Protein AF-0000000079064994 (afdb_homodimer)

Foldseek 3Di:
DPQAFAEEEECLLFLLNLLLLQVLCVVPVSHEYEQEDQDQVSSVVSQVVSPRYHYDYFDLVDLCRPDDPPHDHQEYEYPFDSPVCSSVSNCQVVLHEYEYAQQFQVRCVVVQVVCVVRQQRYEYADQVAQLSCLVLLQLVVVCVQAPAWAAKEKEKEAEQVFQRPPRSVVSVVVQVVVHPWAWWAAQQDTDTDDDPRFWDWHAAQVGDTAIWGWHRGPSHVSNCVVRVHRTYTYIYGYHAHPQVVVVAAGKMKMKIWTWDAGPVRHTDIFIKIKIARNGSSSSSSLSSNQVVCQCSCVPHDHDGGHYHYSVRGGNSVVSVVVCVVNPIDIGGGPPPPDPVVVD/DPQAFAEEEECLLFLLNLLLLQVLCVVPVSHEYEQEDQDQVSSVVSQVVSPRYHYDYFDLVDLCRPDDPPHTHQEYEYPFDSPVCSSVSNCQVVLHEYEYAQQFQVRCVVVQVVCVVRQQRYEYADQVAQLSCLVLLQLVVVCVQAPAWAAKEKEKEAEQVFQRPPRSVVSVVVQVVVHPWAWWAAQQDTDTDDDPRQWDWHAAQVGDTAIWGWHRGPSHVSNCVVRVHRTYTYIYGYHAHPQVVVVAAGKMKMKIWTWDAGPVRDTDIFIKIKIARNGSSSSSSLSSNQVVCQCSCVPHDHDGGHYHYSVRGGNSVVSVVVCVVNPIDIGGGPPSPDPVVVD

Organism: Streptomyces microflavus (NCBI:txid1919)

InterPro domains:
  IPR036291 NAD(P)-binding domain superfamily [SSF51735] (7-80)

Structure (mmCIF, N/CA/C/O backbone):
data_AF-0000000079064994-model_v1
#
loop_
_entity.id
_entity.type
_entity.pdbx_description
1 polymer 'Saccharopine dehydrogenase'
#
loop_
_atom_site.group_PDB
_atom_site.id
_atom_site.type_symbol
_atom_site.label_atom_id
_atom_site.label_alt_id
_atom_site.label_comp_id
_atom_site.label_asym_id
_atom_site.label_entity_id
_atom_site.label_seq_id
_atom_site.pdbx_PDB_ins_code
_atom_site.Cartn_x
_atom_site.Cartn_y
_atom_site.Cartn_z
_atom_site.occupancy
_atom_site.B_iso_or_equiv
_atom_site.auth_seq_id
_atom_site.auth_comp_id
_atom_site.auth_asym_id
_atom_site.auth_atom_id
_atom_site.pdbx_PDB_model_num
ATOM 1 N N . MET A 1 1 ? -28.266 27.484 -12.078 1 31.5 1 MET A N 1
ATOM 2 C CA . MET A 1 1 ? -26.891 27.484 -11.57 1 31.5 1 MET A CA 1
ATOM 3 C C . MET A 1 1 ? -26.453 26.062 -11.234 1 31.5 1 MET A C 1
ATOM 5 O O . MET A 1 1 ? -27.125 25.359 -10.469 1 31.5 1 MET A O 1
ATOM 9 N N . ASP A 1 2 ? -25.922 25.328 -12.07 1 43.44 2 ASP A N 1
ATOM 10 C CA . ASP A 1 2 ? -25.547 23.922 -12.023 1 43.44 2 ASP A CA 1
ATOM 11 C C . ASP A 1 2 ? -24.969 23.562 -10.656 1 43.44 2 ASP A C 1
ATOM 13 O O . ASP A 1 2 ? -23.922 24.062 -10.266 1 43.44 2 ASP A O 1
ATOM 17 N N . GLN A 1 3 ? -25.828 23.453 -9.672 1 51.59 3 GLN A N 1
ATOM 18 C CA . GLN A 1 3 ? -25.531 23.344 -8.25 1 51.59 3 GLN A CA 1
ATOM 19 C C . GLN A 1 3 ? -24.453 22.297 -7.98 1 51.59 3 GLN A C 1
ATOM 21 O O . GLN A 1 3 ? -24.562 21.156 -8.43 1 51.59 3 GLN A O 1
ATOM 26 N N . SER A 1 4 ? -23.188 22.734 -7.582 1 79.12 4 SER A N 1
ATOM 27 C CA . SER A 1 4 ? -22.031 21.906 -7.23 1 79.12 4 SER A CA 1
ATOM 28 C C . SER A 1 4 ? -22.391 20.922 -6.121 1 79.12 4 SER A C 1
ATOM 30 O O . SER A 1 4 ? -23.203 21.203 -5.254 1 79.12 4 SER A O 1
ATOM 32 N N . GLU A 1 5 ? -22.344 19.656 -6.27 1 93.5 5 GLU A N 1
ATOM 33 C CA . GLU A 1 5 ? -22.578 18.594 -5.305 1 93.5 5 GLU A CA 1
ATOM 34 C C . GLU A 1 5 ? -21.641 18.719 -4.105 1 93.5 5 GLU A C 1
ATOM 36 O O . GLU A 1 5 ? -20.516 19.203 -4.234 1 93.5 5 GLU A O 1
ATOM 41 N N . PRO A 1 6 ? -22.188 18.438 -2.957 1 97.5 6 PRO A N 1
ATOM 42 C CA . PRO A 1 6 ? -21.422 18.656 -1.726 1 97.5 6 PRO A CA 1
ATOM 43 C C . PRO A 1 6 ? -20.281 17.656 -1.555 1 97.5 6 PRO A C 1
ATOM 45 O O . PRO A 1 6 ? -20.328 16.562 -2.105 1 97.5 6 PRO A O 1
ATOM 48 N N . VAL A 1 7 ? -19.297 18.094 -0.815 1 98.44 7 VAL A N 1
ATOM 49 C CA . VAL A 1 7 ? -18.281 17.188 -0.301 1 98.44 7 VAL A CA 1
ATOM 50 C C . VAL A 1 7 ? -18.828 16.422 0.901 1 98.44 7 VAL A C 1
ATOM 52 O O . VAL A 1 7 ? -19.25 17.031 1.891 1 98.44 7 VAL A O 1
ATOM 55 N N . LEU A 1 8 ? -18.891 15.109 0.809 1 98.75 8 LEU A N 1
ATOM 56 C CA . LEU A 1 8 ? -19.344 14.258 1.904 1 98.75 8 LEU A CA 1
ATOM 57 C C . LEU A 1 8 ? -18.203 13.93 2.846 1 98.75 8 LEU A C 1
ATOM 59 O O . LEU A 1 8 ? -17.234 13.273 2.441 1 98.75 8 LEU A O 1
ATOM 63 N N . ILE A 1 9 ? -18.25 14.352 4.09 1 98.81 9 ILE A N 1
ATOM 64 C CA . ILE A 1 9 ? -17.188 14.125 5.059 1 98.81 9 ILE A CA 1
ATOM 65 C C . ILE A 1 9 ? -17.641 13.094 6.09 1 98.81 9 ILE A C 1
ATOM 67 O O . ILE A 1 9 ? -18.375 13.43 7.031 1 98.81 9 ILE A O 1
ATOM 71 N N . LEU A 1 10 ? -17.188 11.852 5.887 1 98.38 10 LEU A N 1
ATOM 72 C CA . LEU A 1 10 ? -17.406 10.82 6.891 1 98.38 10 LEU A CA 1
ATOM 73 C C . LEU A 1 10 ? -16.609 11.109 8.156 1 98.38 10 LEU A C 1
ATOM 75 O O . LEU A 1 10 ? -15.398 11.328 8.102 1 98.38 10 LEU A O 1
ATOM 79 N N . GLY A 1 11 ? -17.234 11.125 9.273 1 96.31 11 GLY A N 1
ATOM 80 C CA . GLY A 1 11 ? -16.609 11.609 10.484 1 96.31 11 GLY A CA 1
ATOM 81 C C . GLY A 1 11 ? -16.531 13.125 10.547 1 96.31 11 GLY A C 1
ATOM 82 O O . GLY A 1 11 ? -15.578 13.68 11.117 1 96.31 11 GLY A O 1
ATOM 83 N N . GLY A 1 12 ? -17.453 13.758 9.984 1 97.12 12 GLY A N 1
ATOM 84 C CA . GLY A 1 12 ? -17.422 15.203 9.852 1 97.12 12 GLY A CA 1
ATOM 85 C C . GLY A 1 12 ? -17.609 15.93 11.172 1 97.12 12 GLY A C 1
ATOM 86 O O . GLY A 1 12 ? -17.266 17.109 11.305 1 97.12 12 GLY A O 1
ATOM 87 N N . SER A 1 13 ? -18.172 15.266 12.156 1 95.25 13 SER A N 1
ATOM 88 C CA . SER A 1 13 ? -18.406 15.898 13.453 1 95.25 13 SER A CA 1
ATOM 89 C C . SER A 1 13 ? -17.203 15.711 14.375 1 95.25 13 SER A C 1
ATOM 91 O O . SER A 1 13 ? -17.172 16.266 15.477 1 95.25 13 SER A O 1
ATOM 93 N N . GLY A 1 14 ? -16.266 14.859 13.914 1 93.44 14 GLY A N 1
ATOM 94 C CA . GLY A 1 14 ? -15.039 14.688 14.688 1 93.44 14 GLY A CA 1
ATOM 95 C C . GLY A 1 14 ? -14.062 15.836 14.523 1 93.44 14 GLY A C 1
ATOM 96 O O . GLY A 1 14 ? -14.32 16.766 13.766 1 93.44 14 GLY A O 1
ATOM 97 N N . GLN A 1 15 ? -12.961 15.719 15.227 1 92.12 15 GLN A N 1
ATOM 98 C CA . GLN A 1 15 ? -11.977 16.797 15.258 1 92.12 15 GLN A CA 1
ATOM 99 C C . GLN A 1 15 ? -11.414 17.062 13.859 1 92.12 15 GLN A C 1
ATOM 101 O O . GLN A 1 15 ? -11.5 18.172 13.352 1 92.12 15 GLN A O 1
ATOM 106 N N . ALA A 1 16 ? -10.922 16.031 13.188 1 94.5 16 ALA A N 1
ATOM 107 C CA . ALA A 1 16 ? -10.328 16.203 11.867 1 94.5 16 ALA A CA 1
ATOM 108 C C . ALA A 1 16 ? -11.383 16.625 10.844 1 94.5 16 ALA A C 1
ATOM 110 O O . ALA A 1 16 ? -11.141 17.5 10.023 1 94.5 16 ALA A O 1
ATOM 111 N N . GLY A 1 17 ? -12.523 16.016 10.922 1 96.94 17 GLY A N 1
ATOM 112 C CA . GLY A 1 17 ? -13.586 16.281 9.969 1 96.94 17 GLY A CA 1
ATOM 113 C C . GLY A 1 17 ? -14.133 17.688 10.07 1 96.94 17 GLY A C 1
ATOM 114 O O . GLY A 1 17 ? -14.258 18.391 9.055 1 96.94 17 GLY A O 1
ATOM 115 N N . SER A 1 18 ? -14.477 18.141 11.297 1 97.19 18 SER A N 1
ATOM 116 C CA . SER A 1 18 ? -15.047 19.469 11.477 1 97.19 18 SER A CA 1
ATOM 117 C C . SER A 1 18 ? -14.023 20.562 11.141 1 97.19 18 SER A C 1
ATOM 119 O O . SER A 1 18 ? -14.383 21.594 10.586 1 97.19 18 SER A O 1
ATOM 121 N N . GLY A 1 19 ? -12.742 20.281 11.523 1 97.44 19 GLY A N 1
ATOM 122 C CA . GLY A 1 19 ? -11.688 21.203 11.141 1 97.44 19 GLY A CA 1
ATOM 123 C C . GLY A 1 19 ? -11.531 21.328 9.633 1 97.44 19 GLY A C 1
ATOM 124 O O . GLY A 1 19 ? -11.336 22.438 9.117 1 97.44 19 GLY A O 1
ATOM 125 N N . THR A 1 20 ? -11.617 20.219 8.945 1 98.56 20 THR A N 1
ATOM 126 C CA . THR A 1 20 ? -11.539 20.203 7.488 1 98.56 20 THR A CA 1
ATOM 127 C C . THR A 1 20 ? -12.688 21 6.879 1 98.56 20 THR A C 1
ATOM 129 O O . THR A 1 20 ? -12.461 21.844 6 1 98.56 20 THR A O 1
ATOM 132 N N . ALA A 1 21 ? -13.859 20.781 7.375 1 98.62 21 ALA A N 1
ATOM 133 C CA . ALA A 1 21 ? -15.039 21.484 6.875 1 98.62 21 ALA A CA 1
ATOM 134 C C . ALA A 1 21 ? -14.906 22.984 7.074 1 98.62 21 ALA A C 1
ATOM 136 O O . ALA A 1 21 ? -15.234 23.781 6.18 1 98.62 21 ALA A O 1
ATOM 137 N N . ALA A 1 22 ? -14.422 23.359 8.211 1 98.38 22 ALA A N 1
ATOM 138 C CA . ALA A 1 22 ? -14.266 24.781 8.523 1 98.38 22 ALA A CA 1
ATOM 139 C C . ALA A 1 22 ? -13.273 25.438 7.566 1 98.38 22 ALA A C 1
ATOM 141 O O . ALA A 1 22 ? -13.516 26.547 7.078 1 98.38 22 ALA A O 1
ATOM 142 N N . LEU A 1 23 ? -12.172 24.766 7.293 1 98.56 23 LEU A N 1
ATOM 143 C CA . LEU A 1 23 ? -11.164 25.312 6.387 1 98.56 23 LEU A CA 1
ATOM 144 C C . LEU A 1 23 ? -11.719 25.422 4.969 1 98.56 23 LEU A C 1
ATOM 146 O O . LEU A 1 23 ? -11.539 26.438 4.301 1 98.56 23 LEU A O 1
ATOM 150 N N . LEU A 1 24 ? -12.383 24.359 4.5 1 98.06 24 LEU A N 1
ATOM 151 C CA . LEU A 1 24 ? -12.969 24.375 3.16 1 98.06 24 LEU A CA 1
ATOM 152 C C . LEU A 1 24 ? -13.992 25.5 3.029 1 98.06 24 LEU A C 1
ATOM 154 O O . LEU A 1 24 ? -14.047 26.172 1.999 1 98.06 24 LEU A O 1
ATOM 158 N N . ARG A 1 25 ? -14.758 25.703 4.094 1 98 25 ARG A N 1
ATOM 159 C CA . ARG A 1 25 ? -15.742 26.781 4.094 1 98 25 ARG A CA 1
ATOM 160 C C . ARG A 1 25 ? -15.062 28.141 3.998 1 98 25 ARG A C 1
ATOM 162 O O . ARG A 1 25 ? -15.508 29.016 3.248 1 98 25 ARG A O 1
ATOM 169 N N . GLN A 1 26 ? -14.031 28.297 4.746 1 97.25 26 GLN A N 1
ATOM 170 C CA . GLN A 1 26 ? -13.289 29.547 4.742 1 97.25 26 GLN A CA 1
ATOM 171 C C . GLN A 1 26 ? -12.688 29.828 3.365 1 97.25 26 GLN A C 1
ATOM 173 O O . GLN A 1 26 ? -12.758 30.953 2.865 1 97.25 26 GLN A O 1
ATOM 178 N N . TRP A 1 27 ? -12.102 28.797 2.721 1 96.69 27 TRP A N 1
ATOM 179 C CA . TRP A 1 27 ? -11.414 28.938 1.441 1 96.69 27 TRP A CA 1
ATOM 180 C C . TRP A 1 27 ? -12.414 29.078 0.297 1 96.69 27 TRP A C 1
ATOM 182 O O . TRP A 1 27 ? -12.156 29.797 -0.675 1 96.69 27 TRP A O 1
ATOM 192 N N . HIS A 1 28 ? -13.516 28.375 0.451 1 95.69 28 HIS A N 1
ATOM 193 C CA . HIS A 1 28 ? -14.523 28.266 -0.597 1 95.69 28 HIS A CA 1
ATOM 194 C C . HIS A 1 28 ? -15.93 28.406 -0.022 1 95.69 28 HIS A C 1
ATOM 196 O O . HIS A 1 28 ? -16.656 27.406 0.087 1 95.69 28 HIS A O 1
ATOM 202 N N . PRO A 1 29 ? -16.375 29.578 0.216 1 95.75 29 PRO A N 1
ATOM 203 C CA . PRO A 1 29 ? -17.625 29.828 0.941 1 95.75 29 PRO A CA 1
ATOM 204 C C . PRO A 1 29 ? -18.844 29.219 0.245 1 95.75 29 PRO A C 1
ATOM 206 O O . PRO A 1 29 ? -19.844 28.891 0.9 1 95.75 29 PRO A O 1
ATOM 209 N N . GLU A 1 30 ? -18.766 29 -1.035 1 94.69 30 GLU A N 1
ATOM 210 C CA . GLU A 1 30 ? -19.922 28.516 -1.779 1 94.69 30 GLU A CA 1
ATOM 211 C C . GLU A 1 30 ? -19.891 27 -1.939 1 94.69 30 GLU A C 1
ATOM 213 O O . GLU A 1 30 ? -20.828 26.391 -2.457 1 94.69 30 GLU A O 1
ATOM 218 N N . LEU A 1 31 ? -18.812 26.359 -1.499 1 95.94 31 LEU A N 1
ATOM 219 C CA . LEU A 1 31 ? -18.703 24.906 -1.622 1 95.94 31 LEU A CA 1
ATOM 220 C C . LEU A 1 31 ? -19.688 24.203 -0.692 1 95.94 31 LEU A C 1
ATOM 222 O O . LEU A 1 31 ? -19.609 24.359 0.529 1 95.94 31 LEU A O 1
ATOM 226 N N . PRO A 1 32 ? -20.641 23.484 -1.259 1 97.19 32 PRO A N 1
ATOM 227 C CA . PRO A 1 32 ? -21.531 22.75 -0.36 1 97.19 32 PRO A CA 1
ATOM 228 C C . PRO A 1 32 ? -20.812 21.625 0.388 1 97.19 32 PRO A C 1
ATOM 230 O O . PRO A 1 32 ? -19.953 20.953 -0.179 1 97.19 32 PRO A O 1
ATOM 233 N N . LEU A 1 33 ? -21.172 21.469 1.603 1 98.19 33 LEU A N 1
ATOM 234 C CA . LEU A 1 33 ? -20.594 20.453 2.471 1 98.19 33 LEU A CA 1
ATOM 235 C C . LEU A 1 33 ? -21.672 19.594 3.109 1 98.19 33 LEU A C 1
ATOM 237 O O . LEU A 1 33 ? -22.75 20.094 3.445 1 98.19 33 LEU A O 1
ATOM 241 N N . THR A 1 34 ? -21.469 18.344 3.211 1 98.5 34 THR A N 1
ATOM 242 C CA . THR A 1 34 ? -22.297 17.438 3.99 1 98.5 34 THR A CA 1
ATOM 243 C C . THR A 1 34 ? -21.5 16.812 5.133 1 98.5 34 THR A C 1
ATOM 245 O O . THR A 1 34 ? -20.531 16.109 4.898 1 98.5 34 THR A O 1
ATOM 248 N N . ILE A 1 35 ? -21.922 17.125 6.336 1 98.56 35 ILE A N 1
ATOM 249 C CA . ILE A 1 35 ? -21.297 16.609 7.547 1 98.56 35 ILE A CA 1
ATOM 250 C C . ILE A 1 35 ? -21.969 15.281 7.934 1 98.56 35 ILE A C 1
ATOM 252 O O . ILE A 1 35 ? -23.125 15.258 8.328 1 98.56 35 ILE A O 1
ATOM 256 N N . ALA A 1 36 ? -21.188 14.188 7.836 1 98.12 36 ALA A N 1
ATOM 257 C CA . ALA A 1 36 ? -21.75 12.867 8.125 1 98.12 36 ALA A CA 1
ATOM 258 C C . ALA A 1 36 ? -21.203 12.328 9.445 1 98.12 36 ALA A C 1
ATOM 260 O O . ALA A 1 36 ? -20.031 12.5 9.766 1 98.12 36 ALA A O 1
ATOM 261 N N . GLY A 1 37 ? -22.094 11.719 10.258 1 94.31 37 GLY A N 1
ATOM 262 C CA . GLY A 1 37 ? -21.719 11.102 11.516 1 94.31 37 GLY A CA 1
ATOM 263 C C . GLY A 1 37 ? -22.75 10.109 12.031 1 94.31 37 GLY A C 1
ATOM 264 O O . GLY A 1 37 ? -23.781 9.906 11.398 1 94.31 37 GLY A O 1
ATOM 265 N N . ARG A 1 38 ? -22.406 9.453 13.086 1 91.5 38 ARG A N 1
ATOM 266 C CA . ARG A 1 38 ? -23.312 8.492 13.711 1 91.5 38 ARG A CA 1
ATOM 267 C C . ARG A 1 38 ? -24.391 9.195 14.508 1 91.5 38 ARG A C 1
ATOM 269 O O . ARG A 1 38 ? -25.5 8.672 14.664 1 91.5 38 ARG A O 1
ATOM 276 N N . ASP A 1 39 ? -24.062 10.398 15.023 1 94.69 39 ASP A N 1
ATOM 277 C CA . ASP A 1 39 ? -24.969 11.219 15.82 1 94.69 39 ASP A CA 1
ATOM 278 C C . ASP A 1 39 ? -25.422 12.453 15.039 1 94.69 39 ASP A C 1
ATOM 280 O O . ASP A 1 39 ? -24.641 13.391 14.844 1 94.69 39 ASP A O 1
ATOM 284 N N . ILE A 1 40 ? -26.688 12.508 14.75 1 96.94 40 ILE A N 1
ATOM 285 C CA . ILE A 1 40 ? -27.203 13.547 13.867 1 96.94 40 ILE A CA 1
ATOM 286 C C . ILE A 1 40 ? -27.125 14.898 14.57 1 96.94 40 ILE A C 1
ATOM 288 O O . ILE A 1 40 ? -26.891 15.922 13.922 1 96.94 40 ILE A O 1
ATOM 292 N N . ASP A 1 41 ? -27.297 14.906 15.859 1 97.56 41 ASP A N 1
ATOM 293 C CA . ASP A 1 41 ? -27.266 16.172 16.594 1 97.56 41 ASP A CA 1
ATOM 294 C C . ASP A 1 41 ? -25.875 16.797 16.547 1 97.56 41 ASP A C 1
ATOM 296 O O . ASP A 1 41 ? -25.734 18 16.359 1 97.56 41 ASP A O 1
ATOM 300 N N . ARG A 1 42 ? -24.922 15.961 16.75 1 96.25 42 ARG A N 1
ATOM 301 C CA . ARG A 1 42 ? -23.547 16.453 16.688 1 96.25 42 ARG A CA 1
ATOM 302 C C . ARG A 1 42 ? -23.219 16.953 15.281 1 96.25 42 ARG A C 1
ATOM 304 O O . ARG A 1 42 ? -22.609 18.016 15.125 1 96.25 42 ARG A O 1
ATOM 311 N N . ALA A 1 43 ? -23.594 16.203 14.258 1 97.81 43 ALA A N 1
ATOM 312 C CA . ALA A 1 43 ? -23.375 16.578 12.867 1 97.81 43 ALA A CA 1
ATOM 313 C C . ALA A 1 43 ? -24.078 17.891 12.547 1 97.81 43 ALA A C 1
ATOM 315 O O . ALA A 1 43 ? -23.516 18.766 11.875 1 97.81 43 ALA A O 1
ATOM 316 N N . GLN A 1 44 ? -25.297 18.031 13.039 1 97.81 44 GLN A N 1
ATOM 317 C CA . GLN A 1 44 ? -26.094 19.234 12.773 1 97.81 44 GLN A CA 1
ATOM 318 C C . GLN A 1 44 ? -25.453 20.453 13.414 1 97.81 44 GLN A C 1
ATOM 320 O O . GLN A 1 44 ? -25.484 21.547 12.836 1 97.81 44 GLN A O 1
ATOM 325 N N . ARG A 1 45 ? -24.953 20.297 14.602 1 97.5 45 ARG A N 1
ATOM 326 C CA . ARG A 1 45 ? -24.281 21.422 15.258 1 97.5 45 ARG A CA 1
ATOM 327 C C . ARG A 1 45 ? -23.125 21.938 14.406 1 97.5 45 ARG A C 1
ATOM 329 O O . ARG A 1 45 ? -22.984 23.156 14.227 1 97.5 45 ARG A O 1
ATOM 336 N N . VAL A 1 46 ? -22.328 21 13.898 1 97.75 46 VAL A N 1
ATOM 337 C CA . VAL A 1 46 ? -21.219 21.375 13.039 1 97.75 46 VAL A CA 1
ATOM 338 C C . VAL A 1 46 ? -21.734 22.047 11.773 1 97.75 46 VAL A C 1
ATOM 340 O O . VAL A 1 46 ? -21.219 23.094 11.359 1 97.75 46 VAL A O 1
ATOM 343 N N . ALA A 1 47 ? -22.734 21.531 11.156 1 98.06 47 ALA A N 1
ATOM 344 C CA . ALA A 1 47 ? -23.297 22.078 9.922 1 98.06 47 ALA A CA 1
ATOM 345 C C . ALA A 1 47 ? -23.828 23.484 10.148 1 98.06 47 ALA A C 1
ATOM 347 O O . ALA A 1 47 ? -23.609 24.375 9.32 1 98.06 47 ALA A O 1
ATOM 348 N N . ASP A 1 48 ? -24.484 23.703 11.234 1 97.44 48 ASP A N 1
ATOM 349 C CA . ASP A 1 48 ? -25.062 25 11.562 1 97.44 48 ASP A CA 1
ATOM 350 C C . ASP A 1 48 ? -23.984 26.062 11.719 1 97.44 48 ASP A C 1
ATOM 352 O O . ASP A 1 48 ? -24.156 27.203 11.289 1 97.44 48 ASP A O 1
ATOM 356 N N . GLU A 1 49 ? -22.953 25.641 12.359 1 96.69 49 GLU A N 1
ATOM 357 C CA . GLU A 1 49 ? -21.844 26.562 12.586 1 96.69 49 GLU A CA 1
ATOM 358 C C . GLU A 1 49 ? -21.203 27 11.273 1 96.69 49 GLU A C 1
ATOM 360 O O . GLU A 1 49 ? -20.703 28.109 11.164 1 96.69 49 GLU A O 1
ATOM 365 N N . LEU A 1 50 ? -21.188 26.172 10.281 1 96.06 50 LEU A N 1
ATOM 366 C CA . LEU A 1 50 ? -20.516 26.406 9.008 1 96.06 50 LEU A CA 1
ATOM 367 C C . LEU A 1 50 ? -21.391 27.25 8.086 1 96.06 50 LEU A C 1
ATOM 369 O O . LEU A 1 50 ? -20.875 27.969 7.219 1 96.06 50 LEU A O 1
ATOM 373 N N . GLY A 1 51 ? -22.656 27.203 8.211 1 90.88 51 GLY A N 1
ATOM 374 C CA . GLY A 1 51 ? -23.547 27.812 7.242 1 90.88 51 GLY A CA 1
ATOM 375 C C . GLY A 1 51 ? -23.516 27.141 5.883 1 90.88 51 GLY A C 1
ATOM 376 O O . GLY A 1 51 ? -22.438 26.875 5.352 1 90.88 51 GLY A O 1
ATOM 377 N N . GLY A 1 52 ? -24.594 26.828 5.305 1 87.31 52 GLY A N 1
ATOM 378 C CA . GLY A 1 52 ? -24.672 26.234 3.975 1 87.31 52 GLY A CA 1
ATOM 379 C C . GLY A 1 52 ? -24.234 24.781 3.932 1 87.31 52 GLY A C 1
ATOM 380 O O . GLY A 1 52 ? -23.812 24.297 2.887 1 87.31 52 GLY A O 1
ATOM 381 N N . ALA A 1 53 ? -24.125 24.172 5.023 1 96.19 53 ALA A N 1
ATOM 382 C CA . ALA A 1 53 ? -23.781 22.75 5.094 1 96.19 53 ALA A CA 1
ATOM 383 C C . ALA A 1 53 ? -24.984 21.922 5.562 1 96.19 53 ALA A C 1
ATOM 385 O O . ALA A 1 53 ? -25.922 22.469 6.133 1 96.19 53 ALA A O 1
ATOM 386 N N . THR A 1 54 ? -25.016 20.719 5.215 1 97.31 54 THR A N 1
ATOM 387 C CA . THR A 1 54 ? -26.062 19.797 5.637 1 97.31 54 THR A CA 1
ATOM 388 C C . THR A 1 54 ? -25.469 18.688 6.508 1 97.31 54 THR A C 1
ATOM 390 O O . THR A 1 54 ? -24.266 18.453 6.492 1 97.31 54 THR A O 1
ATOM 393 N N . ALA A 1 55 ? -26.297 18.156 7.348 1 97.94 55 ALA A N 1
ATOM 394 C CA . ALA A 1 55 ? -25.922 17.031 8.211 1 97.94 55 ALA A CA 1
ATOM 395 C C . ALA A 1 55 ? -26.688 15.766 7.828 1 97.94 55 ALA A C 1
ATOM 397 O O . ALA A 1 55 ? -27.859 15.82 7.484 1 97.94 55 ALA A O 1
ATOM 398 N N . VAL A 1 56 ? -25.984 14.648 7.84 1 97.81 56 VAL A N 1
ATOM 399 C CA . VAL A 1 56 ? -26.625 13.367 7.586 1 97.81 56 VAL A CA 1
ATOM 400 C C . VAL A 1 56 ? -26.062 12.305 8.523 1 97.81 56 VAL A C 1
ATOM 402 O O . VAL A 1 56 ? -24.953 12.43 9.016 1 97.81 56 VAL A O 1
ATOM 405 N N . THR A 1 57 ? -26.859 11.328 8.805 1 97.25 57 THR A N 1
ATOM 406 C CA . THR A 1 57 ? -26.375 10.117 9.453 1 97.25 57 THR A CA 1
ATOM 407 C C . THR A 1 57 ? -25.953 9.086 8.414 1 97.25 57 THR A C 1
ATOM 409 O O . THR A 1 57 ? -26.609 8.922 7.387 1 97.25 57 THR A O 1
ATOM 412 N N . ILE A 1 58 ? -24.875 8.391 8.734 1 96.56 58 ILE A N 1
ATOM 413 C CA . ILE A 1 58 ? -24.406 7.348 7.824 1 96.56 58 ILE A CA 1
ATOM 414 C C . ILE A 1 58 ? -24.203 6.043 8.594 1 96.56 58 ILE A C 1
ATOM 416 O O . ILE A 1 58 ? -24.109 6.047 9.82 1 96.56 58 ILE A O 1
ATOM 420 N N . ASP A 1 59 ? -24.25 4.953 7.906 1 96.31 59 ASP A N 1
ATOM 421 C CA . ASP A 1 59 ? -23.922 3.609 8.383 1 96.31 59 ASP A CA 1
ATOM 422 C C . ASP A 1 59 ? -22.781 2.996 7.57 1 96.31 59 ASP A C 1
ATOM 424 O O . ASP A 1 59 ? -23 2.523 6.453 1 96.31 59 ASP A O 1
ATOM 428 N N . LEU A 1 60 ? -21.625 2.93 8.141 1 95.56 60 LEU A N 1
ATOM 429 C CA . LEU A 1 60 ? -20.438 2.469 7.441 1 95.56 60 LEU A CA 1
ATOM 430 C C . LEU A 1 60 ? -20.5 0.967 7.184 1 95.56 60 LEU A C 1
ATOM 432 O O . LEU A 1 60 ? -19.672 0.42 6.449 1 95.56 60 LEU A O 1
ATOM 436 N N . ARG A 1 61 ? -21.469 0.297 7.711 1 95.31 61 ARG A N 1
ATOM 437 C CA . ARG A 1 61 ? -21.625 -1.137 7.48 1 95.31 61 ARG A CA 1
ATOM 438 C C . ARG A 1 61 ? -22.328 -1.409 6.156 1 95.31 61 ARG A C 1
ATOM 440 O O . ARG A 1 61 ? -22.344 -2.547 5.684 1 95.31 61 ARG A O 1
ATOM 447 N N . ARG A 1 62 ? -22.844 -0.294 5.633 1 95.56 62 ARG A N 1
ATOM 448 C CA . ARG A 1 62 ? -23.594 -0.428 4.391 1 95.56 62 ARG A CA 1
ATOM 449 C C . ARG A 1 62 ? -22.828 0.147 3.211 1 95.56 62 ARG A C 1
ATOM 451 O O . ARG A 1 62 ? -22.203 1.204 3.328 1 95.56 62 ARG A O 1
ATOM 458 N N . SER A 1 63 ? -22.969 -0.527 2.062 1 93.38 63 SER A N 1
ATOM 459 C CA . SER A 1 63 ? -22.25 -0.101 0.866 1 93.38 63 SER A CA 1
ATOM 460 C C . SER A 1 63 ? -22.797 1.219 0.333 1 93.38 63 SER A C 1
ATOM 462 O O . SER A 1 63 ? -22.078 1.97 -0.333 1 93.38 63 SER A O 1
ATOM 464 N N . ASP A 1 64 ? -24.125 1.513 0.595 1 96.12 64 ASP A N 1
ATOM 465 C CA . ASP A 1 64 ? -24.719 2.775 0.166 1 96.12 64 ASP A CA 1
ATOM 466 C C . ASP A 1 64 ? -24.641 3.826 1.271 1 96.12 64 ASP A C 1
ATOM 468 O O . ASP A 1 64 ? -25.234 4.898 1.163 1 96.12 64 ASP A O 1
ATOM 472 N N . LEU A 1 65 ? -23.984 3.477 2.461 1 97.31 65 LEU A N 1
ATOM 473 C CA . LEU A 1 65 ? -23.734 4.332 3.615 1 97.31 65 LEU A CA 1
ATOM 474 C C . LEU A 1 65 ? -25.047 4.723 4.289 1 97.31 65 LEU A C 1
ATOM 476 O O . LEU A 1 65 ? -25.078 5.605 5.152 1 97.31 65 LEU A O 1
ATOM 480 N N . GLY A 1 66 ? -26.141 4.133 3.859 1 96.62 66 GLY A N 1
ATOM 481 C CA . GLY A 1 66 ? -27.453 4.48 4.402 1 96.62 66 GLY A CA 1
ATOM 482 C C . GLY A 1 66 ? -28 5.785 3.859 1 96.62 66 GLY A C 1
ATOM 483 O O . GLY A 1 66 ? -28.922 6.363 4.434 1 96.62 66 GLY A O 1
ATOM 484 N N . LEU A 1 67 ? -27.375 6.258 2.818 1 96.44 67 LEU A N 1
ATOM 485 C CA . LEU A 1 67 ? -27.812 7.504 2.201 1 96.44 67 LEU A CA 1
ATOM 486 C C . LEU A 1 67 ? -28.922 7.25 1.187 1 96.44 67 LEU A C 1
ATOM 488 O O . LEU A 1 67 ? -28.953 6.195 0.545 1 96.44 67 LEU A O 1
ATOM 492 N N . PRO A 1 68 ? -29.828 8.203 1.043 1 93.25 68 PRO A N 1
ATOM 493 C CA . PRO A 1 68 ? -30.859 8.039 0.017 1 93.25 68 PRO A CA 1
ATOM 494 C C . PRO A 1 68 ? -30.281 7.957 -1.394 1 93.25 68 PRO A C 1
ATOM 496 O O . PRO A 1 68 ? -29.219 8.539 -1.67 1 93.25 68 PRO A O 1
ATOM 499 N N . ALA A 1 69 ? -30.906 7.312 -2.287 1 90.31 69 ALA A N 1
ATOM 500 C CA . ALA A 1 69 ? -30.469 7.086 -3.66 1 90.31 69 ALA A CA 1
ATOM 501 C C . ALA A 1 69 ? -30.234 8.406 -4.387 1 90.31 69 ALA A C 1
ATOM 503 O O . ALA A 1 69 ? -29.375 8.5 -5.273 1 90.31 69 ALA A O 1
ATOM 504 N N . GLU A 1 70 ? -30.938 9.398 -3.936 1 90.88 70 GLU A N 1
ATOM 505 C CA . GLU A 1 70 ? -30.875 10.688 -4.629 1 90.88 70 GLU A CA 1
ATOM 506 C C . GLU A 1 70 ? -29.75 11.555 -4.082 1 90.88 70 GLU A C 1
ATOM 508 O O . GLU A 1 70 ? -29.453 12.625 -4.625 1 90.88 70 GLU A O 1
ATOM 513 N N . HIS A 1 71 ? -29.188 11.008 -3.059 1 91.94 71 HIS A N 1
ATOM 514 C CA . HIS A 1 71 ? -28.094 11.781 -2.494 1 91.94 71 HIS A CA 1
ATOM 515 C C . HIS A 1 71 ? -26.938 11.906 -3.486 1 91.94 71 HIS A C 1
ATOM 517 O O . HIS A 1 71 ? -26.578 10.938 -4.152 1 91.94 71 HIS A O 1
ATOM 523 N N . ARG A 1 72 ? -26.453 13.078 -3.639 1 93.38 72 ARG A N 1
ATOM 524 C CA . ARG A 1 72 ? -25.312 13.344 -4.516 1 93.38 72 ARG A CA 1
ATOM 525 C C . ARG A 1 72 ? -24.188 14.016 -3.754 1 93.38 72 ARG A C 1
ATOM 527 O O . ARG A 1 72 ? -24.422 14.727 -2.773 1 93.38 72 ARG A O 1
ATOM 534 N N . CYS A 1 73 ? -23.016 13.711 -4.152 1 96.56 73 CYS A N 1
ATOM 535 C CA . CYS A 1 73 ? -21.828 14.375 -3.602 1 96.56 73 CYS A CA 1
ATOM 536 C C . CYS A 1 73 ? -20.734 14.508 -4.656 1 96.56 73 CYS A C 1
ATOM 538 O O . CYS A 1 73 ? -20.859 13.969 -5.758 1 96.56 73 CYS A O 1
ATOM 540 N N . SER A 1 74 ? -19.766 15.336 -4.34 1 97.44 74 SER A N 1
ATOM 541 C CA . SER A 1 74 ? -18.703 15.609 -5.301 1 97.44 74 SER A CA 1
ATOM 542 C C . SER A 1 74 ? -17.391 14.93 -4.898 1 97.44 74 SER A C 1
ATOM 544 O O . SER A 1 74 ? -16.484 14.781 -5.715 1 97.44 74 SER A O 1
ATOM 546 N N . ALA A 1 75 ? -17.312 14.508 -3.656 1 98.5 75 ALA A N 1
ATOM 547 C CA . ALA A 1 75 ? -16.172 13.797 -3.09 1 98.5 75 ALA A CA 1
ATOM 548 C C . ALA A 1 75 ? -16.547 13.102 -1.783 1 98.5 75 ALA A C 1
ATOM 550 O O . ALA A 1 75 ? -17.531 13.484 -1.134 1 98.5 75 ALA A O 1
ATOM 551 N N . VAL A 1 76 ? -15.844 12.078 -1.473 1 98.81 76 VAL A N 1
ATOM 552 C CA . VAL A 1 76 ? -16 11.383 -0.199 1 98.81 76 VAL A CA 1
ATOM 553 C C . VAL A 1 76 ? -14.703 11.477 0.604 1 98.81 76 VAL A C 1
ATOM 555 O O . VAL A 1 76 ? -13.648 11.039 0.142 1 98.81 76 VAL A O 1
ATOM 558 N N . VAL A 1 77 ? -14.789 12.07 1.771 1 98.88 77 VAL A N 1
ATOM 559 C CA . VAL A 1 77 ? -13.656 12.211 2.674 1 98.88 77 VAL A CA 1
ATOM 560 C C . VAL A 1 77 ? -13.852 11.336 3.904 1 98.88 77 VAL A C 1
ATOM 562 O O . VAL A 1 77 ? -14.836 11.492 4.637 1 98.88 77 VAL A O 1
ATOM 565 N N . ALA A 1 78 ? -12.945 10.422 4.105 1 98.44 78 ALA A N 1
ATOM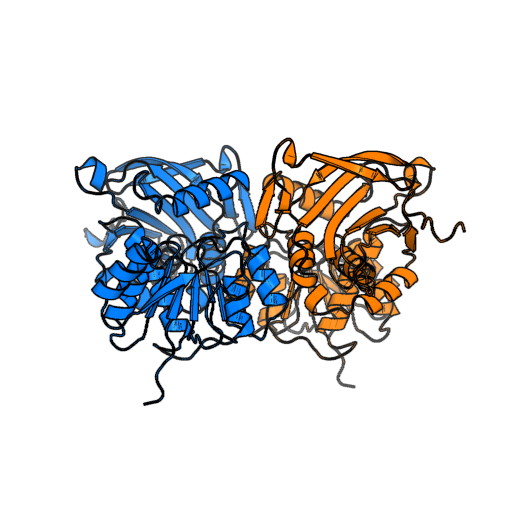 566 C CA . ALA A 1 78 ? -12.984 9.602 5.316 1 98.44 78 ALA A CA 1
ATOM 567 C C . ALA A 1 78 ? -12.086 10.188 6.402 1 98.44 78 ALA A C 1
ATOM 569 O O . ALA A 1 78 ? -10.906 9.844 6.488 1 98.44 78 ALA A O 1
ATOM 570 N N . ALA A 1 79 ? -12.625 11 7.25 1 96.94 79 ALA A N 1
ATOM 571 C CA . ALA A 1 79 ? -11.922 11.531 8.414 1 96.94 79 ALA A CA 1
ATOM 572 C C . ALA A 1 79 ? -12.062 10.602 9.609 1 96.94 79 ALA A C 1
ATOM 574 O O . ALA A 1 79 ? -12.18 11.062 10.75 1 96.94 79 ALA A O 1
ATOM 575 N N . LEU A 1 80 ? -12.289 9.367 9.391 1 94.12 80 LEU A N 1
ATOM 576 C CA . LEU A 1 80 ? -12.375 8.227 10.297 1 94.12 80 LEU A CA 1
ATOM 577 C C . LEU A 1 80 ? -11.867 6.957 9.617 1 94.12 80 LEU A C 1
ATOM 579 O O . LEU A 1 80 ? -11.547 6.969 8.422 1 94.12 80 LEU A O 1
ATOM 583 N N . TRP A 1 81 ? -11.789 5.988 10.391 1 94.62 81 TRP A N 1
ATOM 584 C CA . TRP A 1 81 ? -11.352 4.719 9.82 1 94.62 81 TRP A CA 1
ATOM 585 C C . TRP A 1 81 ? -12.492 4.051 9.055 1 94.62 81 TRP A C 1
ATOM 587 O O . TRP A 1 81 ? -13.469 3.6 9.656 1 94.62 81 TRP A O 1
ATOM 597 N N . ASP A 1 82 ? -12.383 3.996 7.746 1 95.88 82 ASP A N 1
ATOM 598 C CA . ASP A 1 82 ? -13.312 3.303 6.859 1 95.88 82 ASP A CA 1
ATOM 599 C C . ASP A 1 82 ? -13.047 1.799 6.855 1 95.88 82 ASP A C 1
ATOM 601 O O . ASP A 1 82 ? -12.57 1.249 5.859 1 95.88 82 ASP A O 1
ATOM 605 N N . ASP A 1 83 ? -13.438 1.104 7.875 1 93.19 83 ASP A N 1
ATOM 606 C CA . ASP A 1 83 ? -12.969 -0.226 8.25 1 93.19 83 ASP A CA 1
ATOM 607 C C . ASP A 1 83 ? -13.43 -1.274 7.238 1 93.19 83 ASP A C 1
ATOM 609 O O . ASP A 1 83 ? -12.797 -2.326 7.098 1 93.19 83 ASP A O 1
ATOM 613 N N . ARG A 1 84 ? -14.523 -1.03 6.465 1 96.44 84 ARG A N 1
ATOM 614 C CA . ARG A 1 84 ? -15.039 -1.976 5.48 1 96.44 84 ARG A CA 1
ATOM 615 C C . ARG A 1 84 ? -14.859 -1.442 4.062 1 96.44 84 ARG A C 1
ATOM 617 O O . ARG A 1 84 ? -15.281 -2.082 3.096 1 96.44 84 ARG A O 1
ATOM 624 N N . LEU A 1 85 ? -14.305 -0.272 3.959 1 97.88 85 LEU A N 1
ATOM 625 C CA . LEU A 1 85 ? -14.039 0.416 2.699 1 97.88 85 LEU A CA 1
ATOM 626 C C . LEU A 1 85 ? -15.344 0.775 1.992 1 97.88 85 LEU A C 1
ATOM 628 O O . LEU A 1 85 ? -15.359 0.962 0.774 1 97.88 85 LEU A O 1
ATOM 632 N N . ASN A 1 86 ? -16.438 0.865 2.732 1 98.19 86 ASN A N 1
ATOM 633 C CA . ASN A 1 86 ? -17.719 1.195 2.1 1 98.19 86 ASN A CA 1
ATOM 634 C C . ASN A 1 86 ? -17.734 2.639 1.605 1 98.19 86 ASN A C 1
ATOM 636 O O . ASN A 1 86 ? -18.375 2.943 0.597 1 98.19 86 ASN A O 1
ATOM 640 N N . GLY A 1 87 ? -17.078 3.553 2.342 1 98.25 87 GLY A N 1
ATOM 641 C CA . GLY A 1 87 ? -16.906 4.895 1.808 1 98.25 87 GLY A CA 1
ATOM 642 C C . GLY A 1 87 ? -16.188 4.918 0.472 1 98.25 87 GLY A C 1
ATOM 643 O O . GLY A 1 87 ? -16.594 5.613 -0.454 1 98.25 87 GLY A O 1
ATOM 644 N N . LEU A 1 88 ? -15.094 4.168 0.378 1 98.38 88 LEU A N 1
ATOM 645 C CA . LEU A 1 88 ? -14.344 4.066 -0.87 1 98.38 88 LEU A CA 1
ATOM 646 C C . LEU A 1 88 ? -15.203 3.457 -1.973 1 98.38 88 LEU A C 1
ATOM 648 O O . LEU A 1 88 ? -15.227 3.961 -3.098 1 98.38 88 LEU A O 1
ATOM 652 N N . HIS A 1 89 ? -15.922 2.404 -1.663 1 97.94 89 HIS A N 1
ATOM 653 C CA . HIS A 1 89 ? -16.781 1.762 -2.645 1 97.94 89 HIS A CA 1
ATOM 654 C C . HIS A 1 89 ? -17.875 2.717 -3.133 1 97.94 89 HIS A C 1
ATOM 656 O O . HIS A 1 89 ? -18.172 2.76 -4.328 1 97.94 89 HIS A O 1
ATOM 662 N N . TYR A 1 90 ? -18.453 3.467 -2.18 1 97.88 90 TYR A N 1
ATOM 663 C CA . TYR A 1 90 ? -19.453 4.469 -2.537 1 97.88 90 TYR A CA 1
ATOM 664 C C . TYR A 1 90 ? -18.875 5.48 -3.521 1 97.88 90 TYR A C 1
ATOM 666 O O . TYR A 1 90 ? -19.516 5.805 -4.527 1 97.88 90 TYR A O 1
ATOM 674 N N . ALA A 1 91 ? -17.672 5.961 -3.24 1 98.06 91 ALA A N 1
ATOM 675 C CA . ALA A 1 91 ? -17 6.898 -4.137 1 98.06 91 ALA A CA 1
ATOM 676 C C . ALA A 1 91 ? -16.766 6.277 -5.512 1 98.06 91 ALA A C 1
ATOM 678 O O . ALA A 1 91 ? -17.047 6.906 -6.535 1 98.06 91 ALA A O 1
ATOM 679 N N . GLN A 1 92 ? -16.297 5.078 -5.547 1 97.75 92 GLN A N 1
ATOM 680 C CA . GLN A 1 92 ? -16.031 4.395 -6.805 1 97.75 92 GLN A CA 1
ATOM 681 C C . GLN A 1 92 ? -17.312 4.168 -7.598 1 97.75 92 GLN A C 1
ATOM 683 O O . GLN A 1 92 ? -17.344 4.363 -8.812 1 97.75 92 GLN A O 1
ATOM 688 N N . ASP A 1 93 ? -18.391 3.75 -6.922 1 96.69 93 ASP A N 1
ATOM 689 C CA . ASP A 1 93 ? -19.672 3.502 -7.574 1 96.69 93 ASP A CA 1
ATOM 690 C C . ASP A 1 93 ? -20.203 4.766 -8.242 1 96.69 93 ASP A C 1
ATOM 692 O O . ASP A 1 93 ? -20.938 4.691 -9.227 1 96.69 93 ASP A O 1
ATOM 696 N N . HIS A 1 94 ? -19.797 5.895 -7.746 1 96.25 94 HIS A N 1
ATOM 697 C CA . HIS A 1 94 ? -20.328 7.16 -8.242 1 96.25 94 HIS A CA 1
ATOM 698 C C . HIS A 1 94 ? -19.25 7.941 -9 1 96.25 94 HIS A C 1
ATOM 700 O O . HIS A 1 94 ? -19.469 9.102 -9.367 1 96.25 94 HIS A O 1
ATOM 706 N N . GLY A 1 95 ? -18.016 7.332 -9.18 1 96.69 95 GLY A N 1
ATOM 707 C CA . GLY A 1 95 ? -16.938 7.965 -9.922 1 96.69 95 GLY A CA 1
ATOM 708 C C . GLY A 1 95 ? -16.406 9.219 -9.258 1 96.69 95 GLY A C 1
ATOM 709 O O . GLY A 1 95 ? -16.094 10.203 -9.93 1 96.69 95 GLY A O 1
ATOM 710 N N . LEU A 1 96 ? -16.328 9.219 -7.914 1 97.81 96 LEU A N 1
ATOM 711 C CA . LEU A 1 96 ? -15.984 10.406 -7.141 1 97.81 96 LEU A CA 1
ATOM 712 C C . LEU A 1 96 ? -14.578 10.273 -6.555 1 97.81 96 LEU A C 1
ATOM 714 O O . LEU A 1 96 ? -14.109 9.164 -6.293 1 97.81 96 LEU A O 1
ATOM 718 N N . PRO A 1 97 ? -13.945 11.453 -6.277 1 98.44 97 PRO A N 1
ATOM 719 C CA . PRO A 1 97 ? -12.711 11.414 -5.484 1 98.44 97 PRO A CA 1
ATOM 720 C C . PRO A 1 97 ? -12.938 10.867 -4.078 1 98.44 97 PRO A C 1
ATOM 722 O O . PRO A 1 97 ? -13.984 11.102 -3.479 1 98.44 97 PRO A O 1
ATOM 725 N N . TYR A 1 98 ? -11.961 10.156 -3.629 1 98.69 98 TYR A N 1
ATOM 726 C CA . TYR A 1 98 ? -11.93 9.625 -2.273 1 98.69 98 TYR A CA 1
ATOM 727 C C . TYR A 1 98 ? -10.625 9.984 -1.573 1 98.69 98 TYR A C 1
ATOM 729 O O . TYR A 1 98 ? -9.555 9.953 -2.188 1 98.69 98 TYR A O 1
ATOM 737 N N . LEU A 1 99 ? -10.711 10.367 -0.32 1 98.75 99 LEU A N 1
ATOM 738 C CA . LEU A 1 99 ? -9.555 10.68 0.507 1 98.75 99 LEU A CA 1
ATOM 739 C C . LEU A 1 99 ? -9.664 10.023 1.878 1 98.75 99 LEU A C 1
ATOM 741 O O . LEU A 1 99 ? -10.727 10.078 2.514 1 98.75 99 LEU A O 1
ATOM 745 N N . SER A 1 100 ? -8.602 9.32 2.312 1 97.88 100 SER A N 1
ATOM 746 C CA . SER A 1 100 ? -8.602 8.695 3.631 1 97.88 100 SER A CA 1
ATOM 747 C C . SER A 1 100 ? -7.316 9 4.387 1 97.88 100 SER A C 1
ATOM 749 O O . SER A 1 100 ? -6.289 9.305 3.779 1 97.88 100 SER A O 1
ATOM 751 N N . ILE A 1 101 ? -7.32 8.844 5.758 1 96.5 101 ILE A N 1
ATOM 752 C CA . ILE A 1 101 ? -6.18 9.289 6.551 1 96.5 101 ILE A CA 1
ATOM 753 C C . ILE A 1 101 ? -5.863 8.258 7.629 1 96.5 101 ILE A C 1
ATOM 755 O O . ILE A 1 101 ? -5.035 8.5 8.508 1 96.5 101 ILE A O 1
ATOM 759 N N . SER A 1 102 ? -6.453 7.023 7.598 1 90.06 102 SER A N 1
ATOM 760 C CA . SER A 1 102 ? -6.426 6.223 8.82 1 90.06 102 SER A CA 1
ATOM 761 C C . SER A 1 102 ? -5.75 4.875 8.578 1 90.06 102 SER A C 1
ATOM 763 O O . SER A 1 102 ? -5.84 3.973 9.414 1 90.06 102 SER A O 1
ATOM 765 N N . SER A 1 103 ? -4.957 4.613 7.598 1 87.31 103 SER A N 1
ATOM 766 C CA . SER A 1 103 ? -4.406 3.299 7.281 1 87.31 103 SER A CA 1
ATOM 767 C C . SER A 1 103 ? -2.953 3.188 7.734 1 87.31 103 SER A C 1
ATOM 769 O O . SER A 1 103 ? -2.439 2.084 7.934 1 87.31 103 SER A O 1
ATOM 771 N N . GLY A 1 104 ? -2.328 4.234 7.918 1 85.62 104 GLY A N 1
ATOM 772 C CA . GLY A 1 104 ? -0.889 4.145 8.102 1 85.62 104 GLY A CA 1
ATOM 773 C C . GLY A 1 104 ? -0.168 3.561 6.902 1 85.62 104 GLY A C 1
ATOM 774 O O . GLY A 1 104 ? -0.703 3.559 5.789 1 85.62 104 GLY A O 1
ATOM 775 N N . LEU A 1 105 ? 1.118 3.1 7.172 1 90.88 105 LEU A N 1
ATOM 776 C CA . LEU A 1 105 ? 1.911 2.535 6.086 1 90.88 105 LEU A CA 1
ATOM 777 C C . LEU A 1 105 ? 1.564 1.065 5.867 1 90.88 105 LEU A C 1
ATOM 779 O O . LEU A 1 105 ? 1.462 0.611 4.727 1 90.88 105 LEU A O 1
ATOM 783 N N . VAL A 1 106 ? 1.26 0.315 6.906 1 93.31 106 VAL A N 1
ATOM 784 C CA . VAL A 1 106 ? 1.175 -1.141 6.836 1 93.31 106 VAL A CA 1
ATOM 785 C C . VAL A 1 106 ? -0.251 -1.559 6.484 1 93.31 106 VAL A C 1
ATOM 787 O O . VAL A 1 106 ? -0.513 -2.734 6.223 1 93.31 106 VAL A O 1
ATOM 790 N N . GLU A 1 107 ? -1.219 -0.567 6.414 1 94.94 107 GLU A N 1
ATOM 791 C CA . GLU A 1 107 ? -2.619 -0.925 6.207 1 94.94 107 GLU A CA 1
ATOM 792 C C . GLU A 1 107 ? -3.16 -0.318 4.914 1 94.94 107 GLU A C 1
ATOM 794 O O . GLU A 1 107 ? -4.375 -0.242 4.719 1 94.94 107 GLU A O 1
ATOM 799 N N . ILE A 1 108 ? -2.293 0.014 4.031 1 96.69 108 ILE A N 1
ATOM 800 C CA . ILE A 1 108 ? -2.801 0.657 2.824 1 96.69 108 ILE A CA 1
ATOM 801 C C . ILE A 1 108 ? -3.277 -0.404 1.836 1 96.69 108 ILE A C 1
ATOM 803 O O . ILE A 1 108 ? -3.977 -0.092 0.869 1 96.69 108 ILE A O 1
ATOM 807 N N . ALA A 1 109 ? -2.941 -1.645 2.045 1 97.44 109 ALA A N 1
ATOM 808 C CA . ALA A 1 109 ? -3.125 -2.684 1.033 1 97.44 109 ALA A CA 1
ATOM 809 C C . ALA A 1 109 ? -4.59 -2.797 0.623 1 97.44 109 ALA A C 1
ATOM 811 O O . ALA A 1 109 ? -4.91 -2.793 -0.568 1 97.44 109 ALA A O 1
ATOM 812 N N . PRO A 1 110 ? -5.602 -2.842 1.583 1 97.88 110 PRO A N 1
ATOM 813 C CA . PRO A 1 110 ? -6.996 -2.961 1.155 1 97.88 110 PRO A CA 1
ATOM 814 C C . PRO A 1 110 ? -7.438 -1.81 0.255 1 97.88 110 PRO A C 1
ATOM 816 O O . PRO A 1 110 ? -8.102 -2.033 -0.76 1 97.88 110 PRO A O 1
ATOM 819 N N . GLU A 1 111 ? -7.008 -0.646 0.595 1 97.69 111 GLU A N 1
ATOM 820 C CA . GLU A 1 111 ? -7.367 0.523 -0.201 1 97.69 111 GLU A CA 1
ATOM 821 C C . GLU A 1 111 ? -6.691 0.492 -1.567 1 97.69 111 GLU A C 1
ATOM 823 O O . GLU A 1 111 ? -7.316 0.794 -2.584 1 97.69 111 GLU A O 1
ATOM 828 N N . VAL A 1 112 ? -5.418 0.119 -1.602 1 97.56 112 VAL A N 1
ATOM 829 C CA . VAL A 1 112 ? -4.648 0.046 -2.838 1 97.56 112 VAL A CA 1
ATOM 830 C C . VAL A 1 112 ? -5.238 -1.026 -3.752 1 97.56 112 VAL A C 1
ATOM 832 O O . VAL A 1 112 ? -5.414 -0.801 -4.953 1 97.56 112 VAL A O 1
ATOM 835 N N . VAL A 1 113 ? -5.598 -2.164 -3.199 1 98.31 113 VAL A N 1
ATOM 836 C CA . VAL A 1 113 ? -6.176 -3.264 -3.965 1 98.31 113 VAL A CA 1
ATOM 837 C C . VAL A 1 113 ? -7.535 -2.848 -4.523 1 98.31 113 VAL A C 1
ATOM 839 O O . VAL A 1 113 ? -7.848 -3.121 -5.684 1 98.31 113 VAL A O 1
ATOM 842 N N . ALA A 1 114 ? -8.352 -2.146 -3.699 1 98.19 114 ALA A N 1
ATOM 843 C CA . ALA A 1 114 ? -9.641 -1.644 -4.172 1 98.19 114 ALA A CA 1
ATOM 844 C C . ALA A 1 114 ? -9.461 -0.711 -5.367 1 98.19 114 ALA A C 1
ATOM 846 O O . ALA A 1 114 ? -10.211 -0.789 -6.34 1 98.19 114 ALA A O 1
ATOM 847 N N . GLY A 1 115 ? -8.484 0.155 -5.254 1 97.81 115 GLY A N 1
ATOM 848 C CA . GLY A 1 115 ? -8.188 1.046 -6.363 1 97.81 115 GLY A CA 1
ATOM 849 C C . GLY A 1 115 ? -7.703 0.314 -7.602 1 97.81 115 GLY A C 1
ATOM 850 O O . GLY A 1 115 ? -8.109 0.64 -8.719 1 97.81 115 GLY A O 1
ATOM 851 N N . ALA A 1 116 ? -6.863 -0.683 -7.422 1 97.38 116 ALA A N 1
ATOM 852 C CA . ALA A 1 116 ? -6.285 -1.442 -8.523 1 97.38 116 ALA A CA 1
ATOM 853 C C . ALA A 1 116 ? -7.355 -2.246 -9.258 1 97.38 116 ALA A C 1
ATOM 855 O O . ALA A 1 116 ? -7.309 -2.381 -10.484 1 97.38 116 ALA A O 1
ATOM 856 N N . GLN A 1 117 ? -8.328 -2.76 -8.516 1 97.5 117 GLN A N 1
ATOM 857 C CA . GLN A 1 117 ? -9.367 -3.59 -9.109 1 97.5 117 GLN A CA 1
ATOM 858 C C . GLN A 1 117 ? -10.359 -2.746 -9.906 1 97.5 117 GLN A C 1
ATOM 860 O O . GLN A 1 117 ? -11.094 -3.27 -10.742 1 97.5 117 GLN A O 1
ATOM 865 N N . ARG A 1 118 ? -10.367 -1.381 -9.625 1 95.88 118 ARG A N 1
ATOM 866 C CA . ARG A 1 118 ? -11.211 -0.426 -10.344 1 95.88 118 ARG A CA 1
ATOM 867 C C . ARG A 1 118 ? -10.43 0.84 -10.68 1 95.88 118 ARG A C 1
ATOM 869 O O . ARG A 1 118 ? -10.859 1.947 -10.352 1 95.88 118 ARG A O 1
ATOM 876 N N . ALA A 1 119 ? -9.383 0.679 -11.43 1 89.69 119 ALA A N 1
ATOM 877 C CA . ALA A 1 119 ? -8.312 1.667 -11.555 1 89.69 119 ALA A CA 1
ATOM 878 C C . ALA A 1 119 ? -8.789 2.898 -12.32 1 89.69 119 ALA A C 1
ATOM 880 O O . ALA A 1 119 ? -8.18 3.967 -12.234 1 89.69 119 ALA A O 1
ATOM 881 N N . SER A 1 120 ? -9.891 2.844 -13.008 1 90.5 120 SER A N 1
ATOM 882 C CA . SER A 1 120 ? -10.312 3.947 -13.859 1 90.5 120 SER A CA 1
ATOM 883 C C . SER A 1 120 ? -11.508 4.684 -13.266 1 90.5 120 SER A C 1
ATOM 885 O O . SER A 1 120 ? -12.086 5.562 -13.906 1 90.5 120 SER A O 1
ATOM 887 N N . THR A 1 121 ? -11.82 4.41 -12.016 1 93.88 121 THR A N 1
ATOM 888 C CA . THR A 1 121 ? -13.109 4.875 -11.508 1 93.88 121 THR A CA 1
ATOM 889 C C . THR A 1 121 ? -12.945 6.152 -10.695 1 93.88 121 THR A C 1
ATOM 891 O O . THR A 1 121 ? -13.75 7.074 -10.797 1 93.88 121 THR A O 1
ATOM 894 N N . SER A 1 122 ? -11.945 6.172 -9.836 1 96.56 122 SER A N 1
ATOM 895 C CA . SER A 1 122 ? -11.875 7.266 -8.875 1 96.56 122 SER A CA 1
ATOM 896 C C . SER A 1 122 ? -10.43 7.641 -8.562 1 96.56 122 SER A C 1
ATOM 898 O O . SER A 1 122 ? -9.562 6.77 -8.477 1 96.56 122 SER A O 1
ATOM 900 N N . PRO A 1 123 ? -10.18 8.961 -8.477 1 97.56 123 PRO A N 1
ATOM 901 C CA . PRO A 1 123 ? -8.922 9.32 -7.82 1 97.56 123 PRO A CA 1
ATOM 902 C C . PRO A 1 123 ? -8.938 9.047 -6.316 1 97.56 123 PRO A C 1
ATOM 904 O O . PRO A 1 123 ? -9.852 9.492 -5.621 1 97.56 123 PRO A O 1
ATOM 907 N N . ILE A 1 124 ? -8.055 8.281 -5.84 1 98.31 124 ILE A N 1
ATOM 908 C CA . ILE A 1 124 ? -7.941 7.922 -4.434 1 98.31 124 ILE A CA 1
ATOM 909 C C . ILE A 1 124 ? -6.688 8.555 -3.834 1 98.31 124 ILE A C 1
ATOM 911 O O . ILE A 1 124 ? -5.57 8.266 -4.27 1 98.31 124 ILE A O 1
ATOM 915 N N . LEU A 1 125 ? -6.844 9.453 -2.914 1 98.38 125 LEU A N 1
ATOM 916 C CA . LEU A 1 125 ? -5.73 10.07 -2.207 1 98.38 125 LEU A CA 1
ATOM 917 C C . LEU A 1 125 ? -5.453 9.359 -0.889 1 98.38 125 LEU A C 1
ATOM 919 O O . LEU A 1 125 ? -6.238 9.469 0.057 1 98.38 125 LEU A O 1
ATOM 923 N N . VAL A 1 126 ? -4.363 8.656 -0.878 1 98.25 126 VAL A N 1
ATOM 924 C CA . VAL A 1 126 ? -3.895 7.996 0.338 1 98.25 126 VAL A CA 1
ATOM 925 C C . VAL A 1 126 ? -3.094 8.984 1.185 1 98.25 126 VAL A C 1
ATOM 927 O O . VAL A 1 126 ? -1.911 9.219 0.922 1 98.25 126 VAL A O 1
ATOM 930 N N . ALA A 1 127 ? -3.73 9.453 2.227 1 98.25 127 ALA A N 1
ATOM 931 C CA . ALA A 1 127 ? -3.127 10.547 2.982 1 98.25 127 ALA A CA 1
ATOM 932 C C . ALA A 1 127 ? -2.893 10.148 4.438 1 98.25 127 ALA A C 1
ATOM 934 O O . ALA A 1 127 ? -3.012 10.977 5.344 1 98.25 127 ALA A O 1
ATOM 935 N N . SER A 1 128 ? -2.629 8.859 4.652 1 96.62 128 SER A N 1
ATOM 936 C CA . SER A 1 128 ? -2.365 8.367 6 1 96.62 128 SER A CA 1
ATOM 937 C C . SER A 1 128 ? -0.954 8.719 6.453 1 96.62 128 SER A C 1
ATOM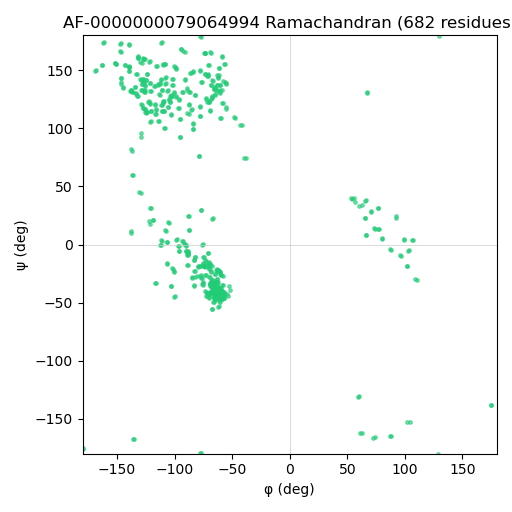 939 O O . SER A 1 128 ? -0.305 7.934 7.148 1 96.62 128 SER A O 1
ATOM 941 N N . HIS A 1 129 ? -0.42 9.766 6.004 1 98.12 129 HIS A N 1
ATOM 942 C CA . HIS A 1 129 ? 0.802 10.406 6.48 1 98.12 129 HIS A CA 1
ATOM 943 C C . HIS A 1 129 ? 0.577 11.109 7.816 1 98.12 129 HIS A C 1
ATOM 945 O O . HIS A 1 129 ? -0.564 11.258 8.258 1 98.12 129 HIS A O 1
ATOM 951 N N . PHE A 1 130 ? 1.671 11.453 8.492 1 97.56 130 PHE A N 1
ATOM 952 C CA . PHE A 1 130 ? 1.553 12.281 9.695 1 97.56 130 PHE A CA 1
ATOM 953 C C . PHE A 1 130 ? 0.869 13.602 9.375 1 97.56 130 PHE A C 1
ATOM 955 O O . PHE A 1 130 ? 1.252 14.289 8.43 1 97.56 130 PHE A O 1
ATOM 962 N N . CYS A 1 131 ? -0.221 13.867 10.047 1 97.56 131 CYS A N 1
ATOM 963 C CA . CYS A 1 131 ? -1.061 15.039 9.828 1 97.56 131 CYS A CA 1
ATOM 964 C C . CYS A 1 131 ? -1.516 15.117 8.375 1 97.56 131 CYS A C 1
ATOM 966 O O . CYS A 1 131 ? -1.476 16.188 7.77 1 97.56 131 CYS A O 1
ATOM 968 N N . ALA A 1 132 ? -1.855 14.031 7.77 1 98.06 132 ALA A N 1
ATOM 969 C CA . ALA A 1 132 ? -2.463 13.914 6.445 1 98.06 132 ALA A CA 1
ATOM 970 C C . ALA A 1 132 ? -1.561 14.516 5.371 1 98.06 132 ALA A C 1
ATOM 972 O O . ALA A 1 132 ? -2.041 15.172 4.445 1 98.06 132 ALA A O 1
ATOM 973 N N . GLY A 1 133 ? -0.271 14.438 5.516 1 98.62 133 GLY A N 1
ATOM 974 C CA . GLY A 1 133 ? 0.652 14.812 4.453 1 98.62 133 GLY A CA 1
ATOM 975 C C . GLY A 1 133 ? 1.304 16.156 4.676 1 98.62 133 GLY A C 1
ATOM 976 O O . GLY A 1 133 ? 2.248 16.531 3.973 1 98.62 133 GLY A O 1
ATOM 977 N N . VAL A 1 134 ? 0.906 16.891 5.73 1 98.81 134 VAL A N 1
ATOM 978 C CA . VAL A 1 134 ? 1.391 18.25 5.953 1 98.81 134 VAL A CA 1
ATOM 979 C C . VAL A 1 134 ? 2.881 18.219 6.281 1 98.81 134 VAL A C 1
ATOM 981 O O . VAL A 1 134 ? 3.635 19.094 5.855 1 98.81 134 VAL A O 1
ATOM 984 N N . VAL A 1 135 ? 3.35 17.219 7.027 1 98.81 135 VAL A N 1
ATOM 985 C CA . VAL A 1 135 ? 4.75 17.125 7.426 1 98.81 135 VAL A CA 1
ATOM 986 C C . VAL A 1 135 ? 5.621 16.875 6.195 1 98.81 135 VAL A C 1
ATOM 988 O O . VAL A 1 135 ? 6.691 17.469 6.051 1 98.81 135 VAL A O 1
ATOM 991 N N . VAL A 1 136 ? 5.137 16.031 5.293 1 98.94 136 VAL A N 1
ATOM 992 C CA . VAL A 1 136 ? 5.84 15.773 4.039 1 98.94 136 VAL A CA 1
ATOM 993 C C . VAL A 1 136 ? 5.973 17.078 3.254 1 98.94 136 VAL A C 1
ATOM 995 O O . VAL A 1 136 ? 7.062 17.422 2.785 1 98.94 136 VAL A O 1
ATOM 998 N N . LEU A 1 137 ? 4.906 17.828 3.16 1 98.88 137 LEU A N 1
ATOM 999 C CA . LEU A 1 137 ? 4.891 19.062 2.373 1 98.88 137 LEU A CA 1
ATOM 1000 C C . LEU A 1 137 ? 5.777 20.125 3.012 1 98.88 137 LEU A C 1
ATOM 1002 O O . LEU A 1 137 ? 6.5 20.828 2.312 1 98.88 137 LEU A O 1
ATOM 1006 N N . ALA A 1 138 ? 5.719 20.219 4.328 1 98.81 138 ALA A N 1
ATOM 1007 C CA . ALA A 1 138 ? 6.594 21.141 5.039 1 98.81 138 ALA A CA 1
ATOM 1008 C C . ALA A 1 138 ? 8.062 20.781 4.816 1 98.81 138 ALA A C 1
ATOM 1010 O O . ALA A 1 138 ? 8.891 21.672 4.609 1 98.81 138 ALA A O 1
ATOM 1011 N N . THR A 1 139 ? 8.406 19.516 4.863 1 98.88 139 THR A N 1
ATOM 1012 C CA . THR A 1 139 ? 9.773 19.047 4.664 1 98.88 139 THR A CA 1
ATOM 1013 C C . THR A 1 139 ? 10.25 19.344 3.246 1 98.88 139 THR A C 1
ATOM 1015 O O . THR A 1 139 ? 11.375 19.812 3.051 1 98.88 139 THR A O 1
ATOM 1018 N N . LEU A 1 140 ? 9.367 19.156 2.285 1 98.88 140 LEU A N 1
ATOM 1019 C CA . LEU A 1 140 ? 9.727 19.438 0.896 1 98.88 140 LEU A CA 1
ATOM 1020 C C . LEU A 1 140 ? 9.938 20.938 0.674 1 98.88 140 LEU A C 1
ATOM 1022 O O . LEU A 1 140 ? 10.805 21.328 -0.108 1 98.88 140 LEU A O 1
ATOM 1026 N N . GLU A 1 141 ? 9.109 21.719 1.354 1 98.31 141 GLU A N 1
ATOM 1027 C CA . GLU A 1 141 ? 9.32 23.156 1.273 1 98.31 141 GLU A CA 1
ATOM 1028 C C . GLU A 1 141 ? 10.688 23.547 1.829 1 98.31 141 GLU A C 1
ATOM 1030 O O . GLU A 1 141 ? 11.391 24.359 1.238 1 98.31 141 GLU A O 1
ATOM 1035 N N . THR A 1 142 ? 11.07 22.938 2.947 1 97.31 142 THR A N 1
ATOM 1036 C CA . THR A 1 142 ? 12.367 23.188 3.555 1 97.31 142 THR A CA 1
ATOM 1037 C C . THR A 1 142 ? 13.492 22.703 2.639 1 97.31 142 THR A C 1
ATOM 1039 O O . THR A 1 142 ? 14.555 23.328 2.562 1 97.31 142 THR A O 1
ATOM 1042 N N . ALA A 1 143 ? 13.273 21.656 1.887 1 98.19 143 ALA A N 1
ATOM 1043 C CA . ALA A 1 143 ? 14.266 21 1.037 1 98.19 143 ALA A CA 1
ATOM 1044 C C . ALA A 1 143 ? 14.562 21.844 -0.2 1 98.19 143 ALA A C 1
ATOM 1046 O O . ALA A 1 143 ? 15.555 21.609 -0.894 1 98.19 143 ALA A O 1
ATOM 1047 N N . ARG A 1 144 ? 13.766 22.844 -0.497 1 96.5 144 ARG A N 1
ATOM 1048 C CA . ARG A 1 144 ? 13.93 23.656 -1.691 1 96.5 144 ARG A CA 1
ATOM 1049 C C . ARG A 1 144 ? 15.25 24.422 -1.653 1 96.5 144 ARG A C 1
ATOM 1051 O O . ARG A 1 144 ? 15.773 24.828 -2.695 1 96.5 144 ARG A O 1
ATOM 1058 N N . GLU A 1 145 ? 15.789 24.609 -0.47 1 95.44 145 GLU A N 1
ATOM 1059 C CA . GLU A 1 145 ? 17.047 25.312 -0.298 1 95.44 145 GLU A CA 1
ATOM 1060 C C . GLU A 1 145 ? 18.234 24.453 -0.74 1 95.44 145 GLU A C 1
ATOM 1062 O O . GLU A 1 145 ? 19.344 24.969 -0.917 1 95.44 145 GLU A O 1
ATOM 1067 N N . PHE A 1 146 ? 18.016 23.25 -0.979 1 98 146 PHE A N 1
ATOM 1068 C CA . PHE A 1 146 ? 19.078 22.297 -1.277 1 98 146 PHE A CA 1
ATOM 1069 C C . PHE A 1 146 ? 19.141 22.016 -2.773 1 98 146 PHE A C 1
ATOM 1071 O O . PHE A 1 146 ? 18.125 21.984 -3.451 1 98 146 PHE A O 1
ATOM 1078 N N . HIS A 1 147 ? 20.312 21.859 -3.281 1 97.81 147 HIS A N 1
ATOM 1079 C CA . HIS A 1 147 ? 20.5 21.266 -4.605 1 97.81 147 HIS A CA 1
ATOM 1080 C C . HIS A 1 147 ? 20.234 19.766 -4.59 1 97.81 147 HIS A C 1
ATOM 1082 O O . HIS A 1 147 ? 19.641 19.234 -5.52 1 97.81 147 HIS A O 1
ATOM 1088 N N . ARG A 1 148 ? 20.688 19.141 -3.557 1 98.25 148 ARG A N 1
ATOM 1089 C CA . ARG A 1 148 ? 20.5 17.703 -3.324 1 98.25 148 ARG A CA 1
ATOM 1090 C C . ARG A 1 148 ? 20.328 17.406 -1.838 1 98.25 148 ARG A C 1
ATOM 1092 O O . ARG A 1 148 ? 21.047 17.969 -1.002 1 98.25 148 ARG A O 1
ATOM 1099 N N . VAL A 1 149 ? 19.391 16.609 -1.473 1 98.81 149 VAL A N 1
ATOM 1100 C CA . VAL A 1 149 ? 19.172 16.156 -0.098 1 98.81 149 VAL A CA 1
ATOM 1101 C C . VAL A 1 149 ? 19.688 14.734 0.075 1 98.81 149 VAL A C 1
ATOM 1103 O O . VAL A 1 149 ? 19.328 13.844 -0.694 1 98.81 149 VAL A O 1
ATOM 1106 N N . ASP A 1 150 ? 20.516 14.5 1.075 1 98.81 150 ASP A N 1
ATOM 1107 C CA . ASP A 1 150 ? 21.078 13.172 1.324 1 98.81 150 ASP A CA 1
ATOM 1108 C C . ASP A 1 150 ? 20.375 12.484 2.49 1 98.81 150 ASP A C 1
ATOM 1110 O O . ASP A 1 150 ? 20.219 11.266 2.494 1 98.81 150 ASP A O 1
ATOM 1114 N N . THR A 1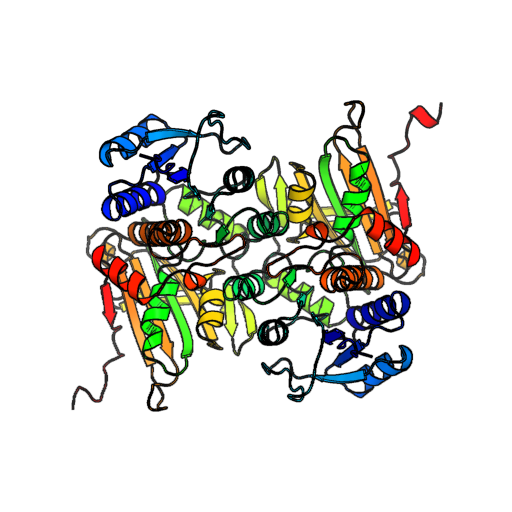 151 ? 20.016 13.312 3.471 1 98.88 151 THR A N 1
ATOM 1115 C CA . THR A 1 151 ? 19.438 12.773 4.699 1 98.88 151 THR A CA 1
ATOM 1116 C C . THR A 1 151 ? 18.234 13.594 5.145 1 98.88 151 THR A C 1
ATOM 1118 O O . THR A 1 151 ? 18.266 14.828 5.109 1 98.88 151 THR A O 1
ATOM 1121 N N . VAL A 1 152 ? 17.156 12.953 5.445 1 98.94 152 VAL A N 1
ATOM 1122 C CA . VAL A 1 152 ? 15.984 13.547 6.07 1 98.94 152 VAL A CA 1
ATOM 1123 C C . VAL A 1 152 ? 15.688 12.836 7.391 1 98.94 152 VAL A C 1
ATOM 1125 O O . VAL A 1 152 ? 15.484 11.625 7.418 1 98.94 152 VAL A O 1
ATOM 1128 N N . ARG A 1 153 ? 15.664 13.523 8.484 1 98.81 153 ARG A N 1
ATOM 1129 C CA . ARG A 1 153 ? 15.234 13.008 9.781 1 98.81 153 ARG A CA 1
ATOM 1130 C C . ARG A 1 153 ? 14.094 13.852 10.344 1 98.81 153 ARG A C 1
ATOM 1132 O O . ARG A 1 153 ? 14.211 15.07 10.461 1 98.81 153 ARG A O 1
ATOM 1139 N N . ILE A 1 154 ? 13.008 13.211 10.617 1 98.81 154 ILE A N 1
ATOM 1140 C CA . ILE A 1 154 ? 11.859 13.867 11.219 1 98.81 154 ILE A CA 1
ATOM 1141 C C . ILE A 1 154 ? 11.633 13.336 12.633 1 98.81 154 ILE A C 1
ATOM 1143 O O . ILE A 1 154 ? 11.664 12.125 12.852 1 98.81 154 ILE A O 1
ATOM 1147 N N . GLY A 1 155 ? 11.508 14.156 13.594 1 98.5 155 GLY A N 1
ATOM 1148 C CA . GLY A 1 155 ? 11.094 13.828 14.953 1 98.5 155 GLY A CA 1
ATOM 1149 C C . GLY A 1 155 ? 9.836 14.555 15.383 1 98.5 155 GLY A C 1
ATOM 1150 O O . GLY A 1 155 ? 9.828 15.781 15.516 1 98.5 155 GLY A O 1
ATOM 1151 N N . ALA A 1 156 ? 8.797 13.828 15.609 1 98.12 156 ALA A N 1
ATOM 1152 C CA . ALA A 1 156 ? 7.527 14.438 16 1 98.12 156 ALA A CA 1
ATOM 1153 C C . ALA A 1 156 ? 7.188 14.109 17.453 1 98.12 156 ALA A C 1
ATOM 1155 O O . ALA A 1 156 ? 7.328 12.961 17.891 1 98.12 156 ALA A O 1
ATOM 1156 N N . VAL A 1 157 ? 6.812 15.078 18.156 1 96.56 157 VAL A N 1
ATOM 1157 C CA . VAL A 1 157 ? 6.285 14.898 19.5 1 96.56 157 VAL A CA 1
ATOM 1158 C C . VAL A 1 157 ? 4.762 15.039 19.484 1 96.56 157 VAL A C 1
ATOM 1160 O O . VAL A 1 157 ? 4.238 16.125 19.203 1 96.56 157 VAL A O 1
ATOM 1163 N N . LEU A 1 158 ? 4.09 13.977 19.719 1 94.31 158 LEU A N 1
ATOM 1164 C CA . LEU A 1 158 ? 2.639 13.961 19.859 1 94.31 158 LEU A CA 1
ATOM 1165 C C . LEU A 1 158 ? 2.238 14.023 21.344 1 94.31 158 LEU A C 1
ATOM 1167 O O . LEU A 1 158 ? 2.584 13.133 22.125 1 94.31 158 LEU A O 1
ATOM 1171 N N . ASP A 1 159 ? 1.558 15.078 21.672 1 95.44 159 ASP A N 1
ATOM 1172 C CA . ASP A 1 159 ? 1.103 15.203 23.047 1 95.44 159 ASP A CA 1
ATOM 1173 C C . ASP A 1 159 ? 0.089 14.109 23.391 1 95.44 159 ASP A C 1
ATOM 1175 O O . ASP A 1 159 ? -0.835 13.852 22.609 1 95.44 159 ASP A O 1
ATOM 1179 N N . GLU A 1 160 ? 0.19 13.484 24.484 1 91.44 160 GLU A N 1
ATOM 1180 C CA . GLU A 1 160 ? -0.672 12.375 24.891 1 91.44 160 GLU A CA 1
ATOM 1181 C C . GLU A 1 160 ? -2.131 12.812 24.969 1 91.44 160 GLU A C 1
ATOM 1183 O O . GLU A 1 160 ? -3.041 12 24.797 1 91.44 160 GLU A O 1
ATOM 1188 N N . SER A 1 161 ? -2.354 14.102 25.156 1 91.19 161 SER A N 1
ATOM 1189 C CA . SER A 1 161 ? -3.713 14.625 25.266 1 91.19 161 SER A CA 1
ATOM 1190 C C . SER A 1 161 ? -4.266 15.023 23.906 1 91.19 161 SER A C 1
ATOM 1192 O O . SER A 1 161 ? -5.422 15.438 23.797 1 91.19 161 SER A O 1
ATOM 1194 N N . ASP A 1 162 ? -3.504 14.867 22.859 1 91.06 162 ASP A N 1
ATOM 1195 C CA . ASP A 1 162 ? -3.879 15.312 21.516 1 91.06 162 ASP A CA 1
ATOM 1196 C C . ASP A 1 162 ? -3.668 14.195 20.5 1 91.06 162 ASP A C 1
ATOM 1198 O O . ASP A 1 162 ? -3.125 14.438 19.422 1 91.06 162 ASP A O 1
ATOM 1202 N N . THR A 1 163 ? -4.09 12.984 20.828 1 79.88 163 THR A N 1
ATOM 1203 C CA . THR A 1 163 ? -3.836 11.852 19.953 1 79.88 163 THR A CA 1
ATOM 1204 C C . THR A 1 163 ? -4.949 11.711 18.922 1 79.88 163 THR A C 1
ATOM 1206 O O . THR A 1 163 ? -5.086 10.664 18.281 1 79.88 163 THR A O 1
ATOM 1209 N N . GLY A 1 164 ? -5.84 12.672 18.719 1 77 164 GLY A N 1
ATOM 1210 C CA . GLY A 1 164 ? -6.883 12.625 17.703 1 77 164 GLY A CA 1
ATOM 1211 C C . GLY A 1 164 ? -8.188 12.055 18.234 1 77 164 GLY A C 1
ATOM 1212 O O . GLY A 1 164 ? -8.961 11.461 17.469 1 77 164 GLY A O 1
ATOM 1213 N N . GLY A 1 165 ? -8.43 12.102 19.531 1 79 165 GLY A N 1
ATOM 1214 C CA . GLY A 1 165 ? -9.648 11.57 20.125 1 79 165 GLY A CA 1
ATOM 1215 C C . GLY A 1 165 ? -9.68 10.055 20.172 1 79 165 GLY A C 1
ATOM 1216 O O . GLY A 1 165 ? -8.641 9.406 20.031 1 79 165 GLY A O 1
ATOM 1217 N N . PRO A 1 166 ? -10.844 9.609 20.422 1 81 166 PRO A N 1
ATOM 1218 C CA . PRO A 1 166 ? -10.984 8.148 20.5 1 81 166 PRO A CA 1
ATOM 1219 C C . PRO A 1 166 ? -10.617 7.449 19.188 1 81 166 PRO A C 1
ATOM 1221 O O . PRO A 1 166 ? -9.992 6.387 19.219 1 81 166 PRO A O 1
ATOM 1224 N N . ALA A 1 167 ? -10.938 8.062 18.078 1 83.81 167 ALA A N 1
ATOM 1225 C CA . ALA A 1 167 ? -10.617 7.48 16.781 1 83.81 167 ALA A CA 1
ATOM 1226 C C . ALA A 1 167 ? -9.109 7.449 16.547 1 83.81 167 ALA A C 1
ATOM 1228 O O . ALA A 1 167 ? -8.57 6.453 16.062 1 83.81 167 ALA A O 1
ATOM 1229 N N . GLY A 1 168 ? -8.453 8.492 16.922 1 86.25 168 GLY A N 1
ATOM 1230 C CA . GLY A 1 168 ? -7.004 8.539 16.797 1 86.25 168 GLY A CA 1
ATOM 1231 C C . GLY A 1 168 ? -6.289 7.543 17.688 1 86.25 168 GLY A C 1
ATOM 1232 O O . GLY A 1 168 ? -5.332 6.891 17.25 1 86.25 168 GLY A O 1
ATOM 1233 N N . ALA A 1 169 ? -6.773 7.41 18.875 1 86.38 169 ALA A N 1
ATOM 1234 C CA . ALA A 1 169 ? -6.211 6.441 19.812 1 86.38 169 ALA A CA 1
ATOM 1235 C C . ALA A 1 169 ? -6.395 5.016 19.297 1 86.38 169 ALA A C 1
ATOM 1237 O O . ALA A 1 169 ? -5.488 4.188 19.406 1 86.38 169 ALA A O 1
ATOM 1238 N N . ALA A 1 170 ? -7.543 4.805 18.734 1 89.12 170 ALA A N 1
ATOM 1239 C CA . ALA A 1 170 ? -7.828 3.482 18.172 1 89.12 170 ALA A CA 1
ATOM 1240 C C . ALA A 1 170 ? -6.914 3.178 16.984 1 89.12 170 ALA A C 1
ATOM 1242 O O . ALA A 1 170 ? -6.461 2.043 16.828 1 89.12 170 ALA A O 1
ATOM 1243 N N . ASP A 1 171 ? -6.648 4.176 16.188 1 89.88 171 ASP A N 1
ATOM 1244 C CA . ASP A 1 171 ? -5.727 4.008 15.07 1 89.88 171 ASP A CA 1
ATOM 1245 C C . ASP A 1 171 ? -4.332 3.617 15.555 1 89.88 171 ASP A C 1
ATOM 1247 O O . ASP A 1 171 ? -3.725 2.682 15.031 1 89.88 171 ASP A O 1
ATOM 1251 N N . LEU A 1 172 ? -3.912 4.32 16.594 1 87.62 172 LEU A N 1
ATOM 1252 C CA . LEU A 1 172 ? -2.58 4.066 17.141 1 87.62 172 LEU A CA 1
ATOM 1253 C C . LEU A 1 172 ? -2.477 2.648 17.688 1 87.62 172 LEU A C 1
ATOM 1255 O O . LEU A 1 172 ? -1.467 1.972 17.484 1 87.62 172 LEU A O 1
ATOM 1259 N N . GLU A 1 173 ? -3.506 2.201 18.328 1 88.81 173 GLU A N 1
ATOM 1260 C CA . GLU A 1 173 ? -3.531 0.847 18.875 1 88.81 173 GLU A CA 1
ATOM 1261 C C . GLU A 1 173 ? -3.512 -0.197 17.766 1 88.81 173 GLU A C 1
ATOM 1263 O O . GLU A 1 173 ? -2.793 -1.195 17.844 1 88.81 173 GLU A O 1
ATOM 1268 N N . ARG A 1 174 ? -4.246 0.047 16.719 1 91.19 174 ARG A N 1
ATOM 1269 C CA . ARG A 1 174 ? -4.309 -0.864 15.578 1 91.19 174 ARG A CA 1
ATOM 1270 C C . ARG A 1 174 ? -2.945 -0.981 14.898 1 91.19 174 ARG A C 1
ATOM 1272 O O . ARG A 1 174 ? -2.496 -2.086 14.586 1 91.19 174 ARG A O 1
ATOM 1279 N N . TRP A 1 175 ? -2.318 0.127 14.766 1 89.12 175 TRP A N 1
ATOM 1280 C CA . TRP A 1 175 ? -1.01 0.129 14.117 1 89.12 175 TRP A CA 1
ATOM 1281 C C . TRP A 1 175 ? 0.028 -0.577 14.984 1 89.12 175 TRP A C 1
ATOM 1283 O O . TRP A 1 175 ? 0.897 -1.285 14.469 1 89.12 175 TRP A O 1
ATOM 1293 N N . ALA A 1 176 ? -0.108 -0.418 16.297 1 87.12 176 ALA A N 1
ATOM 1294 C CA . ALA A 1 176 ? 0.818 -1.069 17.219 1 87.12 176 ALA A CA 1
ATOM 1295 C C . ALA A 1 176 ? 0.637 -2.584 17.188 1 87.12 176 ALA A C 1
ATOM 1297 O O . ALA A 1 176 ? 1.596 -3.334 17.391 1 87.12 176 ALA A O 1
ATOM 1298 N N . THR A 1 177 ? -0.582 -2.992 16.938 1 88.94 177 THR A N 1
ATOM 1299 C CA . THR A 1 177 ? -0.858 -4.418 16.812 1 88.94 177 THR A CA 1
ATOM 1300 C C . THR A 1 177 ? -0.227 -4.984 15.547 1 88.94 177 THR A C 1
ATOM 1302 O O . THR A 1 177 ? 0.288 -6.102 15.547 1 88.94 177 THR A O 1
ATOM 1305 N N . ALA A 1 178 ? -0.22 -4.152 14.586 1 92.38 178 ALA A N 1
ATOM 1306 C CA . ALA A 1 178 ? 0.35 -4.574 13.312 1 92.38 178 ALA A CA 1
ATOM 1307 C C . ALA 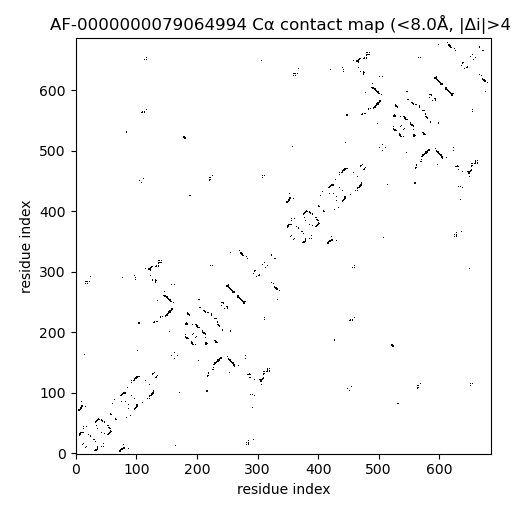A 1 178 ? 1.864 -4.734 13.414 1 92.38 178 ALA A C 1
ATOM 1309 O O . ALA A 1 178 ? 2.418 -5.754 12.992 1 92.38 178 ALA A O 1
ATOM 1310 N N . THR A 1 179 ? 2.504 -3.74 14.031 1 93 179 THR A N 1
ATOM 1311 C CA . THR A 1 179 ? 3.959 -3.803 14.117 1 93 179 THR A CA 1
ATOM 1312 C C . THR A 1 179 ? 4.492 -2.752 15.086 1 93 179 THR A C 1
ATOM 1314 O O . THR A 1 179 ? 3.914 -1.67 15.211 1 93 179 THR A O 1
ATOM 1317 N N . THR A 1 180 ? 5.598 -3.119 15.68 1 91.56 180 THR A N 1
ATOM 1318 C CA . THR A 1 180 ? 6.344 -2.15 16.484 1 91.56 180 THR A CA 1
ATOM 1319 C C . THR A 1 180 ? 7.613 -1.719 15.75 1 91.56 180 THR A C 1
ATOM 1321 O O . THR A 1 180 ? 8.375 -0.895 16.266 1 91.56 180 THR A O 1
ATOM 1324 N N . ALA A 1 181 ? 7.762 -2.281 14.516 1 95.56 181 ALA A N 1
ATOM 1325 C CA . ALA A 1 181 ? 8.93 -1.919 13.711 1 95.56 181 ALA A CA 1
ATOM 1326 C C . ALA A 1 181 ? 8.68 -0.626 12.938 1 95.56 181 ALA A C 1
ATOM 1328 O O . ALA A 1 181 ? 7.531 -0.272 12.656 1 95.56 181 ALA A O 1
ATOM 1329 N N . GLY A 1 182 ? 9.773 0.123 12.727 1 96.75 182 GLY A N 1
ATOM 1330 C CA . GLY A 1 182 ? 9.742 1.276 11.836 1 96.75 182 GLY A CA 1
ATOM 1331 C C . GLY A 1 182 ? 10.305 0.988 10.461 1 96.75 182 GLY A C 1
ATOM 1332 O O . GLY A 1 182 ? 11.086 0.052 10.289 1 96.75 182 GLY A O 1
ATOM 1333 N N . MET A 1 183 ? 9.852 1.699 9.523 1 97.19 183 MET A N 1
ATOM 1334 C CA . MET A 1 183 ? 10.453 1.644 8.195 1 97.19 183 MET A CA 1
ATOM 1335 C C . MET A 1 183 ? 11.336 2.863 7.945 1 97.19 183 MET A C 1
ATOM 1337 O O . MET A 1 183 ? 10.898 4 8.117 1 97.19 183 MET A O 1
ATOM 1341 N N . VAL A 1 184 ? 12.547 2.633 7.562 1 98.5 184 VAL A N 1
ATOM 1342 C CA . VAL A 1 184 ? 13.484 3.703 7.242 1 98.5 184 VAL A CA 1
ATOM 1343 C C . VAL A 1 184 ? 14.086 3.469 5.855 1 98.5 184 VAL A C 1
ATOM 1345 O O . VAL A 1 184 ? 13.898 2.4 5.27 1 98.5 184 VAL A O 1
ATOM 1348 N N . ARG A 1 185 ? 14.594 4.449 5.273 1 98.69 185 ARG A N 1
ATOM 1349 C CA . ARG A 1 185 ? 15.516 4.277 4.156 1 98.69 185 ARG A CA 1
ATOM 1350 C C . ARG A 1 185 ? 16.953 4.523 4.594 1 98.69 185 ARG A C 1
ATOM 1352 O O . ARG A 1 185 ? 17.266 5.574 5.168 1 98.69 185 ARG A O 1
ATOM 1359 N N . SER A 1 186 ? 17.797 3.594 4.414 1 98.38 186 SER A N 1
ATOM 1360 C CA . SER A 1 186 ? 19.219 3.668 4.738 1 98.38 186 SER A CA 1
ATOM 1361 C C . SER A 1 186 ? 20.078 3.285 3.543 1 98.38 186 SER A C 1
ATOM 1363 O O . SER A 1 186 ? 20 2.16 3.045 1 98.38 186 SER A O 1
ATOM 1365 N N . ASP A 1 187 ? 20.891 4.203 3.051 1 97.81 187 ASP A N 1
ATOM 1366 C CA . ASP A 1 187 ? 21.734 4.008 1.885 1 97.81 187 ASP A CA 1
ATOM 1367 C C . ASP A 1 187 ? 20.922 3.523 0.685 1 97.81 187 ASP A C 1
ATOM 1369 O O . ASP A 1 187 ? 21.281 2.523 0.056 1 97.81 187 ASP A O 1
ATOM 1373 N N . GLY A 1 188 ? 19.797 4.086 0.561 1 97.75 188 GLY A N 1
ATOM 1374 C CA . GLY A 1 188 ? 18.953 3.854 -0.603 1 97.75 188 GLY A CA 1
ATOM 1375 C C . GLY A 1 188 ? 18.047 2.648 -0.449 1 97.75 188 GLY A C 1
ATOM 1376 O O . GLY A 1 188 ? 17.203 2.395 -1.304 1 97.75 188 GLY A O 1
ATOM 1377 N N . VAL A 1 189 ? 18.188 1.901 0.677 1 97.69 189 VAL A N 1
ATOM 1378 C CA . VAL A 1 189 ? 17.422 0.676 0.877 1 97.69 189 VAL A CA 1
ATOM 1379 C C . VAL A 1 189 ? 16.312 0.923 1.89 1 97.69 189 VAL A C 1
ATOM 1381 O O . VAL A 1 189 ? 16.562 1.431 2.986 1 97.69 189 VAL A O 1
ATOM 1384 N N . PHE A 1 190 ? 15.086 0.64 1.52 1 96.81 190 PHE A N 1
ATOM 1385 C CA . PHE A 1 190 ? 14.008 0.625 2.504 1 96.81 190 PHE A CA 1
ATOM 1386 C C . PHE A 1 190 ? 14.117 -0.597 3.408 1 96.81 190 PHE A C 1
ATOM 1388 O O . PHE A 1 190 ? 14.188 -1.729 2.924 1 96.81 190 PHE A O 1
ATOM 1395 N N . ALA A 1 191 ? 14.141 -0.331 4.695 1 95.75 191 ALA A N 1
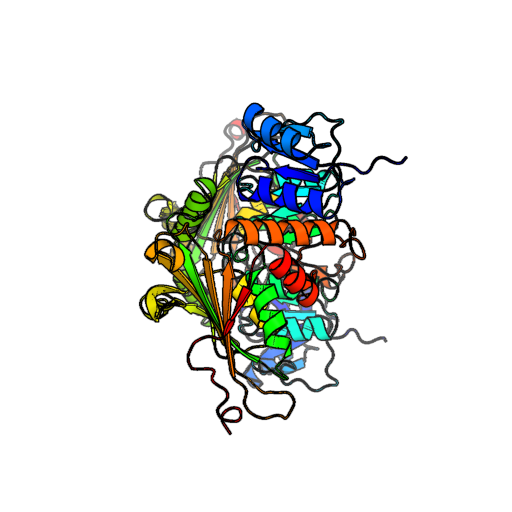ATOM 1396 C CA . ALA A 1 191 ? 14.383 -1.427 5.629 1 95.75 191 ALA A CA 1
ATOM 1397 C C . ALA A 1 191 ? 13.562 -1.26 6.902 1 95.75 191 ALA A C 1
ATOM 1399 O O . ALA A 1 191 ? 13.227 -0.137 7.293 1 95.75 191 ALA A O 1
ATOM 1400 N N . TRP A 1 192 ? 13.289 -2.414 7.543 1 96.25 192 TRP A N 1
ATOM 1401 C CA . TRP A 1 192 ? 12.617 -2.428 8.836 1 96.25 192 TRP A CA 1
ATOM 1402 C C . TRP A 1 192 ? 13.633 -2.342 9.977 1 96.25 192 TRP A C 1
ATOM 1404 O O . TRP A 1 192 ? 14.688 -2.973 9.922 1 96.25 192 TRP A O 1
ATOM 1414 N N . VAL A 1 193 ? 13.328 -1.494 10.875 1 96.94 193 VAL A N 1
ATOM 1415 C CA . VAL A 1 193 ? 14.125 -1.436 12.102 1 96.94 193 VAL A CA 1
ATOM 1416 C C . VAL A 1 193 ? 13.258 -1.785 13.305 1 96.94 193 VAL A C 1
ATOM 1418 O O . VAL A 1 193 ? 12.102 -1.363 13.383 1 96.94 193 VAL A O 1
ATOM 1421 N N . ASP A 1 194 ? 13.758 -2.6 14.211 1 94.88 194 ASP A N 1
ATOM 1422 C CA . ASP A 1 194 ? 13.031 -3.012 15.406 1 94.88 194 ASP A CA 1
ATOM 1423 C C . ASP A 1 194 ? 13.953 -3.037 16.625 1 94.88 194 ASP A C 1
ATOM 1425 O O . ASP A 1 194 ? 15.141 -2.732 16.516 1 94.88 194 ASP A O 1
ATOM 1429 N N . GLY A 1 195 ? 13.406 -3.236 17.828 1 93.5 195 GLY A N 1
ATOM 1430 C CA . GLY A 1 195 ? 14.203 -3.289 19.031 1 93.5 195 GLY A CA 1
ATOM 1431 C C . GLY A 1 195 ? 14.992 -2.016 19.297 1 93.5 195 GLY A C 1
ATOM 1432 O O . GLY A 1 195 ? 14.445 -0.915 19.188 1 93.5 195 GLY A O 1
ATOM 1433 N N . PRO A 1 196 ? 16.234 -2.156 19.562 1 95.38 196 PRO A N 1
ATOM 1434 C CA . PRO A 1 196 ? 17.062 -0.995 19.875 1 95.38 196 PRO A CA 1
ATOM 1435 C C . PRO A 1 196 ? 17.25 -0.06 18.688 1 95.38 196 PRO A C 1
ATOM 1437 O O . PRO A 1 196 ? 17.359 1.157 18.859 1 95.38 196 PRO A O 1
ATOM 1440 N N . ASP A 1 197 ? 17.234 -0.634 17.5 1 95.81 197 ASP A N 1
ATOM 1441 C CA . ASP A 1 197 ? 17.469 0.162 16.297 1 95.81 197 ASP A CA 1
ATOM 1442 C C . ASP A 1 197 ? 16.281 1.073 16 1 95.81 197 ASP A C 1
ATOM 1444 O O . ASP A 1 197 ? 16.406 2.045 15.258 1 95.81 197 ASP A O 1
ATOM 1448 N N . ALA A 1 198 ? 15.148 0.725 16.609 1 96.62 198 ALA A N 1
ATOM 1449 C CA . ALA A 1 198 ? 13.945 1.533 16.406 1 96.62 198 ALA A CA 1
ATOM 1450 C C . ALA A 1 198 ? 13.867 2.664 17.422 1 96.62 198 ALA A C 1
ATOM 1452 O O . ALA A 1 198 ? 13.094 3.613 17.25 1 96.62 198 ALA A O 1
ATOM 1453 N N . GLN A 1 199 ? 14.617 2.576 18.531 1 97.38 199 GLN A N 1
ATOM 1454 C CA . GLN A 1 199 ? 14.562 3.59 19.578 1 97.38 199 GLN A CA 1
ATOM 1455 C C . GLN A 1 199 ? 15.227 4.887 19.125 1 97.38 199 GLN A C 1
ATOM 1457 O O . GLN A 1 199 ? 16.172 4.863 18.328 1 97.38 199 GLN A O 1
ATOM 1462 N N . ALA A 1 200 ? 14.656 5.973 19.594 1 97.62 200 ALA A N 1
ATOM 1463 C CA . ALA A 1 200 ? 15.18 7.281 19.219 1 97.62 200 ALA A CA 1
ATOM 1464 C C . ALA A 1 200 ? 14.922 8.312 20.312 1 97.62 200 ALA A C 1
ATOM 1466 O O . ALA A 1 200 ? 14.055 8.117 21.156 1 97.62 200 ALA A O 1
ATOM 1467 N N . ASP A 1 201 ? 15.758 9.336 20.312 1 97.56 201 ASP A N 1
ATOM 1468 C CA . ASP A 1 201 ? 15.531 10.539 21.109 1 97.56 201 ASP A CA 1
ATOM 1469 C C . ASP A 1 201 ? 14.93 11.656 20.266 1 97.56 201 ASP A C 1
ATOM 1471 O O . ASP A 1 201 ? 15.461 12 19.219 1 97.56 201 ASP A O 1
ATOM 1475 N N . VAL A 1 202 ? 13.836 12.195 20.734 1 97.94 202 VAL A N 1
ATOM 1476 C CA . VAL A 1 202 ? 13.148 13.258 20 1 97.94 202 VAL A CA 1
ATOM 1477 C C . VAL A 1 202 ? 13.219 14.562 20.781 1 97.94 202 VAL A C 1
ATOM 1479 O O . VAL A 1 202 ? 12.5 14.742 21.766 1 97.94 202 VAL A O 1
ATOM 1482 N N . PRO A 1 203 ? 14.023 15.484 20.344 1 96.5 203 PRO A N 1
ATOM 1483 C CA . PRO A 1 203 ? 14.172 16.75 21.062 1 96.5 203 PRO A CA 1
ATOM 1484 C C . PRO A 1 203 ? 12.992 17.703 20.844 1 96.5 203 PRO A C 1
ATOM 1486 O O . PRO A 1 203 ? 12.516 17.844 19.719 1 96.5 203 PRO A O 1
ATOM 1489 N N . CYS A 1 204 ? 12.617 18.344 21.922 1 95.69 204 CYS A N 1
ATOM 1490 C CA . CYS A 1 204 ? 11.602 19.391 21.859 1 95.69 204 CYS A CA 1
ATOM 1491 C C . CYS A 1 204 ? 12.242 20.766 21.719 1 95.69 204 CYS A C 1
ATOM 1493 O O . CYS A 1 204 ? 13.461 20.906 21.859 1 95.69 204 CYS A O 1
ATOM 1495 N N . THR A 1 205 ? 11.461 21.734 21.422 1 93.88 205 THR A N 1
ATOM 1496 C CA . THR A 1 205 ? 11.953 23.094 21.203 1 93.88 205 THR A CA 1
ATOM 1497 C C . THR A 1 205 ? 12.539 23.656 22.5 1 93.88 205 THR A C 1
ATOM 1499 O O . THR A 1 205 ? 13.391 24.547 22.453 1 93.88 205 THR A O 1
ATOM 1502 N N . ASP A 1 206 ? 12.117 23.172 23.641 1 93.69 206 ASP A N 1
ATOM 1503 C CA . ASP A 1 206 ? 12.586 23.719 24.922 1 93.69 206 ASP A CA 1
ATOM 1504 C C . ASP A 1 206 ? 13.812 22.953 25.406 1 93.69 206 ASP A C 1
ATOM 1506 O O . ASP A 1 206 ? 14.258 23.141 26.547 1 93.69 206 ASP A O 1
ATOM 1510 N N . GLY A 1 207 ? 14.266 21.984 24.656 1 93.06 207 GLY A N 1
ATOM 1511 C CA . GLY A 1 207 ? 15.477 21.266 25 1 93.06 207 GLY A CA 1
ATOM 1512 C C . GLY A 1 207 ? 15.211 19.906 25.625 1 93.06 207 GLY A C 1
ATOM 1513 O O . GLY A 1 207 ? 16.109 19.062 25.719 1 93.06 207 GLY A O 1
ATOM 1514 N N . VAL A 1 208 ? 14.008 19.688 26.125 1 96.12 208 VAL A N 1
ATOM 1515 C CA . VAL A 1 208 ? 13.648 18.391 26.672 1 96.12 208 VAL A CA 1
ATOM 1516 C C . VAL A 1 208 ? 13.703 17.328 25.578 1 96.12 208 VAL A C 1
ATOM 1518 O O . VAL A 1 208 ? 13.266 17.578 24.453 1 96.12 208 VAL A O 1
ATOM 1521 N N . VAL A 1 209 ? 14.25 16.203 25.922 1 97.38 209 VAL A N 1
ATOM 1522 C CA . VAL A 1 209 ? 14.352 15.086 24.984 1 97.38 209 VAL A CA 1
ATOM 1523 C C . VAL A 1 209 ? 13.414 13.961 25.422 1 97.38 209 VAL A C 1
ATOM 1525 O O . VAL A 1 209 ? 13.492 13.492 26.562 1 97.38 209 VAL A O 1
ATOM 1528 N N . LEU A 1 210 ? 12.508 13.555 24.594 1 97.69 210 LEU A N 1
ATOM 1529 C CA . LEU A 1 210 ? 11.57 12.477 24.891 1 97.69 210 LEU A CA 1
ATOM 1530 C C . LEU A 1 210 ? 12 11.188 24.203 1 97.69 210 LEU A C 1
ATOM 1532 O O . LEU A 1 210 ? 12.453 11.211 23.047 1 97.69 210 LEU A O 1
ATOM 1536 N N . PRO A 1 211 ? 11.898 10.07 24.969 1 97.38 211 PRO A N 1
ATOM 1537 C CA . PRO A 1 211 ? 12.117 8.797 24.281 1 97.38 211 PRO A CA 1
ATOM 1538 C C . PRO A 1 211 ? 11.055 8.5 23.234 1 97.38 211 PRO A C 1
ATOM 1540 O O . PRO A 1 211 ? 9.859 8.672 23.5 1 97.38 211 PRO A O 1
ATOM 1543 N N . GLY A 1 212 ? 11.492 8.18 22.078 1 97.19 212 GLY A N 1
ATOM 1544 C CA . GLY A 1 212 ? 10.602 7.828 20.984 1 97.19 212 GLY A CA 1
ATOM 1545 C C . GLY A 1 212 ? 11.055 6.605 20.203 1 97.19 212 GLY A C 1
ATOM 1546 O O . GLY A 1 212 ? 11.875 5.82 20.703 1 97.19 212 GLY A O 1
ATOM 1547 N N . ARG A 1 213 ? 10.453 6.422 19.109 1 97.06 213 ARG A N 1
ATOM 1548 C CA . ARG A 1 213 ? 10.805 5.297 18.25 1 97.06 213 ARG A CA 1
ATOM 1549 C C . ARG A 1 213 ? 10.523 5.617 16.781 1 97.06 213 ARG A C 1
ATOM 1551 O O . ARG A 1 213 ? 9.68 6.461 16.469 1 97.06 213 ARG A O 1
ATOM 1558 N N . SER A 1 214 ? 11.289 4.863 15.93 1 97.75 214 SER A N 1
ATOM 1559 C CA . SER A 1 214 ? 10.969 4.902 14.508 1 97.75 214 SER A CA 1
ATOM 1560 C C . SER A 1 214 ? 9.633 4.223 14.227 1 97.75 214 SER A C 1
ATOM 1562 O O . SER A 1 214 ? 9.32 3.186 14.82 1 97.75 214 SER A O 1
ATOM 1564 N N . ILE A 1 215 ? 8.844 4.836 13.375 1 96.19 215 ILE A N 1
ATOM 1565 C CA . ILE A 1 215 ? 7.527 4.262 13.109 1 96.19 215 ILE A CA 1
ATOM 1566 C C . ILE A 1 215 ? 7.387 3.967 11.617 1 96.19 215 ILE A C 1
ATOM 1568 O O . ILE A 1 215 ? 8.109 4.531 10.797 1 96.19 215 ILE A O 1
ATOM 1572 N N . ALA A 1 216 ? 6.492 3.055 11.297 1 96.25 216 ALA A N 1
ATOM 1573 C CA . ALA A 1 216 ? 6.125 2.75 9.914 1 96.25 216 ALA A CA 1
ATOM 1574 C C . ALA A 1 216 ? 5.062 3.721 9.406 1 96.25 216 ALA A C 1
ATOM 1576 O O . ALA A 1 216 ? 3.867 3.518 9.625 1 96.25 216 ALA A O 1
ATOM 1577 N N . ILE A 1 217 ? 5.48 4.703 8.664 1 97.44 217 ILE A N 1
ATOM 1578 C CA . ILE A 1 217 ? 4.578 5.758 8.211 1 97.44 217 ILE A CA 1
ATOM 1579 C C . ILE A 1 217 ? 4.895 6.129 6.766 1 97.44 217 ILE A C 1
ATOM 1581 O O . ILE A 1 217 ? 6.039 6 6.324 1 97.44 217 ILE A O 1
ATOM 1585 N N . LEU A 1 218 ? 3.947 6.617 6.031 1 98.44 218 LEU A N 1
ATOM 1586 C CA . LEU A 1 218 ? 4.07 6.863 4.598 1 98.44 218 LEU A CA 1
ATOM 1587 C C . LEU A 1 218 ? 5.027 8.016 4.328 1 98.44 218 LEU A C 1
ATOM 1589 O O . LEU A 1 218 ? 5.531 8.164 3.211 1 98.44 218 LEU A O 1
ATOM 1593 N N . ASP A 1 219 ? 5.324 8.836 5.336 1 98.88 219 ASP A N 1
ATOM 1594 C CA . ASP A 1 219 ? 6.215 9.977 5.172 1 98.88 219 ASP A CA 1
ATOM 1595 C C . ASP A 1 219 ? 7.59 9.539 4.676 1 98.88 219 ASP A C 1
ATOM 1597 O O . ASP A 1 219 ? 8.219 10.234 3.879 1 98.88 219 ASP A O 1
ATOM 1601 N N . VAL A 1 220 ? 8.031 8.391 5.105 1 98.81 220 VAL A N 1
ATOM 1602 C CA . VAL A 1 220 ? 9.383 7.926 4.801 1 98.81 220 VAL A CA 1
ATOM 1603 C C . VAL A 1 220 ? 9.5 7.633 3.309 1 98.81 220 VAL A C 1
ATOM 1605 O O . VAL A 1 220 ? 10.32 8.242 2.613 1 98.81 220 VAL A O 1
ATOM 1608 N N . PRO A 1 221 ? 8.633 6.781 2.74 1 98.69 221 PRO A N 1
ATOM 1609 C CA . PRO A 1 221 ? 8.797 6.586 1.297 1 98.69 221 PRO A CA 1
ATOM 1610 C C . PRO A 1 221 ? 8.438 7.828 0.488 1 98.69 221 PRO A C 1
ATOM 1612 O O . PRO A 1 221 ? 9.047 8.094 -0.549 1 98.69 221 PRO A O 1
ATOM 1615 N N . SER A 1 222 ? 7.465 8.617 0.912 1 98.81 222 SER A N 1
ATOM 1616 C CA . SER A 1 222 ? 7.098 9.828 0.182 1 98.81 222 SER A CA 1
ATOM 1617 C C . SER A 1 222 ? 8.266 10.805 0.113 1 98.81 222 SER A C 1
ATOM 1619 O O . SER A 1 222 ? 8.586 11.32 -0.96 1 98.81 222 SER A O 1
ATOM 1621 N N . LEU A 1 223 ? 8.93 11.016 1.257 1 98.94 223 LEU A N 1
ATOM 1622 C CA . LEU A 1 223 ? 10.047 11.953 1.292 1 98.94 223 LEU A CA 1
ATOM 1623 C C . LEU A 1 223 ? 11.258 11.391 0.555 1 98.94 223 LEU A C 1
ATOM 1625 O O . LEU A 1 223 ? 11.938 12.109 -0.175 1 98.94 223 LEU A O 1
ATOM 1629 N N . ALA A 1 224 ? 11.523 10.102 0.75 1 98.81 224 ALA A N 1
ATOM 1630 C CA . ALA A 1 224 ? 12.648 9.461 0.079 1 98.81 224 ALA A CA 1
ATOM 1631 C C . ALA A 1 224 ? 12.531 9.594 -1.437 1 98.81 224 ALA A C 1
ATOM 1633 O O . ALA A 1 224 ? 13.484 10.016 -2.104 1 98.81 224 ALA A O 1
ATOM 1634 N N . LEU A 1 225 ? 11.367 9.375 -1.954 1 98.5 225 LEU A N 1
ATOM 1635 C CA . LEU A 1 225 ? 11.195 9.305 -3.402 1 98.5 225 LEU A CA 1
ATOM 1636 C C . LEU A 1 225 ? 11.016 10.695 -3.996 1 98.5 225 LEU A C 1
ATOM 1638 O O . LEU A 1 225 ? 11.414 10.945 -5.141 1 98.5 225 LEU A O 1
ATOM 1642 N N . ALA A 1 226 ? 10.477 11.617 -3.232 1 98.56 226 ALA A N 1
ATOM 1643 C CA . ALA A 1 226 ? 10.312 12.984 -3.725 1 98.56 226 ALA A CA 1
ATOM 1644 C C . ALA A 1 226 ? 11.648 13.727 -3.736 1 98.56 226 ALA A C 1
ATOM 1646 O O . ALA A 1 226 ? 11.891 14.562 -4.609 1 98.56 226 ALA A O 1
ATOM 1647 N N . THR A 1 227 ? 12.555 13.406 -2.76 1 98.62 227 THR A N 1
ATOM 1648 C CA . THR A 1 227 ? 13.805 14.148 -2.637 1 98.62 227 THR A CA 1
ATOM 1649 C C . THR A 1 227 ? 14.961 13.367 -3.262 1 98.62 227 THR A C 1
ATOM 1651 O O . THR A 1 227 ? 16 13.938 -3.58 1 98.62 227 THR A O 1
ATOM 1654 N N . GLY A 1 228 ? 14.773 12.062 -3.348 1 97.75 228 GLY A N 1
ATOM 1655 C CA . GLY A 1 228 ? 15.875 11.203 -3.752 1 97.75 228 GLY A CA 1
ATOM 1656 C C . GLY A 1 228 ? 16.844 10.898 -2.623 1 97.75 228 GLY A C 1
ATOM 1657 O O . GLY A 1 228 ? 17.875 10.258 -2.836 1 97.75 228 GLY A O 1
ATOM 1658 N N . ALA A 1 229 ? 16.547 11.344 -1.401 1 98.75 229 ALA A N 1
ATOM 1659 C CA . ALA A 1 229 ? 17.438 11.164 -0.268 1 98.75 229 ALA A CA 1
ATOM 1660 C C . ALA A 1 229 ? 17.688 9.688 0.01 1 98.75 229 ALA A C 1
ATOM 1662 O O . ALA A 1 229 ? 16.75 8.883 0.009 1 98.75 229 ALA A O 1
ATOM 1663 N N . ALA A 1 230 ? 18.922 9.297 0.298 1 98.44 230 ALA A N 1
ATOM 1664 C CA . ALA A 1 230 ? 19.297 7.91 0.534 1 98.44 230 ALA A CA 1
ATOM 1665 C C . ALA A 1 230 ? 19 7.496 1.974 1 98.44 230 ALA A C 1
ATOM 1667 O O . ALA A 1 230 ? 18.922 6.305 2.279 1 98.44 230 ALA A O 1
ATOM 1668 N N . ASN A 1 231 ? 18.922 8.484 2.846 1 98.81 231 ASN A N 1
ATOM 1669 C CA . ASN A 1 231 ? 18.672 8.234 4.262 1 98.81 231 ASN A CA 1
ATOM 1670 C C . ASN A 1 231 ? 17.453 9.008 4.766 1 98.81 231 ASN A C 1
ATOM 1672 O O . ASN A 1 231 ? 17.469 10.242 4.789 1 98.81 231 ASN A O 1
ATOM 1676 N N . VAL A 1 232 ? 16.406 8.352 5.133 1 98.94 232 VAL A N 1
ATOM 1677 C CA . VAL A 1 232 ? 15.188 8.977 5.617 1 98.94 232 VAL A CA 1
ATOM 1678 C C . VAL A 1 232 ? 14.656 8.203 6.824 1 98.94 232 VAL A C 1
ATOM 1680 O O . VAL A 1 232 ? 14.586 6.977 6.801 1 98.94 232 VAL A O 1
ATOM 1683 N N . ARG A 1 233 ? 14.312 8.875 7.836 1 98.75 233 ARG A N 1
ATOM 1684 C CA . ARG A 1 233 ? 13.789 8.273 9.055 1 98.75 233 ARG A CA 1
ATOM 1685 C C . ARG A 1 233 ? 12.758 9.172 9.719 1 98.75 233 ARG A C 1
ATOM 1687 O O . ARG A 1 233 ? 12.852 10.398 9.633 1 98.75 233 ARG A O 1
ATOM 1694 N N . PHE A 1 234 ? 11.719 8.617 10.312 1 98.81 234 PHE A N 1
ATOM 1695 C CA . PHE A 1 234 ? 10.672 9.305 11.062 1 98.81 234 PHE A CA 1
ATOM 1696 C C . PHE A 1 234 ? 10.531 8.711 12.453 1 98.81 234 PHE A C 1
ATOM 1698 O O . PHE A 1 234 ? 10.195 7.531 12.602 1 98.81 234 PHE A O 1
ATOM 1705 N N . ASP A 1 235 ? 10.789 9.5 13.422 1 98.69 235 ASP A N 1
ATOM 1706 C CA . ASP A 1 235 ? 10.656 9.102 14.82 1 98.69 235 ASP A CA 1
ATOM 1707 C C . ASP A 1 235 ? 9.508 9.844 15.5 1 98.69 235 ASP A C 1
ATOM 1709 O O . ASP A 1 235 ? 9.281 11.023 15.234 1 98.69 235 ASP A O 1
ATOM 1713 N N . MET A 1 236 ? 8.812 9.164 16.344 1 97.38 236 MET A N 1
ATOM 1714 C CA . MET A 1 236 ? 7.699 9.766 17.062 1 97.38 236 MET A CA 1
ATOM 1715 C C . MET A 1 236 ? 7.832 9.508 18.562 1 97.38 236 MET A C 1
ATOM 1717 O O . MET A 1 236 ? 8.203 8.406 18.984 1 97.38 236 MET A O 1
ATOM 1721 N N . ALA A 1 237 ? 7.66 10.477 19.328 1 97 237 ALA A N 1
ATOM 1722 C CA . ALA A 1 237 ? 7.52 10.383 20.781 1 97 237 ALA A CA 1
ATOM 1723 C C . ALA A 1 237 ? 6.125 10.805 21.219 1 97 237 ALA A C 1
ATOM 1725 O O . ALA A 1 237 ? 5.551 11.75 20.672 1 97 237 ALA A O 1
ATOM 1726 N N . VAL A 1 238 ? 5.574 10.094 22.125 1 94.31 238 VAL A N 1
ATOM 1727 C CA . VAL A 1 238 ? 4.328 10.477 22.781 1 94.31 238 VAL A CA 1
ATOM 1728 C C . VAL A 1 238 ? 4.621 10.961 24.203 1 94.31 238 VAL A C 1
ATOM 1730 O O . VAL A 1 238 ? 5.203 10.227 25 1 94.31 238 VAL A O 1
ATOM 1733 N N . GLY A 1 239 ? 4.297 12.18 24.422 1 94.44 239 GLY A N 1
ATOM 1734 C CA . GLY A 1 239 ? 4.559 12.773 25.719 1 94.44 239 GLY A CA 1
ATOM 1735 C C . GLY A 1 239 ? 4.098 14.219 25.812 1 94.44 239 GLY A C 1
ATOM 1736 O O . GLY A 1 239 ? 3.48 14.742 24.891 1 94.44 239 GLY A O 1
ATOM 1737 N N . GLU A 1 240 ? 4.395 14.828 26.938 1 95.94 240 GLU A N 1
ATOM 1738 C CA . GLU A 1 240 ? 3.971 16.203 27.188 1 95.94 240 GLU A CA 1
ATOM 1739 C C . GLU A 1 240 ? 4.695 17.172 26.266 1 95.94 240 GLU A C 1
ATOM 1741 O O . GLU A 1 240 ? 5.926 17.188 26.219 1 95.94 240 GLU A O 1
ATOM 1746 N N . SER A 1 241 ? 3.873 17.984 25.547 1 95.38 241 SER A N 1
ATOM 1747 C CA . SER A 1 241 ? 4.445 18.984 24.641 1 95.38 241 SER A CA 1
ATOM 1748 C C . SER A 1 241 ? 5.043 20.141 25.422 1 95.38 241 SER A C 1
ATOM 1750 O O . SER A 1 241 ? 4.734 20.344 26.594 1 95.38 241 SER A O 1
ATOM 1752 N N . THR A 1 242 ? 5.852 20.953 24.75 1 94.12 242 THR A N 1
ATOM 1753 C CA . THR A 1 242 ? 6.504 22.109 25.344 1 94.12 242 THR A CA 1
ATOM 1754 C C . THR A 1 242 ? 5.473 23.094 25.891 1 94.12 242 THR A C 1
ATOM 1756 O O . THR A 1 242 ? 5.617 23.609 27 1 94.12 242 THR A O 1
ATOM 1759 N N . ALA A 1 243 ? 4.441 23.344 25.109 1 95.06 243 ALA A N 1
ATOM 1760 C CA . ALA A 1 243 ? 3.418 24.297 25.531 1 95.06 243 ALA A CA 1
ATOM 1761 C C . ALA A 1 243 ? 2.734 23.828 26.812 1 95.06 243 ALA A C 1
ATOM 1763 O O . ALA A 1 243 ? 2.52 24.625 27.734 1 95.06 243 ALA A O 1
ATOM 1764 N N . ARG A 1 244 ? 2.41 22.547 26.859 1 95.06 244 ARG A N 1
ATOM 1765 C CA . ARG A 1 244 ? 1.723 22.031 28.031 1 95.06 244 ARG A CA 1
ATOM 1766 C C . ARG A 1 244 ? 2.615 22.109 29.266 1 95.06 244 ARG A C 1
ATOM 1768 O O . ARG A 1 244 ? 2.133 22.359 30.375 1 95.06 244 ARG A O 1
ATOM 1775 N N . ARG A 1 245 ? 3.881 21.891 29.094 1 95.44 245 ARG A N 1
ATOM 1776 C CA . ARG A 1 245 ? 4.82 22 30.203 1 95.44 245 ARG A CA 1
ATOM 1777 C C . ARG A 1 245 ? 4.84 23.422 30.75 1 95.44 245 ARG A C 1
ATOM 1779 O O . ARG A 1 245 ? 5.148 23.625 31.922 1 95.44 245 ARG A O 1
ATOM 1786 N N . ARG A 1 246 ? 4.43 24.406 29.969 1 95.62 246 ARG A N 1
ATOM 1787 C CA . ARG A 1 246 ? 4.406 25.797 30.375 1 95.62 246 ARG A CA 1
ATOM 1788 C C . ARG A 1 246 ? 3.016 26.203 30.859 1 95.62 246 ARG A C 1
ATOM 1790 O O . ARG A 1 246 ? 2.777 27.375 31.172 1 95.62 246 ARG A O 1
ATOM 1797 N N . GLY A 1 247 ? 2.096 25.297 30.812 1 94.94 247 GLY A N 1
ATOM 1798 C CA . GLY A 1 247 ? 0.754 25.578 31.312 1 94.94 247 GLY A CA 1
ATOM 1799 C C . GLY A 1 247 ? -0.225 25.938 30.203 1 94.94 247 GLY A C 1
ATOM 1800 O O . GLY A 1 247 ? -1.378 26.266 30.484 1 94.94 247 GLY A O 1
ATOM 1801 N N . ASP A 1 248 ? 0.249 25.844 28.984 1 95.88 248 ASP A N 1
ATOM 1802 C CA . ASP A 1 248 ? -0.6 26.125 27.828 1 95.88 248 ASP A CA 1
ATOM 1803 C C . ASP A 1 248 ? -1.257 24.844 27.312 1 95.88 248 ASP A C 1
ATOM 1805 O O . ASP A 1 248 ? -0.917 23.734 27.75 1 95.88 248 ASP A O 1
ATOM 1809 N N . PRO A 1 249 ? -2.238 25 26.469 1 94.81 249 PRO A N 1
ATOM 1810 C CA . PRO A 1 249 ? -2.795 23.797 25.812 1 94.81 249 PRO A CA 1
ATOM 1811 C C . PRO A 1 249 ? -1.752 23.031 25.016 1 94.81 249 PRO A C 1
ATOM 1813 O O . PRO A 1 249 ? -0.713 23.578 24.641 1 94.81 249 PRO A O 1
ATOM 1816 N N . ALA A 1 250 ? -2.105 21.797 24.75 1 95.56 250 ALA A N 1
ATOM 1817 C CA . ALA A 1 250 ? -1.184 20.906 24.031 1 95.56 250 ALA A CA 1
ATOM 1818 C C . ALA A 1 250 ? -0.829 21.5 22.672 1 95.56 250 ALA A C 1
ATOM 1820 O O . ALA A 1 250 ? -1.699 22 21.953 1 95.56 250 ALA A O 1
ATOM 1821 N N . SER A 1 251 ? 0.413 21.516 22.344 1 96.25 251 SER A N 1
ATOM 1822 C CA . SER A 1 251 ? 0.934 21.891 21.031 1 96.25 251 SER A CA 1
ATOM 1823 C C . SER A 1 251 ? 1.539 20.688 20.312 1 96.25 251 SER A C 1
ATOM 1825 O O . SER A 1 251 ? 1.559 19.578 20.844 1 96.25 251 SER A O 1
ATOM 1827 N N . ILE A 1 252 ? 1.905 20.906 19.109 1 96.88 252 ILE A N 1
ATOM 1828 C CA . ILE A 1 252 ? 2.68 19.891 18.391 1 96.88 252 ILE A CA 1
ATOM 1829 C C . ILE A 1 252 ? 3.973 20.516 17.875 1 96.88 252 ILE A C 1
ATOM 1831 O O . ILE A 1 252 ? 3.996 21.703 17.5 1 96.88 252 ILE A O 1
ATOM 1835 N N . GLU A 1 253 ? 5 19.734 17.953 1 96.31 253 GLU A N 1
ATOM 1836 C CA . GLU A 1 253 ? 6.309 20.109 17.422 1 96.31 253 GLU A CA 1
ATOM 1837 C C . GLU A 1 253 ? 6.906 19 16.578 1 96.31 253 GLU A C 1
ATOM 1839 O O . GLU A 1 253 ? 6.969 17.844 17.016 1 96.31 253 GLU A O 1
ATOM 1844 N N . ILE A 1 254 ? 7.297 19.328 15.406 1 98.38 254 ILE A N 1
ATOM 1845 C CA . ILE A 1 254 ? 7.918 18.391 14.469 1 98.38 254 ILE A CA 1
ATOM 1846 C C . ILE A 1 254 ? 9.281 18.922 14.039 1 98.38 254 ILE A C 1
ATOM 1848 O O . ILE A 1 254 ? 9.359 19.953 13.352 1 98.38 254 ILE A O 1
ATOM 1852 N N . ARG A 1 255 ? 10.258 18.234 14.414 1 98.31 255 ARG A N 1
ATOM 1853 C CA . ARG A 1 255 ? 11.602 18.641 14.008 1 98.31 255 ARG A CA 1
ATOM 1854 C C . ARG A 1 255 ? 11.961 18.047 12.648 1 98.31 255 ARG A C 1
ATOM 1856 O O . ARG A 1 255 ? 11.75 16.859 12.406 1 98.31 255 ARG A O 1
ATOM 1863 N N . ILE A 1 256 ? 12.445 18.844 11.75 1 98.62 256 ILE A N 1
ATOM 1864 C CA . ILE A 1 256 ? 12.883 18.469 10.414 1 98.62 256 ILE A CA 1
ATOM 1865 C C . ILE A 1 256 ? 14.383 18.734 10.266 1 98.62 256 ILE A C 1
ATOM 1867 O O . ILE A 1 256 ? 14.82 19.875 10.32 1 98.62 256 ILE A O 1
ATOM 1871 N N . ASP A 1 257 ? 15.172 17.688 10.148 1 98.56 257 ASP A N 1
ATOM 1872 C CA . ASP A 1 257 ? 16.609 17.781 9.914 1 98.56 257 ASP A CA 1
ATOM 1873 C C . ASP A 1 257 ? 16.953 17.328 8.5 1 98.56 257 ASP A C 1
ATOM 1875 O O . ASP A 1 257 ? 16.656 16.203 8.109 1 98.56 257 ASP A O 1
ATOM 1879 N N . LEU A 1 258 ? 17.609 18.219 7.754 1 98.69 258 LEU A N 1
ATOM 1880 C CA . LEU A 1 258 ? 18.047 17.906 6.398 1 98.69 258 LEU A CA 1
ATOM 1881 C C . LEU A 1 258 ? 19.562 18.062 6.27 1 98.69 258 LEU A C 1
ATOM 1883 O O . LEU A 1 258 ? 20.141 18.984 6.852 1 98.69 258 LEU A O 1
ATOM 1887 N N . GLU A 1 259 ? 20.188 17.188 5.594 1 98.69 259 GLU A N 1
ATOM 1888 C CA . GLU A 1 259 ? 21.578 17.266 5.188 1 98.69 259 GLU A CA 1
ATOM 1889 C C . GLU A 1 259 ? 21.75 17 3.695 1 98.69 259 GLU A C 1
ATOM 1891 O O . GLU A 1 259 ? 21.047 16.156 3.129 1 98.69 259 GLU A O 1
ATOM 1896 N N . GLY A 1 260 ? 22.609 17.703 3.066 1 98.62 260 GLY A N 1
ATOM 1897 C CA . GLY A 1 260 ? 22.891 17.516 1.651 1 98.62 260 GLY A CA 1
ATOM 1898 C C . GLY A 1 260 ? 23.859 18.547 1.094 1 98.62 260 GLY A C 1
ATOM 1899 O O . GLY A 1 260 ? 24.891 18.828 1.702 1 98.62 260 GLY A O 1
ATOM 1900 N N . VAL A 1 261 ? 23.516 19 -0.107 1 98.38 261 VAL A N 1
ATOM 1901 C CA . VAL A 1 261 ? 24.375 19.953 -0.816 1 98.38 261 VAL A CA 1
ATOM 1902 C C . VAL A 1 261 ? 23.562 21.172 -1.22 1 98.38 261 VAL A C 1
ATOM 1904 O O . VAL A 1 261 ? 22.422 21.047 -1.696 1 98.38 261 VAL A O 1
ATOM 1907 N N . GLY A 1 262 ? 24.156 22.344 -0.937 1 97.31 262 GLY A N 1
ATOM 1908 C CA . GLY A 1 262 ? 23.5 23.594 -1.32 1 97.31 262 GLY A CA 1
ATOM 1909 C C . GLY A 1 262 ? 23.656 23.906 -2.795 1 97.31 262 GLY A C 1
ATOM 1910 O O . GLY A 1 262 ? 24.234 23.141 -3.549 1 97.31 262 GLY A O 1
ATOM 1911 N N . PRO A 1 263 ? 23.094 25.016 -3.189 1 96.12 263 PRO A N 1
ATOM 1912 C CA . PRO A 1 263 ? 23.125 25.422 -4.598 1 96.12 263 PRO A CA 1
ATOM 1913 C C . PRO A 1 263 ? 24.547 25.656 -5.109 1 96.12 263 PRO A C 1
ATOM 1915 O O . PRO A 1 263 ? 24.812 25.516 -6.309 1 96.12 263 PRO A O 1
ATOM 1918 N N . THR A 1 264 ? 25.516 25.938 -4.211 1 95.94 264 THR A N 1
ATOM 1919 C CA . THR A 1 264 ? 26.891 26.219 -4.602 1 95.94 264 THR A CA 1
ATOM 1920 C C . THR A 1 264 ? 27.703 24.922 -4.668 1 95.94 264 THR A C 1
ATOM 1922 O O . THR A 1 264 ? 28.875 24.938 -5.059 1 95.94 264 THR A O 1
ATOM 1925 N N . GLY A 1 265 ? 27.062 23.875 -4.227 1 96 265 GLY A N 1
ATOM 1926 C CA . GLY A 1 265 ? 27.781 22.609 -4.203 1 96 265 GLY A CA 1
ATOM 1927 C C . GLY A 1 265 ? 28.391 22.297 -2.852 1 96 265 GLY A C 1
ATOM 1928 O O . GLY A 1 265 ? 28.859 21.188 -2.621 1 96 265 GLY A O 1
ATOM 1929 N N . ALA A 1 266 ? 28.375 23.266 -1.932 1 97.31 266 ALA A N 1
ATOM 1930 C CA . ALA A 1 266 ? 28.906 23.078 -0.583 1 97.31 266 ALA A CA 1
ATOM 1931 C C . ALA A 1 266 ? 27.922 22.297 0.285 1 97.31 266 ALA A C 1
ATOM 1933 O O . ALA A 1 266 ? 26.719 22.344 0.055 1 97.31 266 ALA A O 1
ATOM 1934 N N . PRO A 1 267 ? 28.516 21.562 1.225 1 97.75 267 PRO A N 1
ATOM 1935 C CA . PRO A 1 267 ? 27.625 20.891 2.17 1 97.75 267 PRO A CA 1
ATOM 1936 C C . PRO A 1 267 ? 26.672 21.859 2.877 1 97.75 267 PRO A C 1
ATOM 1938 O O . PRO A 1 267 ? 27.062 22.984 3.213 1 97.75 267 PRO A O 1
ATOM 1941 N N . LEU A 1 268 ? 25.438 21.484 3.025 1 97.38 268 LEU A N 1
ATOM 1942 C CA . LEU A 1 268 ? 24.406 22.297 3.684 1 97.38 268 LEU A CA 1
ATOM 1943 C C . LEU A 1 268 ? 23.594 21.438 4.66 1 97.38 268 LEU A C 1
ATOM 1945 O O . LEU A 1 268 ? 23.312 20.281 4.383 1 97.38 268 LEU A O 1
ATOM 1949 N N . SER A 1 269 ? 23.344 21.953 5.828 1 97.38 269 SER A N 1
ATOM 1950 C CA . SER A 1 269 ? 22.438 21.359 6.809 1 97.38 269 SER A CA 1
ATOM 1951 C C . SER A 1 269 ? 21.391 22.375 7.273 1 97.38 269 SER A C 1
ATOM 1953 O O . SER A 1 269 ? 21.672 23.562 7.363 1 97.38 269 SER A O 1
ATOM 1955 N N . ALA A 1 270 ? 20.203 21.906 7.484 1 96.5 270 ALA A N 1
ATOM 1956 C CA . ALA A 1 270 ? 19.109 22.719 8.008 1 96.5 270 ALA A CA 1
ATOM 1957 C C . ALA A 1 270 ? 18.297 21.938 9.047 1 96.5 270 ALA A C 1
ATOM 1959 O O . ALA A 1 270 ? 18.047 20.75 8.883 1 96.5 270 ALA A O 1
ATOM 1960 N N . SER A 1 271 ? 18.047 22.594 10.172 1 96.94 271 SER A N 1
ATOM 1961 C CA . SER A 1 271 ? 17.188 22.062 11.219 1 96.94 271 SER A CA 1
ATOM 1962 C C . SER A 1 271 ? 16.125 23.062 11.633 1 96.94 271 SER A C 1
ATOM 1964 O O . SER A 1 271 ? 16.438 24.156 12.102 1 96.94 271 SER A O 1
ATOM 1966 N N . ARG A 1 272 ? 14.875 22.641 11.477 1 96.62 272 ARG A N 1
ATOM 1967 C CA . ARG A 1 272 ? 13.75 23.516 11.805 1 96.62 272 ARG A CA 1
ATOM 1968 C C . ARG A 1 272 ? 12.641 22.719 12.492 1 96.62 272 ARG A C 1
ATOM 1970 O O . ARG A 1 272 ? 12.5 21.516 12.273 1 96.62 272 ARG A O 1
ATOM 1977 N N . TYR A 1 273 ? 11.914 23.406 13.367 1 97.56 273 TYR A N 1
ATOM 1978 C CA . TYR A 1 273 ? 10.688 22.859 13.93 1 97.56 273 TYR A CA 1
ATOM 1979 C C . TYR A 1 273 ? 9.461 23.422 13.227 1 97.56 273 TYR A C 1
ATOM 1981 O O . TYR A 1 273 ? 9.383 24.625 12.969 1 97.56 273 TYR A O 1
ATOM 1989 N N . LEU A 1 274 ? 8.562 22.609 12.82 1 98.31 274 LEU A N 1
ATOM 1990 C CA . LEU A 1 274 ? 7.184 23 12.547 1 98.31 274 LEU A CA 1
ATOM 1991 C C . LEU A 1 274 ? 6.332 22.906 13.812 1 98.31 274 LEU A C 1
ATOM 1993 O O . LEU A 1 274 ? 6.207 21.844 14.406 1 98.31 274 LEU A O 1
ATOM 1997 N N . VAL A 1 275 ? 5.777 24.047 14.195 1 97.62 275 VAL A N 1
ATOM 1998 C CA . VAL A 1 275 ? 5.043 24.094 15.453 1 97.62 275 VAL A CA 1
ATOM 1999 C C . VAL A 1 275 ? 3.631 24.625 15.211 1 97.62 275 VAL A C 1
ATOM 2001 O O . VAL A 1 275 ? 3.438 25.547 14.422 1 97.62 275 VAL A O 1
ATOM 2004 N N . HIS A 1 276 ? 2.713 24.031 15.797 1 97.94 276 HIS A N 1
ATOM 2005 C CA . HIS A 1 276 ? 1.372 24.594 15.906 1 97.94 276 HIS A CA 1
ATOM 2006 C C . HIS A 1 276 ? 0.911 24.656 17.359 1 97.94 276 HIS A C 1
ATOM 2008 O O . HIS A 1 276 ? 0.962 23.656 18.062 1 97.94 276 HIS A O 1
ATOM 2014 N N . PRO A 1 277 ? 0.415 25.75 17.797 1 96.12 277 PRO A N 1
ATOM 2015 C CA . PRO A 1 277 ? 0.101 25.906 19.219 1 96.12 277 PRO A CA 1
ATOM 2016 C C . PRO A 1 277 ? -1.164 25.172 19.641 1 96.12 277 PRO A C 1
ATOM 2018 O O . PRO A 1 277 ? -1.41 24.984 20.828 1 96.12 277 PRO A O 1
ATOM 2021 N N . ALA A 1 278 ? -1.983 24.766 18.703 1 95.81 278 ALA A N 1
ATOM 2022 C CA . ALA A 1 278 ? -3.24 24.094 19.031 1 95.81 278 ALA A CA 1
ATOM 2023 C C . ALA A 1 278 ? -3.154 22.594 18.734 1 95.81 278 ALA A C 1
ATOM 2025 O O . ALA A 1 278 ? -4.176 21.938 18.547 1 95.81 278 ALA A O 1
ATOM 2026 N N . GLY A 1 279 ? -1.943 22.031 18.625 1 95.69 279 GLY A N 1
ATOM 2027 C CA . GLY A 1 279 ? -1.77 20.594 18.484 1 95.69 279 GLY A CA 1
ATOM 2028 C C . GLY A 1 279 ? -1.829 20.141 17.031 1 95.69 279 GLY A C 1
ATOM 2029 O O . GLY A 1 279 ? -1.629 20.938 16.109 1 95.69 279 GLY A O 1
ATOM 2030 N N . GLN A 1 280 ? -2.012 18.781 16.844 1 95.25 280 GLN A N 1
ATOM 2031 C CA . GLN A 1 280 ? -1.919 18.188 15.516 1 95.25 280 GLN A CA 1
ATOM 2032 C C . GLN A 1 280 ? -3.203 18.406 14.719 1 95.25 280 GLN A C 1
ATOM 2034 O O . GLN A 1 280 ? -3.201 18.328 13.492 1 95.25 280 GLN A O 1
ATOM 2039 N N . ARG A 1 281 ? -4.32 18.719 15.391 1 94.75 281 ARG A N 1
ATOM 2040 C CA . ARG A 1 281 ? -5.652 18.719 14.781 1 94.75 281 ARG A CA 1
ATOM 2041 C C . ARG A 1 281 ? -5.727 19.719 13.641 1 94.75 281 ARG A C 1
ATOM 2043 O O . ARG A 1 281 ? -6.176 19.391 12.539 1 94.75 281 ARG A O 1
ATOM 2050 N N . PRO A 1 282 ? -5.273 20.969 13.852 1 97.31 282 PRO A N 1
ATOM 2051 C CA . PRO A 1 282 ? -5.359 21.922 12.734 1 97.31 282 PRO A CA 1
ATOM 2052 C C . PRO A 1 282 ? -4.508 21.5 11.539 1 97.31 282 PRO A C 1
ATOM 2054 O O . PRO A 1 282 ? -4.887 21.75 10.391 1 97.31 282 PRO A O 1
ATOM 2057 N N . LEU A 1 283 ? -3.365 20.875 11.812 1 98.25 283 LEU A N 1
ATOM 2058 C CA . LEU A 1 283 ? -2.498 20.438 10.727 1 98.25 283 LEU A CA 1
ATOM 2059 C C . LEU A 1 283 ? -3.137 19.281 9.953 1 98.25 283 LEU A C 1
ATOM 2061 O O . LEU A 1 283 ? -3.066 19.234 8.727 1 98.25 283 LEU A O 1
ATOM 2065 N N . THR A 1 284 ? -3.756 18.344 10.656 1 97.69 284 THR A N 1
ATOM 2066 C CA . THR A 1 284 ? -4.449 17.234 10.016 1 97.69 284 THR A CA 1
ATOM 2067 C C . THR A 1 284 ? -5.598 17.734 9.148 1 97.69 284 THR A C 1
ATOM 2069 O O . THR A 1 284 ? -5.738 17.328 7.992 1 97.69 284 THR A O 1
ATOM 2072 N N . ALA A 1 285 ? -6.391 18.672 9.695 1 98.31 285 ALA A N 1
ATOM 2073 C CA . ALA A 1 285 ? -7.492 19.266 8.945 1 98.31 285 ALA A CA 1
ATOM 2074 C C . ALA A 1 285 ? -6.98 19.969 7.688 1 98.31 285 ALA A C 1
ATOM 2076 O O . ALA A 1 285 ? -7.598 19.875 6.625 1 98.31 285 ALA A O 1
ATOM 2077 N N . LEU A 1 286 ? -5.883 20.641 7.863 1 98.81 286 LEU A N 1
ATOM 2078 C CA . LEU A 1 286 ? -5.293 21.328 6.727 1 98.81 286 LEU A CA 1
ATOM 2079 C C . LEU A 1 286 ? -4.906 20.344 5.629 1 98.81 286 LEU A C 1
ATOM 2081 O O . LEU A 1 286 ? -5.188 20.578 4.449 1 98.81 286 LEU A O 1
ATOM 2085 N N . GLY A 1 287 ? -4.238 19.234 5.992 1 98.81 287 GLY A N 1
ATOM 2086 C CA . GLY A 1 287 ? -3.855 18.25 5.008 1 98.81 287 GLY A CA 1
ATOM 2087 C C . GLY A 1 287 ? -5.035 17.703 4.219 1 98.81 287 GLY A C 1
ATOM 2088 O O . GLY A 1 287 ? -4.965 17.578 2.996 1 98.81 287 GLY A O 1
ATOM 2089 N N . ILE A 1 288 ? -6.125 17.438 4.914 1 98.81 288 ILE A N 1
ATOM 2090 C CA . ILE A 1 288 ? -7.328 16.922 4.27 1 98.81 288 ILE A CA 1
ATOM 2091 C C . ILE A 1 288 ? -7.906 17.984 3.334 1 98.81 288 ILE A C 1
ATOM 2093 O O . ILE A 1 288 ? -8.234 17.703 2.182 1 98.81 288 ILE A O 1
ATOM 2097 N N . ALA A 1 289 ? -7.977 19.219 3.799 1 98.81 289 ALA A N 1
ATOM 2098 C CA . ALA A 1 289 ? -8.562 20.297 3.018 1 98.81 289 ALA A CA 1
ATOM 2099 C C . ALA A 1 289 ? -7.777 20.547 1.734 1 98.81 289 ALA A C 1
ATOM 2101 O O . ALA A 1 289 ? -8.359 20.719 0.663 1 98.81 289 ALA A O 1
ATOM 2102 N N . LEU A 1 290 ? -6.465 20.547 1.827 1 98.75 290 LEU A N 1
ATOM 2103 C CA . LEU A 1 290 ? -5.617 20.719 0.652 1 98.75 290 LEU A CA 1
ATOM 2104 C C . LEU A 1 290 ? -5.859 19.609 -0.358 1 98.75 290 LEU A C 1
ATOM 2106 O O . LEU A 1 290 ? -5.926 19.859 -1.563 1 98.75 290 LEU A O 1
ATOM 2110 N N . GLY A 1 291 ? -5.973 18.375 0.168 1 98.5 291 GLY A N 1
ATOM 2111 C CA . GLY A 1 291 ? -6.238 17.234 -0.697 1 98.5 291 GLY A CA 1
ATOM 2112 C C . GLY A 1 291 ? -7.562 17.344 -1.431 1 98.5 291 GLY A C 1
ATOM 2113 O O . GLY A 1 291 ? -7.633 17.094 -2.637 1 98.5 291 GLY A O 1
ATOM 2114 N N . VAL A 1 292 ? -8.602 17.75 -0.722 1 98.38 292 VAL A N 1
ATOM 2115 C CA . VAL A 1 292 ? -9.938 17.891 -1.305 1 98.38 292 VAL A CA 1
ATOM 2116 C C . VAL A 1 292 ? -9.922 18.984 -2.361 1 98.38 292 VAL A C 1
ATOM 2118 O O . VAL A 1 292 ? -10.422 18.797 -3.473 1 98.38 292 VAL A O 1
ATOM 2121 N N . GLU A 1 293 ? -9.344 20.109 -2.002 1 97.94 293 GLU A N 1
ATOM 2122 C CA . GLU A 1 293 ? -9.25 21.25 -2.922 1 97.94 293 GLU A CA 1
ATOM 2123 C C . GLU A 1 293 ? -8.602 20.828 -4.238 1 97.94 293 GLU A C 1
ATOM 2125 O O . GLU A 1 293 ? -9.094 21.172 -5.316 1 97.94 293 GLU A O 1
ATOM 2130 N N . ARG A 1 294 ? -7.543 20.062 -4.129 1 97.62 294 ARG A N 1
ATOM 2131 C CA . ARG A 1 294 ? -6.801 19.641 -5.312 1 97.62 294 ARG A CA 1
ATOM 2132 C C . ARG A 1 294 ? -7.586 18.609 -6.113 1 97.62 294 ARG A C 1
ATOM 2134 O O . ARG A 1 294 ? -7.625 18.672 -7.344 1 97.62 294 ARG A O 1
ATOM 2141 N N . GLN A 1 295 ? -8.18 17.641 -5.445 1 97.5 295 GLN A N 1
ATOM 2142 C CA . GLN A 1 295 ? -8.891 16.578 -6.129 1 97.5 295 GLN A CA 1
ATOM 2143 C C . GLN A 1 295 ? -10.078 17.109 -6.914 1 97.5 295 GLN A C 1
ATOM 2145 O O . GLN A 1 295 ? -10.391 16.625 -8 1 97.5 295 GLN A O 1
ATOM 2150 N N . LEU A 1 296 ? -10.695 18.188 -6.402 1 96.81 296 LEU A N 1
ATOM 2151 C CA . LEU A 1 296 ? -11.906 18.734 -7.012 1 96.81 296 LEU A CA 1
ATOM 2152 C C . LEU A 1 296 ? -11.57 19.75 -8.086 1 96.81 296 LEU A C 1
ATOM 2154 O O . LEU A 1 296 ? -12.453 20.266 -8.773 1 96.81 296 LEU A O 1
ATOM 2158 N N . GLY A 1 297 ? -10.273 20.094 -8.188 1 96.38 297 GLY A N 1
ATOM 2159 C CA . GLY A 1 297 ? -9.875 21.094 -9.156 1 96.38 297 GLY A CA 1
ATOM 2160 C C . GLY A 1 297 ? -10.328 22.5 -8.789 1 96.38 297 GLY A C 1
ATOM 2161 O O . GLY A 1 297 ? -10.625 23.312 -9.672 1 96.38 297 GLY A O 1
ATOM 2162 N N . LEU A 1 298 ? -10.445 22.672 -7.457 1 95.31 298 LEU A N 1
ATOM 2163 C CA . LEU A 1 298 ? -10.82 24 -7.012 1 95.31 298 LEU A CA 1
ATOM 2164 C C . LEU A 1 298 ? -9.656 24.984 -7.168 1 95.31 298 LEU A C 1
ATOM 2166 O O . LEU A 1 298 ? -9.867 26.188 -7.25 1 95.31 298 LEU A O 1
ATOM 2170 N N . ARG A 1 299 ? -8.445 24.422 -7.125 1 89.12 299 ARG A N 1
ATOM 2171 C CA . ARG A 1 299 ? -7.223 25.125 -7.504 1 89.12 299 ARG A CA 1
ATOM 2172 C C . ARG A 1 299 ? -6.414 24.312 -8.5 1 89.12 299 ARG A C 1
ATOM 2174 O O . ARG A 1 299 ? -5.715 23.359 -8.125 1 89.12 299 ARG A O 1
ATOM 2181 N N . GLY A 1 300 ? -6.621 24.547 -9.812 1 85.62 300 GLY A N 1
ATOM 2182 C CA . GLY A 1 300 ? -5.984 23.734 -10.844 1 85.62 300 GLY A CA 1
ATOM 2183 C C . GLY A 1 300 ? -6.934 22.75 -11.492 1 85.62 300 GLY A C 1
ATOM 2184 O O . GLY A 1 300 ? -8.141 23 -11.57 1 85.62 300 GLY A O 1
ATOM 2185 N N . GLU A 1 301 ? -6.379 21.688 -11.969 1 91.69 301 GLU A N 1
ATOM 2186 C CA . GLU A 1 301 ? -7.18 20.703 -12.688 1 91.69 301 GLU A CA 1
ATOM 2187 C C . GLU A 1 301 ? -7.566 19.531 -11.773 1 91.69 301 GLU A C 1
ATOM 2189 O O . GLU A 1 301 ? -6.824 19.188 -10.859 1 91.69 301 GLU A O 1
ATOM 2194 N N . ALA A 1 302 ? -8.719 18.953 -12.109 1 92.44 302 ALA A N 1
ATOM 2195 C CA . ALA A 1 302 ? -9.164 17.766 -11.375 1 92.44 302 ALA A CA 1
ATOM 2196 C C . ALA A 1 302 ? -8.172 16.625 -11.531 1 92.44 302 ALA A C 1
ATOM 2198 O O . ALA A 1 302 ? -7.543 16.469 -12.586 1 92.44 302 ALA A O 1
ATOM 2199 N N . VAL A 1 303 ? -8.031 15.867 -10.547 1 95.56 303 VAL A N 1
ATOM 2200 C CA . VAL A 1 303 ? -7.09 14.758 -10.516 1 95.56 303 VAL A CA 1
ATOM 2201 C C . VAL A 1 303 ? -7.703 13.539 -11.203 1 95.56 303 VAL A C 1
ATOM 2203 O O . VAL A 1 303 ? -8.867 13.211 -10.969 1 95.56 303 VAL A O 1
ATOM 2206 N N . PRO A 1 304 ? -7.055 12.922 -12.125 1 94.81 304 PRO A N 1
ATOM 2207 C CA . PRO A 1 304 ? -7.578 11.727 -12.789 1 94.81 304 PRO A CA 1
ATOM 2208 C C . PRO A 1 304 ? -7.641 10.516 -11.867 1 94.81 304 PRO A C 1
ATOM 2210 O O . PRO A 1 304 ? -7.027 10.516 -10.797 1 94.81 304 PRO A O 1
ATOM 2213 N N . PRO A 1 305 ? -8.398 9.453 -12.289 1 96.06 305 PRO A N 1
ATOM 2214 C CA . PRO A 1 305 ? -8.461 8.227 -11.484 1 96.06 305 PRO A CA 1
ATOM 2215 C C . PRO A 1 305 ? -7.086 7.621 -11.219 1 96.06 305 PRO A C 1
ATOM 2217 O O . PRO A 1 305 ? -6.164 7.812 -12.016 1 96.06 305 PRO A O 1
ATOM 2220 N N . GLY A 1 306 ? -6.992 6.848 -10.109 1 96.25 306 GLY A N 1
ATOM 2221 C CA . GLY A 1 306 ? -5.742 6.23 -9.695 1 96.25 306 GLY A CA 1
ATOM 2222 C C . GLY A 1 306 ? -5.398 6.492 -8.242 1 96.25 306 GLY A C 1
ATOM 2223 O O . GLY A 1 306 ? -6.156 7.16 -7.531 1 96.25 306 GLY A O 1
ATOM 2224 N N . ILE A 1 307 ? -4.316 5.977 -7.793 1 97.44 307 ILE A N 1
ATOM 2225 C CA . ILE A 1 307 ? -3.82 6.172 -6.438 1 97.44 307 ILE A CA 1
ATOM 2226 C C . ILE A 1 307 ? -2.855 7.355 -6.406 1 97.44 307 ILE A C 1
ATOM 2228 O O . ILE A 1 307 ? -1.951 7.449 -7.238 1 97.44 307 ILE A O 1
ATOM 2232 N N . HIS A 1 308 ? -3.049 8.227 -5.5 1 97.81 308 HIS A N 1
ATOM 2233 C CA . HIS A 1 308 ? -2.229 9.422 -5.371 1 97.81 308 HIS A CA 1
ATOM 2234 C C . HIS A 1 308 ? -1.771 9.625 -3.93 1 97.81 308 HIS A C 1
ATOM 2236 O O . HIS A 1 308 ? -2.312 9.008 -3.008 1 97.81 308 HIS A O 1
ATOM 2242 N N . THR A 1 309 ? -0.75 10.43 -3.738 1 98.38 309 THR A N 1
ATOM 2243 C CA . THR A 1 309 ? -0.25 10.859 -2.438 1 98.38 309 THR A CA 1
ATOM 2244 C C . THR A 1 309 ? -0.177 12.383 -2.363 1 98.38 309 THR A C 1
ATOM 2246 O O . THR A 1 309 ? -0.164 13.055 -3.395 1 98.38 309 THR A O 1
ATOM 2249 N N . PRO A 1 310 ? -0.141 12.953 -1.235 1 98.56 310 PRO A N 1
ATOM 2250 C CA . PRO A 1 310 ? -0.221 14.406 -1.088 1 98.56 310 PRO A CA 1
ATOM 2251 C C . PRO A 1 310 ? 0.877 15.141 -1.854 1 98.56 310 PRO A C 1
ATOM 2253 O O . PRO A 1 310 ? 0.6 16.109 -2.559 1 98.56 310 PRO A O 1
ATOM 2256 N N . GLU A 1 311 ? 2.07 14.633 -1.827 1 98.5 311 GLU A N 1
ATOM 2257 C CA . GLU A 1 311 ? 3.193 15.352 -2.414 1 98.5 311 GLU A CA 1
ATOM 2258 C C . GLU A 1 311 ? 3.154 15.289 -3.939 1 98.5 311 GLU A C 1
ATOM 2260 O O . GLU A 1 311 ? 3.797 16.094 -4.617 1 98.5 311 GLU A O 1
ATOM 2265 N N . ALA A 1 312 ? 2.406 14.328 -4.461 1 97.25 312 ALA A N 1
ATOM 2266 C CA . ALA A 1 312 ? 2.271 14.219 -5.91 1 97.25 312 ALA A CA 1
ATOM 2267 C C . ALA A 1 312 ? 1.297 15.258 -6.449 1 97.25 312 ALA A C 1
ATOM 2269 O O . ALA A 1 312 ? 1.338 15.602 -7.633 1 97.25 312 ALA A O 1
ATOM 2270 N N . LEU A 1 313 ? 0.461 15.82 -5.566 1 97.12 313 LEU A N 1
ATOM 2271 C CA . LEU A 1 313 ? -0.639 16.641 -6.055 1 97.12 313 LEU A CA 1
ATOM 2272 C C . LEU A 1 313 ? -0.492 18.078 -5.578 1 97.12 313 LEU A C 1
ATOM 2274 O O . LEU A 1 313 ? -0.912 19.016 -6.266 1 97.12 313 LEU A O 1
ATOM 2278 N N . ILE A 1 314 ? 0.073 18.234 -4.383 1 98.06 314 ILE A N 1
ATOM 2279 C CA . ILE A 1 314 ? -0.029 19.516 -3.709 1 98.06 314 ILE A CA 1
ATOM 2280 C C . ILE A 1 314 ? 1.317 20.234 -3.766 1 98.06 314 ILE A C 1
ATOM 2282 O O . ILE A 1 314 ? 2.354 19.656 -3.441 1 98.06 314 ILE A O 1
ATOM 2286 N N . ASP A 1 315 ? 1.269 21.453 -4.133 1 97.75 315 ASP A N 1
ATOM 2287 C CA . ASP A 1 315 ? 2.461 22.297 -4.145 1 97.75 315 ASP A CA 1
ATOM 2288 C C . ASP A 1 315 ? 2.928 22.609 -2.723 1 97.75 315 ASP A C 1
ATOM 2290 O O . ASP A 1 315 ? 2.201 23.234 -1.947 1 97.75 315 ASP A O 1
ATOM 2294 N N . PRO A 1 316 ? 4.16 22.281 -2.365 1 98.31 316 PRO A N 1
ATOM 2295 C CA . PRO A 1 316 ? 4.66 22.5 -1.006 1 98.31 316 PRO A CA 1
ATOM 2296 C C . PRO A 1 316 ? 4.656 23.969 -0.604 1 98.31 316 PRO A C 1
ATOM 2298 O O . PRO A 1 316 ? 4.363 24.297 0.549 1 98.31 316 PRO A O 1
ATOM 2301 N N . ALA A 1 317 ? 4.961 24.859 -1.528 1 98.19 317 ALA A N 1
ATOM 2302 C CA . ALA A 1 317 ? 4.977 26.281 -1.214 1 98.19 317 ALA A CA 1
ATOM 2303 C C . ALA A 1 317 ? 3.582 26.781 -0.85 1 98.19 317 ALA A C 1
ATOM 2305 O O . ALA A 1 317 ? 3.418 27.547 0.099 1 98.19 317 ALA A O 1
ATOM 2306 N N . TYR A 1 318 ? 2.641 26.375 -1.623 1 98.25 318 TYR A N 1
ATOM 2307 C CA . TYR A 1 318 ? 1.259 26.734 -1.325 1 98.25 318 TYR A CA 1
ATOM 2308 C C . TYR A 1 318 ? 0.831 26.172 0.027 1 98.25 318 TYR A C 1
ATOM 2310 O O . TYR A 1 318 ? 0.187 26.875 0.816 1 98.25 318 TYR A O 1
ATOM 2318 N N . ALA A 1 319 ? 1.166 24.938 0.323 1 98.56 319 ALA A N 1
ATOM 2319 C CA . ALA A 1 319 ? 0.848 24.328 1.609 1 98.56 319 ALA A CA 1
ATOM 2320 C C . ALA A 1 319 ? 1.462 25.125 2.762 1 98.56 319 ALA A C 1
ATOM 2322 O O . ALA A 1 319 ? 0.823 25.312 3.797 1 98.56 319 ALA A O 1
ATOM 2323 N N . ALA A 1 320 ? 2.684 25.562 2.592 1 98.19 320 ALA A N 1
ATOM 2324 C CA . ALA A 1 320 ? 3.373 26.312 3.631 1 98.19 320 ALA A CA 1
ATOM 2325 C C . ALA A 1 320 ? 2.654 27.625 3.914 1 98.19 320 ALA A C 1
ATOM 2327 O O . ALA A 1 320 ? 2.559 28.062 5.07 1 98.19 320 ALA A O 1
ATOM 2328 N N . GLU A 1 321 ? 2.221 28.25 2.869 1 98.25 321 GLU A N 1
ATOM 2329 C CA . GLU A 1 321 ? 1.438 29.469 3.041 1 98.25 321 GLU A CA 1
ATOM 2330 C C . GLU A 1 321 ? 0.181 29.203 3.865 1 98.25 321 GLU A C 1
ATOM 2332 O O . GLU A 1 321 ? -0.148 29.984 4.77 1 98.25 321 GLU A O 1
ATOM 2337 N N . ARG A 1 322 ? -0.483 28.125 3.557 1 98.5 322 ARG A N 1
ATOM 2338 C CA . ARG A 1 322 ? -1.707 27.766 4.266 1 98.5 322 ARG A CA 1
ATOM 2339 C C . ARG A 1 322 ? -1.41 27.391 5.715 1 98.5 322 ARG A C 1
ATOM 2341 O O . ARG A 1 322 ? -2.219 27.656 6.605 1 98.5 322 ARG A O 1
ATOM 2348 N N . MET A 1 323 ? -0.264 26.766 5.973 1 98.62 323 MET A N 1
ATOM 2349 C CA . MET A 1 323 ? 0.161 26.453 7.332 1 98.62 323 MET A CA 1
ATOM 2350 C C . MET A 1 323 ? 0.301 27.719 8.164 1 98.62 323 MET A C 1
ATOM 2352 O O . MET A 1 323 ? -0.183 27.781 9.297 1 98.62 323 MET A O 1
ATOM 2356 N N . ALA A 1 324 ? 0.918 28.703 7.566 1 98.19 324 ALA A N 1
ATOM 2357 C CA . ALA A 1 324 ? 1.107 29.969 8.258 1 98.19 324 ALA A CA 1
ATOM 2358 C C . ALA A 1 324 ? -0.233 30.625 8.578 1 98.19 324 ALA A C 1
ATOM 2360 O O . ALA A 1 324 ? -0.411 31.188 9.656 1 98.19 324 ALA A O 1
ATOM 2361 N N . GLU A 1 325 ? -1.133 30.5 7.688 1 98.12 325 GLU A N 1
ATOM 2362 C CA . GLU A 1 325 ? -2.447 31.109 7.844 1 98.12 325 GLU A CA 1
ATOM 2363 C C . GLU A 1 325 ? -3.195 30.531 9.031 1 98.12 325 GLU A C 1
ATOM 2365 O O . GLU A 1 325 ? -3.986 31.219 9.68 1 98.12 325 GLU A O 1
ATOM 2370 N N . ILE A 1 326 ? -2.908 29.281 9.32 1 97.94 326 ILE A N 1
ATOM 2371 C CA . ILE A 1 326 ? -3.666 28.672 10.406 1 97.94 326 ILE A CA 1
ATOM 2372 C C . ILE A 1 326 ? -2.857 28.719 11.695 1 97.94 326 ILE A C 1
ATOM 2374 O O . ILE A 1 326 ? -3.219 28.078 12.688 1 97.94 326 ILE A O 1
ATOM 2378 N N . GLY A 1 327 ? -1.741 29.344 11.641 1 97.75 327 GLY A N 1
ATOM 2379 C CA . GLY A 1 327 ? -1.036 29.625 12.883 1 97.75 327 GLY A CA 1
ATOM 2380 C C . GLY A 1 327 ? 0.193 28.75 13.078 1 97.75 327 GLY A C 1
ATOM 2381 O O . GLY A 1 327 ? 0.862 28.844 14.109 1 97.75 327 GLY A O 1
ATOM 2382 N N . ALA A 1 328 ? 0.515 27.922 12.102 1 98.31 328 ALA A N 1
ATOM 2383 C CA . ALA A 1 328 ? 1.749 27.156 12.188 1 98.31 328 ALA A CA 1
ATOM 2384 C C . ALA A 1 328 ? 2.971 28.031 11.953 1 98.31 328 ALA A C 1
ATOM 2386 O O . ALA A 1 328 ? 2.908 29.016 11.195 1 98.31 328 ALA A O 1
ATOM 2387 N N . THR A 1 329 ? 4.039 27.719 12.602 1 97.25 329 THR A N 1
ATOM 2388 C CA . THR A 1 329 ? 5.277 28.469 12.445 1 97.25 329 THR A CA 1
ATOM 2389 C C . THR A 1 329 ? 6.465 27.531 12.25 1 97.25 329 THR A C 1
ATOM 2391 O O . THR A 1 329 ? 6.453 26.406 12.742 1 97.25 329 THR A O 1
ATOM 2394 N N . PHE A 1 330 ? 7.387 27.953 11.492 1 95.75 330 PHE A N 1
ATOM 2395 C CA . PHE A 1 330 ? 8.695 27.312 11.406 1 95.75 330 PHE A CA 1
ATOM 2396 C C . PHE A 1 330 ? 9.703 28.016 12.305 1 95.75 330 PHE A C 1
ATOM 2398 O O . PHE A 1 330 ? 9.852 29.25 12.234 1 95.75 330 PHE A O 1
ATOM 2405 N N . VAL A 1 331 ? 10.289 27.234 13.148 1 93.88 331 VAL A N 1
ATOM 2406 C CA . VAL A 1 331 ? 11.273 27.781 14.086 1 93.88 331 VAL A CA 1
ATOM 2407 C C . VAL A 1 331 ? 12.617 27.078 13.875 1 93.88 331 VAL A C 1
ATOM 2409 O O . VAL A 1 331 ? 12.68 25.859 13.781 1 93.88 331 VAL A O 1
ATOM 2412 N N . ASP A 1 332 ? 13.672 27.875 13.773 1 92.31 332 ASP A N 1
ATOM 2413 C CA . ASP A 1 332 ? 15 27.266 13.633 1 92.31 332 ASP A CA 1
ATOM 2414 C C . ASP A 1 332 ? 15.391 26.5 14.891 1 92.31 332 ASP A C 1
ATOM 2416 O O . ASP A 1 332 ? 15.109 26.953 16 1 92.31 332 ASP A O 1
ATOM 2420 N N . ALA A 1 333 ? 15.883 25.344 14.727 1 88.19 333 ALA A N 1
ATOM 2421 C CA . ALA A 1 333 ? 16.359 24.578 15.867 1 88.19 333 ALA A CA 1
ATOM 2422 C C . ALA A 1 333 ? 17.641 25.172 16.438 1 88.19 333 ALA A C 1
ATOM 2424 O O . ALA A 1 333 ? 18.453 25.734 15.703 1 88.19 333 ALA A O 1
ATOM 2425 N N . PRO A 1 334 ? 17.75 25.031 17.844 1 72.69 334 PRO A N 1
ATOM 2426 C CA . PRO A 1 334 ? 18.969 25.547 18.438 1 72.69 334 PRO A CA 1
ATOM 2427 C C . PRO A 1 334 ? 20.234 24.859 17.906 1 72.69 334 PRO A C 1
ATOM 2429 O O . PRO A 1 334 ? 20.219 23.656 17.641 1 72.69 334 PRO A O 1
ATOM 2432 N N . GLY A 1 335 ? 21.391 25.578 17.422 1 62.28 335 GLY A N 1
ATOM 2433 C CA . GLY A 1 335 ? 22.656 25.109 16.875 1 62.28 335 GLY A CA 1
ATOM 2434 C C . GLY A 1 335 ? 22.828 25.391 15.398 1 62.28 335 GLY A C 1
ATOM 2435 O O . GLY A 1 335 ? 23.906 25.203 14.844 1 62.28 335 GLY A O 1
ATOM 2436 N N . ASP A 1 336 ? 21.719 25.406 14.719 1 56.19 336 ASP A N 1
ATOM 2437 C CA . ASP A 1 336 ? 21.844 25.766 13.305 1 56.19 336 ASP A CA 1
ATOM 2438 C C . ASP A 1 336 ? 22.25 27.219 13.141 1 56.19 336 ASP A C 1
ATOM 2440 O O . ASP A 1 336 ? 21.453 28.047 12.672 1 56.19 336 ASP A O 1
ATOM 2444 N N . THR A 1 337 ? 22.859 27.922 14.109 1 43.59 337 THR A N 1
ATOM 2445 C CA . THR A 1 337 ? 23.359 29.281 13.93 1 43.59 337 THR A CA 1
ATOM 2446 C C . THR A 1 337 ? 24.422 29.312 12.828 1 43.59 337 THR A C 1
ATOM 2448 O O . THR A 1 337 ? 25.359 28.531 12.828 1 43.59 337 THR A O 1
ATOM 2451 N N . ASP A 1 338 ? 24.062 29.875 11.773 1 44.72 338 ASP A N 1
ATOM 2452 C CA . ASP A 1 338 ? 25.031 30.297 10.766 1 44.72 338 ASP A CA 1
ATOM 2453 C C . ASP A 1 338 ? 26.25 30.953 11.422 1 44.72 338 ASP A C 1
ATOM 2455 O O . ASP A 1 338 ? 26.125 31.969 12.109 1 44.72 338 ASP A O 1
ATOM 2459 N N . PRO A 1 339 ? 27.375 30.344 11.562 1 38.81 339 PRO A N 1
ATOM 2460 C CA . PRO A 1 339 ? 28.562 31.109 11.992 1 38.81 339 PRO A CA 1
ATOM 2461 C C . PRO A 1 339 ? 28.797 32.344 11.133 1 38.81 339 PRO A C 1
ATOM 2463 O O . PRO A 1 339 ? 29.531 33.25 11.547 1 38.81 339 PRO A O 1
ATOM 2466 N N . ALA A 1 340 ? 28.609 32.312 9.867 1 42.88 340 ALA A N 1
ATOM 2467 C CA . ALA A 1 340 ? 29.031 33.469 9.062 1 42.88 340 ALA A CA 1
ATOM 2468 C C . ALA A 1 340 ? 28.203 34.688 9.367 1 42.88 340 ALA A C 1
ATOM 2470 O O . ALA A 1 340 ? 28.406 35.75 8.773 1 42.88 340 ALA A O 1
ATOM 2471 N N . ALA A 1 341 ? 27.016 34.438 9.992 1 34.47 341 ALA A N 1
ATOM 2472 C CA . ALA A 1 341 ? 26.266 35.688 10.219 1 34.47 341 ALA A CA 1
ATOM 2473 C C . ALA A 1 341 ? 26.828 36.469 11.398 1 34.47 341 ALA A C 1
ATOM 2475 O O . ALA A 1 341 ? 26.344 37.562 11.719 1 34.47 341 ALA A O 1
ATOM 2476 N N . SER A 1 342 ? 27.453 35.781 12.312 1 29.75 342 SER A N 1
ATOM 2477 C CA . SER A 1 342 ? 28.031 36.625 13.344 1 29.75 342 SER A CA 1
ATOM 2478 C C . SER A 1 342 ? 29.297 37.312 12.844 1 29.75 342 SER A C 1
ATOM 2480 O O . SER A 1 342 ? 29.953 38.031 13.594 1 29.75 342 SER A O 1
ATOM 2482 N N . ARG A 1 343 ? 29.656 37.062 11.656 1 25.16 343 ARG A N 1
ATOM 2483 C CA . ARG A 1 343 ? 30.609 38.125 11.32 1 25.16 343 ARG A CA 1
ATOM 2484 C C . ARG A 1 343 ? 29.922 39.344 10.727 1 25.16 343 ARG A C 1
ATOM 2486 O O . ARG A 1 343 ? 28.953 39.188 9.977 1 25.16 343 ARG A O 1
ATOM 2493 N N . MET B 1 1 ? 11.305 -5.469 -39.906 1 31.97 1 MET B N 1
ATOM 2494 C CA . MET B 1 1 ? 10.43 -6.121 -38.938 1 31.97 1 MET B CA 1
ATOM 2495 C C . MET B 1 1 ? 10.555 -5.457 -37.562 1 31.97 1 MET B C 1
ATOM 2497 O O . MET B 1 1 ? 11.648 -5.332 -37.031 1 31.97 1 MET B O 1
ATOM 2501 N N . ASP B 1 2 ? 9.844 -4.496 -37.281 1 43.62 2 ASP B N 1
ATOM 2502 C CA . ASP B 1 2 ? 9.875 -3.619 -36.094 1 43.62 2 ASP B CA 1
ATOM 2503 C C . ASP B 1 2 ? 10.188 -4.406 -34.844 1 43.62 2 ASP B C 1
ATOM 2505 O O . ASP B 1 2 ? 9.406 -5.266 -34.406 1 43.62 2 ASP B O 1
ATOM 2509 N N . GLN B 1 3 ? 11.43 -4.793 -34.688 1 51.94 3 GLN B N 1
ATOM 2510 C CA . GLN B 1 3 ? 11.945 -5.746 -33.688 1 51.94 3 GLN B CA 1
ATOM 2511 C C . GLN B 1 3 ? 11.438 -5.43 -32.281 1 51.94 3 GLN B C 1
ATOM 2513 O O . GLN B 1 3 ? 11.547 -4.297 -31.828 1 51.94 3 GLN B O 1
ATOM 2518 N N . SER B 1 4 ? 10.508 -6.297 -31.703 1 79 4 SER B N 1
ATOM 2519 C CA . SER B 1 4 ? 9.93 -6.215 -30.375 1 79 4 SER B CA 1
ATOM 2520 C C . SER B 1 4 ? 11.008 -6.176 -29.297 1 79 4 SER B C 1
ATOM 2522 O O . SER B 1 4 ? 12.086 -6.758 -29.469 1 79 4 SER B O 1
ATOM 2524 N N . GLU B 1 5 ? 11.188 -5.199 -28.516 1 93.56 5 GLU B N 1
ATOM 2525 C CA . GLU B 1 5 ? 12.117 -5.043 -27.391 1 93.56 5 GLU B CA 1
ATOM 2526 C C . GLU B 1 5 ? 11.938 -6.148 -26.359 1 93.56 5 GLU B C 1
ATOM 2528 O O . GLU B 1 5 ? 10.828 -6.664 -26.188 1 93.56 5 GLU B O 1
ATOM 2533 N N . PRO B 1 6 ? 13.055 -6.594 -25.859 1 97.5 6 PRO B N 1
ATOM 2534 C CA . PRO B 1 6 ? 13.016 -7.75 -24.953 1 97.5 6 PRO B CA 1
ATOM 2535 C C . PRO B 1 6 ? 12.383 -7.422 -23.594 1 97.5 6 PRO B C 1
ATOM 2537 O O . PRO B 1 6 ? 12.383 -6.262 -23.172 1 97.5 6 PRO B O 1
ATOM 2540 N N . VAL B 1 7 ? 11.852 -8.453 -22.984 1 98.44 7 VAL B N 1
ATOM 2541 C CA . VAL B 1 7 ? 11.492 -8.391 -21.578 1 98.44 7 VAL B CA 1
ATOM 2542 C C . VAL B 1 7 ? 12.742 -8.531 -20.703 1 98.44 7 VAL B C 1
ATOM 2544 O O . VAL B 1 7 ? 13.461 -9.523 -20.812 1 98.44 7 VAL B O 1
ATOM 2547 N N . LEU B 1 8 ? 13.047 -7.52 -19.922 1 98.75 8 LEU B N 1
ATOM 2548 C CA . LEU B 1 8 ? 14.18 -7.551 -19 1 98.75 8 LEU B CA 1
ATOM 2549 C C . LEU B 1 8 ? 13.797 -8.211 -17.672 1 98.75 8 LEU B C 1
ATOM 2551 O O . LEU B 1 8 ? 12.938 -7.699 -16.953 1 98.75 8 LEU B O 1
ATOM 2555 N N . ILE B 1 9 ? 14.398 -9.336 -17.328 1 98.81 9 ILE B N 1
ATOM 2556 C CA . ILE B 1 9 ? 14.07 -10.062 -16.109 1 98.81 9 ILE B CA 1
ATOM 2557 C C . ILE B 1 9 ? 15.219 -9.93 -15.109 1 98.81 9 ILE B C 1
ATOM 2559 O O . ILE B 1 9 ? 16.234 -10.625 -15.211 1 98.81 9 ILE B O 1
ATOM 2563 N N . LEU B 1 10 ? 15.016 -9.016 -14.148 1 98.38 10 LEU B N 1
ATOM 2564 C CA . LEU B 1 10 ? 15.953 -8.914 -13.031 1 98.38 10 LEU B CA 1
ATOM 2565 C C . LEU B 1 10 ? 15.891 -10.148 -12.148 1 98.38 10 LEU B C 1
ATOM 2567 O O . LEU B 1 10 ? 14.812 -10.547 -11.703 1 98.38 10 LEU B O 1
ATOM 2571 N N . GLY B 1 11 ? 16.984 -10.758 -11.883 1 96.31 11 GLY B N 1
ATOM 2572 C CA . GLY B 1 11 ? 16.984 -12.062 -11.234 1 96.31 11 GLY B CA 1
ATOM 2573 C C . GLY B 1 11 ? 16.609 -13.195 -12.172 1 96.31 11 GLY B C 1
ATOM 2574 O O . GLY B 1 11 ? 16 -14.18 -11.75 1 96.31 11 GLY B O 1
ATOM 2575 N N . GLY B 1 12 ? 16.938 -13.039 -13.375 1 97.12 12 GLY B N 1
ATOM 2576 C CA . GLY B 1 12 ? 16.516 -13.984 -14.406 1 97.12 12 GLY B CA 1
ATOM 2577 C C . GLY B 1 12 ? 17.203 -15.328 -14.289 1 97.12 12 GLY B C 1
ATOM 2578 O O . GLY B 1 12 ? 16.719 -16.328 -14.828 1 97.12 12 GLY B O 1
ATOM 2579 N N . SER B 1 13 ? 18.328 -15.391 -13.625 1 95.25 13 SER B N 1
ATOM 2580 C CA . SER B 1 13 ? 19.047 -16.641 -13.477 1 95.25 13 SER B CA 1
ATOM 2581 C C . SER B 1 13 ? 18.578 -17.406 -12.242 1 95.25 13 SER B C 1
ATOM 2583 O O . SER B 1 13 ? 19 -18.547 -12.016 1 95.25 13 SER B O 1
ATOM 2585 N N . GLY B 1 14 ? 17.75 -16.734 -11.43 1 93.44 14 GLY B N 1
ATOM 2586 C CA . GLY B 1 14 ? 17.188 -17.406 -10.266 1 93.44 14 GLY B CA 1
ATOM 2587 C C . GLY B 1 14 ? 16.031 -18.328 -10.617 1 93.44 14 GLY B C 1
ATOM 2588 O O . GLY B 1 14 ? 15.633 -18.422 -11.781 1 93.44 14 GLY B O 1
ATOM 2589 N N . GLN B 1 15 ? 15.523 -18.953 -9.594 1 92.12 15 GLN B N 1
ATOM 2590 C CA . GLN B 1 15 ? 14.477 -19.969 -9.789 1 92.12 15 GLN B CA 1
ATOM 2591 C C . GLN B 1 15 ? 13.227 -19.344 -10.406 1 92.12 15 GLN B C 1
ATOM 2593 O O . GLN B 1 15 ? 12.773 -19.781 -11.469 1 92.12 15 GLN B O 1
ATOM 2598 N N . ALA B 1 16 ? 12.703 -18.297 -9.812 1 94.44 16 ALA B N 1
ATOM 2599 C CA . ALA B 1 16 ? 11.492 -17.656 -10.32 1 94.44 16 ALA B CA 1
ATOM 2600 C C . ALA B 1 16 ? 11.734 -17.016 -11.688 1 94.44 16 ALA B C 1
ATOM 2602 O O . ALA B 1 16 ? 10.906 -17.156 -12.594 1 94.44 16 ALA B O 1
ATOM 2603 N N . GLY B 1 17 ? 12.852 -16.391 -11.828 1 96.88 17 GLY B N 1
ATOM 2604 C CA . GLY B 1 17 ? 13.172 -15.695 -13.07 1 96.88 17 GLY B CA 1
ATOM 2605 C C . GLY B 1 17 ? 13.352 -16.625 -14.25 1 96.88 17 GLY B C 1
ATOM 2606 O O . GLY B 1 17 ? 12.781 -16.422 -15.32 1 96.88 17 GLY B O 1
ATOM 2607 N N . SER B 1 18 ? 14.164 -17.688 -14.07 1 97.19 18 SER B N 1
ATOM 2608 C CA . SER B 1 18 ? 14.43 -18.625 -15.164 1 97.19 18 SER B CA 1
ATOM 2609 C C . SER B 1 18 ? 13.172 -19.406 -15.539 1 97.19 18 SER B C 1
ATOM 2611 O O . SER B 1 18 ? 12.938 -19.688 -16.719 1 97.19 18 SER B O 1
ATOM 2613 N N . GLY B 1 19 ? 12.375 -19.75 -14.492 1 97.44 19 GLY B N 1
ATOM 2614 C CA . GLY B 1 19 ? 11.094 -20.391 -14.773 1 97.44 19 GLY B CA 1
ATOM 2615 C C . GLY B 1 19 ? 10.156 -19.516 -15.57 1 97.44 19 GLY B C 1
ATOM 2616 O O . GLY B 1 19 ? 9.477 -19.984 -16.484 1 97.44 19 GLY B O 1
ATOM 2617 N N . THR B 1 20 ? 10.117 -18.234 -15.234 1 98.56 20 THR B N 1
ATOM 2618 C CA . THR B 1 20 ? 9.297 -17.266 -15.961 1 98.56 20 THR B CA 1
ATOM 2619 C C . THR B 1 20 ? 9.742 -17.172 -17.422 1 98.56 20 THR B C 1
ATOM 2621 O O . THR B 1 20 ? 8.914 -17.234 -18.328 1 98.56 20 THR B O 1
ATOM 2624 N N . ALA B 1 21 ? 11.023 -17.078 -17.609 1 98.62 21 ALA B N 1
ATOM 2625 C CA . ALA B 1 21 ? 11.578 -16.969 -18.953 1 98.62 21 ALA B CA 1
ATOM 2626 C C . ALA B 1 21 ? 11.227 -18.188 -19.797 1 98.62 21 ALA B C 1
ATOM 2628 O O . ALA B 1 21 ? 10.859 -18.078 -20.953 1 98.62 21 ALA B O 1
ATOM 2629 N N . ALA B 1 22 ? 11.336 -19.328 -19.188 1 98.38 22 ALA B N 1
ATOM 2630 C CA . ALA B 1 22 ? 11.039 -20.578 -19.891 1 98.38 22 ALA B CA 1
ATOM 2631 C C . ALA B 1 22 ? 9.578 -20.625 -20.328 1 98.38 22 ALA B C 1
ATOM 2633 O O . ALA B 1 22 ? 9.273 -21.031 -21.453 1 98.38 22 ALA B O 1
ATOM 2634 N N . LEU B 1 23 ? 8.688 -20.219 -19.453 1 98.56 23 LEU B N 1
ATOM 2635 C CA . LEU B 1 23 ? 7.262 -20.219 -19.766 1 98.56 23 LEU B CA 1
ATOM 2636 C C . LEU B 1 23 ? 6.953 -19.219 -20.875 1 98.56 23 LEU B C 1
ATOM 2638 O O . LEU B 1 23 ? 6.227 -19.547 -21.828 1 98.56 23 LEU B O 1
ATOM 2642 N N . LEU B 1 24 ? 7.496 -18 -20.766 1 98.06 24 LEU B N 1
ATOM 2643 C CA . LEU B 1 24 ? 7.273 -16.984 -21.797 1 98.06 24 LEU B CA 1
ATOM 2644 C C . LEU B 1 24 ? 7.797 -17.469 -23.141 1 98.06 24 LEU B C 1
ATOM 2646 O O . LEU B 1 24 ? 7.156 -17.234 -24.172 1 98.06 24 LEU B O 1
ATOM 2650 N N . ARG B 1 25 ? 8.945 -18.156 -23.125 1 98 25 ARG B N 1
ATOM 2651 C CA . ARG B 1 25 ? 9.516 -18.688 -24.359 1 98 25 ARG B CA 1
ATOM 2652 C C . ARG B 1 25 ? 8.594 -19.734 -24.969 1 98 25 ARG B C 1
ATOM 2654 O O . ARG B 1 25 ? 8.375 -19.75 -26.172 1 98 25 ARG B O 1
ATOM 2661 N N . GLN B 1 26 ? 8.086 -20.578 -24.141 1 97.31 26 GLN B N 1
ATOM 2662 C CA . GLN B 1 26 ? 7.188 -21.641 -24.594 1 97.31 26 GLN B CA 1
ATOM 2663 C C . GLN B 1 26 ? 5.918 -21.047 -25.203 1 97.31 26 GLN B C 1
ATOM 2665 O O . GLN B 1 26 ? 5.465 -21.484 -26.266 1 97.31 26 GLN B O 1
ATOM 2670 N N . TRP B 1 27 ? 5.336 -20.016 -24.547 1 96.69 27 TRP B N 1
ATOM 2671 C CA . TRP B 1 27 ? 4.074 -19.422 -24.969 1 96.69 27 TRP B CA 1
ATOM 2672 C C . TRP B 1 27 ? 4.27 -18.516 -26.172 1 96.69 27 TRP B C 1
ATOM 2674 O O . TRP B 1 27 ? 3.393 -18.438 -27.047 1 96.69 27 TRP B O 1
ATOM 2684 N N . HIS B 1 28 ? 5.414 -17.875 -26.203 1 95.69 28 HIS B N 1
ATOM 2685 C CA . HIS B 1 28 ? 5.723 -16.859 -27.219 1 95.69 28 HIS B CA 1
ATOM 2686 C C . HIS B 1 28 ? 7.152 -17.031 -27.719 1 95.69 28 HIS B C 1
ATOM 2688 O O . HIS B 1 28 ? 8.031 -16.234 -27.375 1 95.69 28 HIS B O 1
ATOM 2694 N N . PRO B 1 29 ? 7.387 -17.906 -28.625 1 95.75 29 PRO B N 1
ATOM 2695 C CA . PRO B 1 29 ? 8.734 -18.281 -29.047 1 95.75 29 PRO B CA 1
ATOM 2696 C C . PRO B 1 29 ? 9.516 -17.125 -29.641 1 95.75 29 PRO B C 1
ATOM 2698 O O . PRO B 1 29 ? 10.75 -17.109 -29.609 1 95.75 29 PRO B O 1
ATOM 2701 N N . GLU B 1 30 ? 8.844 -16.125 -30.125 1 94.69 30 GLU B N 1
ATOM 2702 C CA . GLU B 1 30 ? 9.523 -15.023 -30.797 1 94.69 30 GLU B CA 1
ATOM 2703 C C . GLU B 1 30 ? 9.758 -13.852 -29.844 1 94.69 30 GLU B C 1
ATOM 2705 O O . GLU B 1 30 ? 10.406 -12.867 -30.219 1 94.69 30 GLU B O 1
ATOM 2710 N N . LEU B 1 31 ? 9.234 -13.938 -28.625 1 96 31 LEU B N 1
ATOM 2711 C CA . LEU B 1 31 ? 9.406 -12.859 -27.656 1 96 31 LEU B CA 1
ATOM 2712 C C . LEU B 1 31 ? 10.859 -12.766 -27.203 1 96 31 LEU B C 1
ATOM 2714 O O . LEU B 1 31 ? 11.398 -13.711 -26.625 1 96 31 LEU B O 1
ATOM 2718 N N . PRO B 1 32 ? 11.523 -11.648 -27.531 1 97.19 32 PRO B N 1
ATOM 2719 C CA . PRO B 1 32 ? 12.891 -11.531 -27.031 1 97.19 32 PRO B CA 1
ATOM 2720 C C . PRO B 1 32 ? 12.945 -11.398 -25.5 1 97.19 32 PRO B C 1
ATOM 2722 O O . PRO B 1 32 ? 12.086 -10.742 -24.906 1 97.19 32 PRO B O 1
ATOM 2725 N N . LEU B 1 33 ? 13.891 -12.031 -24.938 1 98.19 33 LEU B N 1
ATOM 2726 C CA . LEU B 1 33 ? 14.094 -12.023 -23.484 1 98.19 33 LEU B CA 1
ATOM 2727 C C . LEU B 1 33 ? 15.516 -11.602 -23.141 1 98.19 33 LEU B C 1
ATOM 2729 O O . LEU B 1 33 ? 16.469 -11.945 -23.859 1 98.19 33 LEU B O 1
ATOM 2733 N N . THR B 1 34 ? 15.68 -10.828 -22.141 1 98.5 34 THR B N 1
ATOM 2734 C CA . THR B 1 34 ? 16.984 -10.516 -21.547 1 98.5 34 THR B CA 1
ATOM 2735 C C . THR B 1 34 ? 17.062 -11.023 -20.109 1 98.5 34 THR B C 1
ATOM 2737 O O . THR B 1 34 ? 16.281 -10.594 -19.25 1 98.5 34 THR B O 1
ATOM 2740 N N . ILE B 1 35 ? 17.953 -11.961 -19.906 1 98.56 35 ILE B N 1
ATOM 2741 C CA . ILE B 1 35 ? 18.203 -12.547 -18.578 1 98.56 35 ILE B CA 1
ATOM 2742 C C . ILE B 1 35 ? 19.234 -11.719 -17.844 1 98.56 35 ILE B C 1
ATOM 2744 O O . ILE B 1 35 ? 20.406 -11.703 -18.219 1 98.56 35 ILE B O 1
ATOM 2748 N N . ALA B 1 36 ? 18.797 -11.055 -16.766 1 98.19 36 ALA B N 1
ATOM 2749 C CA . ALA B 1 36 ? 19.703 -10.195 -16.016 1 98.19 36 ALA B CA 1
ATOM 2750 C C . ALA B 1 36 ? 20.062 -10.828 -14.672 1 98.19 36 ALA B C 1
ATOM 2752 O O . ALA B 1 36 ? 19.219 -11.43 -14.008 1 98.19 36 ALA B O 1
ATOM 2753 N N . GLY B 1 37 ? 21.344 -10.719 -14.281 1 94.31 37 GLY B N 1
ATOM 2754 C CA . GLY B 1 37 ? 21.844 -11.219 -13.008 1 94.31 37 GLY B CA 1
ATOM 2755 C C . GLY B 1 37 ? 23.172 -10.625 -12.602 1 94.31 37 GLY B C 1
ATOM 2756 O O . GLY B 1 37 ? 23.75 -9.82 -13.336 1 94.31 37 GLY B O 1
ATOM 2757 N N . ARG B 1 38 ? 23.578 -10.938 -11.43 1 91.44 38 ARG B N 1
ATOM 2758 C CA . ARG B 1 38 ? 24.875 -10.469 -10.922 1 91.44 38 ARG B CA 1
ATOM 2759 C C . ARG B 1 38 ? 26.016 -11.258 -11.531 1 91.44 38 ARG B C 1
ATOM 2761 O O . ARG B 1 38 ? 27.125 -10.742 -11.672 1 91.44 38 ARG B O 1
ATOM 2768 N N . ASP B 1 39 ? 25.734 -12.539 -11.891 1 94.69 39 ASP B N 1
ATOM 2769 C CA . ASP B 1 39 ? 26.719 -13.445 -12.484 1 94.69 39 ASP B CA 1
ATOM 2770 C C . ASP B 1 39 ? 26.406 -13.695 -13.961 1 94.69 39 ASP B C 1
ATOM 2772 O O . ASP B 1 39 ? 25.453 -14.398 -14.289 1 94.69 39 ASP B O 1
ATOM 2776 N N . ILE B 1 40 ? 27.297 -13.242 -14.805 1 96.94 40 ILE B N 1
ATOM 2777 C CA . ILE B 1 40 ? 27.031 -13.273 -16.234 1 96.94 40 ILE B CA 1
ATOM 2778 C C . ILE B 1 40 ? 27.016 -14.719 -16.734 1 96.94 40 ILE B C 1
ATOM 2780 O O . ILE B 1 40 ? 26.266 -15.062 -17.641 1 96.94 40 ILE B O 1
ATOM 2784 N N . ASP B 1 41 ? 27.828 -15.547 -16.141 1 97.56 41 ASP B N 1
ATOM 2785 C CA . ASP B 1 41 ? 27.891 -16.938 -16.578 1 97.56 41 ASP B CA 1
ATOM 2786 C C . ASP B 1 41 ? 26.578 -17.672 -16.297 1 97.56 41 ASP B C 1
ATOM 2788 O O . ASP B 1 41 ? 26.094 -18.422 -17.141 1 97.56 41 ASP B O 1
ATOM 2792 N N . ARG B 1 42 ? 26.094 -17.438 -15.141 1 96.25 42 ARG B N 1
ATOM 2793 C CA . ARG B 1 42 ? 24.812 -18.047 -14.797 1 96.25 42 ARG B CA 1
ATOM 2794 C C . ARG B 1 42 ? 23.703 -17.531 -15.703 1 96.25 42 ARG B C 1
ATOM 2796 O O . ARG B 1 42 ? 22.875 -18.312 -16.188 1 96.25 42 ARG B O 1
ATOM 2803 N N . ALA B 1 43 ? 23.656 -16.234 -15.93 1 97.81 43 ALA B N 1
ATOM 2804 C CA . ALA B 1 43 ? 22.656 -15.633 -16.812 1 97.81 43 ALA B CA 1
ATOM 2805 C C . ALA B 1 43 ? 22.781 -16.172 -18.234 1 97.81 43 ALA B C 1
ATOM 2807 O O . ALA B 1 43 ? 21.766 -16.469 -18.875 1 97.81 43 ALA B O 1
ATOM 2808 N N . GLN B 1 44 ? 24 -16.328 -18.688 1 97.81 44 GLN B N 1
ATOM 2809 C CA . GLN B 1 44 ? 24.25 -16.812 -20.047 1 97.81 44 GLN B CA 1
ATOM 2810 C C . GLN B 1 44 ? 23.781 -18.25 -20.203 1 97.81 44 GLN B C 1
ATOM 2812 O O . GLN B 1 44 ? 23.266 -18.625 -21.25 1 97.81 44 GLN B O 1
ATOM 2817 N N . ARG B 1 45 ? 24.016 -19.062 -19.203 1 97.5 45 ARG B N 1
ATOM 2818 C CA . ARG B 1 45 ? 23.547 -20.438 -19.25 1 97.5 45 ARG B CA 1
ATOM 2819 C C . ARG B 1 45 ? 22.047 -20.5 -19.453 1 97.5 45 ARG B C 1
ATOM 2821 O O . ARG B 1 45 ? 21.562 -21.281 -20.297 1 97.5 45 ARG B O 1
ATOM 2828 N N . VAL B 1 46 ? 21.328 -19.672 -18.688 1 97.75 46 VAL B N 1
ATOM 2829 C CA . VAL B 1 46 ? 19.875 -19.625 -18.812 1 97.75 46 VAL B CA 1
ATOM 2830 C C . VAL B 1 46 ? 19.5 -19.125 -20.219 1 97.75 46 VAL B C 1
ATOM 2832 O O . VAL B 1 46 ? 18.625 -19.703 -20.875 1 97.75 46 VAL B O 1
ATOM 2835 N N . ALA B 1 47 ? 20.109 -18.109 -20.703 1 98.06 47 ALA B N 1
ATOM 2836 C CA . ALA B 1 47 ? 19.828 -17.547 -22.016 1 98.06 47 ALA B CA 1
ATOM 2837 C C . ALA B 1 47 ? 20.062 -18.578 -23.109 1 98.06 47 ALA B C 1
ATOM 2839 O O . ALA B 1 47 ? 19.25 -18.703 -24.047 1 98.06 47 ALA B O 1
ATOM 2840 N N . ASP B 1 48 ? 21.125 -19.312 -23.016 1 97.5 48 ASP B N 1
ATOM 2841 C CA . ASP B 1 48 ? 21.469 -20.312 -24.016 1 97.5 48 ASP B CA 1
ATOM 2842 C C . ASP B 1 48 ? 20.422 -21.422 -24.078 1 97.5 48 ASP B C 1
ATOM 2844 O O . ASP B 1 48 ? 20.078 -21.906 -25.156 1 97.5 48 ASP B O 1
ATOM 2848 N N . GLU B 1 49 ? 20 -21.781 -22.922 1 96.69 49 GLU B N 1
ATOM 2849 C CA . GLU B 1 49 ? 19 -22.844 -22.859 1 96.69 49 GLU B CA 1
ATOM 2850 C C . GLU B 1 49 ? 17.688 -22.422 -23.516 1 96.69 49 GLU B C 1
ATOM 2852 O O . GLU B 1 49 ? 16.969 -23.25 -24.062 1 96.69 49 GLU B O 1
ATOM 2857 N N . LEU B 1 50 ? 17.328 -21.156 -23.453 1 96.12 50 LEU B N 1
ATOM 2858 C CA . LEU B 1 50 ? 16.062 -20.625 -23.953 1 96.12 50 LEU B CA 1
ATOM 2859 C C . LEU B 1 50 ? 16.125 -20.406 -25.469 1 96.12 50 LEU B C 1
ATOM 2861 O O . LEU B 1 50 ? 15.094 -20.453 -26.141 1 96.12 50 LEU B O 1
ATOM 2865 N N . GLY B 1 51 ? 17.266 -20.172 -26.016 1 90.94 51 GLY B N 1
ATOM 2866 C CA . GLY B 1 51 ? 17.359 -19.766 -27.406 1 90.94 51 GLY B CA 1
ATOM 2867 C C . GLY B 1 51 ? 16.781 -18.391 -27.672 1 90.94 51 GLY B C 1
ATOM 2868 O O . GLY B 1 51 ? 15.664 -18.078 -27.234 1 90.94 51 GLY B O 1
ATOM 2869 N N . GLY B 1 52 ? 17.453 -17.531 -28.328 1 87.38 52 GLY B N 1
ATOM 2870 C CA . GLY B 1 52 ? 16.953 -16.219 -28.688 1 87.38 52 GLY B CA 1
ATOM 2871 C C . GLY B 1 52 ? 16.891 -15.258 -27.516 1 87.38 52 GLY B C 1
ATOM 2872 O O . GLY B 1 52 ? 16.109 -14.312 -27.516 1 87.38 52 GLY B O 1
ATOM 2873 N N . ALA B 1 53 ? 17.5 -15.57 -26.453 1 96.19 53 ALA B N 1
ATOM 2874 C CA . ALA B 1 53 ? 17.578 -14.68 -25.297 1 96.19 53 ALA B CA 1
ATOM 2875 C C . ALA B 1 53 ? 19 -14.141 -25.109 1 96.19 53 ALA B C 1
ATOM 2877 O O . ALA B 1 53 ? 19.953 -14.688 -25.656 1 96.19 53 ALA B O 1
ATOM 2878 N N . THR B 1 54 ? 19.109 -13.047 -24.5 1 97.31 54 THR B N 1
ATOM 2879 C CA . THR B 1 54 ? 20.406 -12.445 -24.203 1 97.31 54 THR B CA 1
ATOM 2880 C C . THR B 1 54 ? 20.625 -12.367 -22.703 1 97.31 54 THR B C 1
ATOM 2882 O O . THR B 1 54 ? 19.672 -12.461 -21.922 1 97.31 54 THR B O 1
ATOM 2885 N N . ALA B 1 55 ? 21.859 -12.367 -22.312 1 97.94 55 ALA B N 1
ATOM 2886 C CA . ALA B 1 55 ? 22.25 -12.242 -20.922 1 97.94 55 ALA B CA 1
ATOM 2887 C C . ALA B 1 55 ? 22.969 -10.914 -20.656 1 97.94 55 ALA B C 1
ATOM 2889 O O . ALA B 1 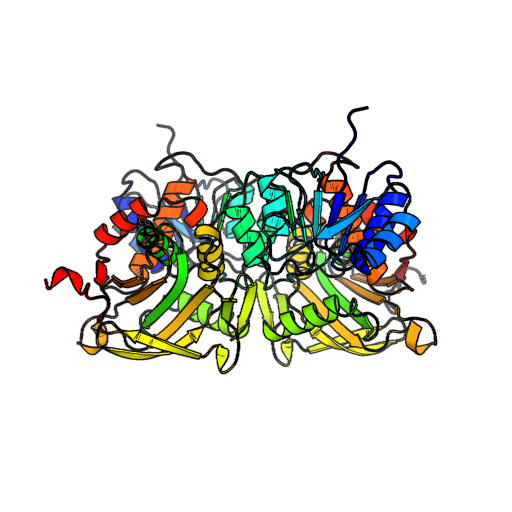55 ? 23.75 -10.453 -21.5 1 97.94 55 ALA B O 1
ATOM 2890 N N . VAL B 1 56 ? 22.641 -10.289 -19.531 1 97.81 56 VAL B N 1
ATOM 2891 C CA . VAL B 1 56 ? 23.328 -9.062 -19.156 1 97.81 56 VAL B CA 1
ATOM 2892 C C . VAL B 1 56 ? 23.594 -9.07 -17.656 1 97.81 56 VAL B C 1
ATOM 2894 O O . VAL B 1 56 ? 22.906 -9.742 -16.891 1 97.81 56 VAL B O 1
ATOM 2897 N N . THR B 1 57 ? 24.609 -8.391 -17.266 1 97.31 57 THR B N 1
ATOM 2898 C CA . THR B 1 57 ? 24.828 -8.086 -15.859 1 97.31 57 THR B CA 1
ATOM 2899 C C . THR B 1 57 ? 24.172 -6.754 -15.492 1 97.31 57 THR B C 1
ATOM 2901 O O . THR B 1 57 ? 24.203 -5.801 -16.281 1 97.31 57 THR B O 1
ATOM 2904 N N . ILE B 1 58 ? 23.625 -6.719 -14.297 1 96.56 58 ILE B N 1
ATOM 2905 C CA . ILE B 1 58 ? 23 -5.477 -13.852 1 96.56 58 ILE B CA 1
ATOM 2906 C C . ILE B 1 58 ? 23.516 -5.113 -12.461 1 96.56 58 ILE B C 1
ATOM 2908 O O . ILE B 1 58 ? 24.078 -5.961 -11.758 1 96.56 58 ILE B O 1
ATOM 2912 N N . ASP B 1 59 ? 23.438 -3.877 -12.125 1 96.31 59 ASP B N 1
ATOM 2913 C CA . ASP B 1 59 ? 23.734 -3.32 -10.805 1 96.31 59 ASP B CA 1
ATOM 2914 C C . ASP B 1 59 ? 22.516 -2.605 -10.234 1 96.31 59 ASP B C 1
ATOM 2916 O O . ASP B 1 59 ? 22.203 -1.472 -10.617 1 96.31 59 ASP B O 1
ATOM 2920 N N . LEU B 1 60 ? 21.859 -3.203 -9.273 1 95.56 60 LEU B N 1
ATOM 2921 C CA . LEU B 1 60 ? 20.625 -2.682 -8.719 1 95.56 60 LEU B CA 1
ATOM 2922 C C . LEU B 1 60 ? 20.891 -1.435 -7.879 1 95.56 60 LEU B C 1
ATOM 2924 O O . LEU B 1 60 ? 19.953 -0.747 -7.473 1 95.56 60 LEU B O 1
ATOM 2928 N N . ARG B 1 61 ? 22.109 -1.097 -7.656 1 95.25 61 ARG B N 1
ATOM 2929 C CA . ARG B 1 61 ? 22.438 0.103 -6.895 1 95.25 61 ARG B CA 1
ATOM 2930 C C . ARG B 1 61 ? 22.391 1.344 -7.781 1 95.25 61 ARG B C 1
ATOM 2932 O O . ARG B 1 61 ? 22.422 2.471 -7.281 1 95.25 61 ARG B O 1
ATOM 2939 N N . ARG B 1 62 ? 22.297 1.032 -9.086 1 95.56 62 ARG B N 1
ATOM 2940 C CA . ARG B 1 62 ? 22.297 2.131 -10.047 1 95.56 62 ARG B CA 1
ATOM 2941 C C . ARG B 1 62 ? 20.922 2.338 -10.648 1 95.56 62 ARG B C 1
ATOM 2943 O O . ARG B 1 62 ? 20.219 1.369 -10.977 1 95.56 62 ARG B O 1
ATOM 2950 N N . SER B 1 63 ? 20.594 3.609 -10.891 1 93.25 63 SER B N 1
ATOM 2951 C CA . SER B 1 63 ? 19.281 3.943 -11.438 1 93.25 63 SER B CA 1
ATOM 2952 C C . SER B 1 63 ? 19.156 3.494 -12.891 1 93.25 63 SER B C 1
ATOM 2954 O O . SER B 1 63 ? 18.062 3.244 -13.383 1 93.25 63 SER B O 1
ATOM 2956 N N . ASP B 1 64 ? 20.328 3.426 -13.625 1 96.19 64 ASP B N 1
ATOM 2957 C CA . ASP B 1 64 ? 20.312 2.957 -15.008 1 96.19 64 ASP B CA 1
ATOM 2958 C C . ASP B 1 64 ? 20.578 1.456 -15.078 1 96.19 64 ASP B C 1
ATOM 2960 O O . ASP B 1 64 ? 20.766 0.908 -16.172 1 96.19 64 ASP B O 1
ATOM 2964 N N . LEU B 1 65 ? 20.734 0.753 -13.891 1 97.31 65 LEU B N 1
ATOM 2965 C CA . LEU B 1 65 ? 20.938 -0.682 -13.727 1 97.31 65 LEU B CA 1
ATOM 2966 C C . LEU B 1 65 ? 22.281 -1.108 -14.312 1 97.31 65 LEU B C 1
ATOM 2968 O O . LEU B 1 65 ? 22.547 -2.303 -14.461 1 97.31 65 LEU B O 1
ATOM 2972 N N . GLY B 1 66 ? 23.094 -0.151 -14.703 1 96.69 66 GLY B N 1
ATOM 2973 C CA . GLY B 1 66 ? 24.375 -0.463 -15.32 1 96.69 66 GLY B CA 1
ATOM 2974 C C . GLY B 1 66 ? 24.25 -0.896 -16.766 1 96.69 66 GLY B C 1
ATOM 2975 O O . GLY B 1 66 ? 25.172 -1.479 -17.328 1 96.69 66 GLY B O 1
ATOM 2976 N N . LEU B 1 67 ? 23.094 -0.675 -17.312 1 96.5 67 LEU B N 1
ATOM 2977 C CA . LEU B 1 67 ? 22.844 -1.043 -18.703 1 96.5 67 LEU B CA 1
ATOM 2978 C C . LEU B 1 67 ? 23.281 0.073 -19.641 1 96.5 67 LEU B C 1
ATOM 2980 O O . LEU B 1 67 ? 23.203 1.253 -19.297 1 96.5 67 LEU B O 1
ATOM 2984 N N . PRO B 1 68 ? 23.734 -0.288 -20.828 1 93.38 68 PRO B N 1
ATOM 2985 C CA . PRO B 1 68 ? 24.078 0.75 -21.797 1 93.38 68 PRO B CA 1
ATOM 2986 C C . PRO B 1 68 ? 22.891 1.619 -22.188 1 93.38 68 PRO B C 1
ATOM 2988 O O . PRO B 1 68 ? 21.75 1.15 -22.172 1 93.38 68 PRO B O 1
ATOM 2991 N N . ALA B 1 69 ? 23.094 2.818 -22.562 1 90.38 69 ALA B N 1
ATOM 2992 C CA . ALA B 1 69 ? 22.062 3.791 -22.906 1 90.38 69 ALA B CA 1
ATOM 2993 C C . ALA B 1 69 ? 21.203 3.289 -24.062 1 90.38 69 ALA B C 1
ATOM 2995 O O . ALA B 1 69 ? 20.016 3.621 -24.156 1 90.38 69 ALA B O 1
ATOM 2996 N N . GLU B 1 70 ? 21.797 2.449 -24.859 1 90.88 70 GLU B N 1
ATOM 2997 C CA . GLU B 1 70 ? 21.094 1.987 -26.047 1 90.88 70 GLU B CA 1
ATOM 2998 C C . GLU B 1 70 ? 20.25 0.752 -25.75 1 90.88 70 GLU B C 1
ATOM 3000 O O . GLU B 1 70 ? 19.484 0.294 -26.609 1 90.88 70 GLU B O 1
ATOM 3005 N N . HIS B 1 71 ? 20.453 0.322 -24.562 1 91.94 71 HIS B N 1
ATOM 3006 C CA . HIS B 1 71 ? 19.656 -0.854 -24.203 1 91.94 71 HIS B CA 1
ATOM 3007 C C . HIS B 1 71 ? 18.172 -0.542 -24.219 1 91.94 71 HIS B C 1
ATOM 3009 O O . HIS B 1 71 ? 17.75 0.508 -23.734 1 91.94 71 HIS B O 1
ATOM 3015 N N . ARG B 1 72 ? 17.422 -1.377 -24.828 1 93.5 72 ARG B N 1
ATOM 3016 C CA . ARG B 1 72 ? 15.969 -1.235 -24.891 1 93.5 72 ARG B CA 1
ATOM 3017 C C . ARG B 1 72 ? 15.273 -2.484 -24.344 1 93.5 72 ARG B C 1
ATOM 3019 O O . ARG B 1 72 ? 15.828 -3.584 -24.422 1 93.5 72 ARG B O 1
ATOM 3026 N N . CYS B 1 73 ? 14.172 -2.273 -23.75 1 96.62 73 CYS B N 1
ATOM 3027 C CA . CYS B 1 73 ? 13.344 -3.377 -23.297 1 96.62 73 CYS B CA 1
ATOM 3028 C C . CYS B 1 73 ? 11.859 -3.016 -23.375 1 96.62 73 CYS B C 1
ATOM 3030 O O . CYS B 1 73 ? 11.516 -1.871 -23.656 1 96.62 73 CYS B O 1
ATOM 3032 N N . SER B 1 74 ? 11.039 -4.039 -23.25 1 97.44 74 SER B N 1
ATOM 3033 C CA . SER B 1 74 ? 9.602 -3.832 -23.391 1 97.44 74 SER B CA 1
ATOM 3034 C C . SER B 1 74 ? 8.891 -3.912 -22.031 1 97.44 74 SER B C 1
ATOM 3036 O O . SER B 1 74 ? 7.75 -3.473 -21.906 1 97.44 74 SER B O 1
ATOM 3038 N N . ALA B 1 75 ? 9.562 -4.469 -21.047 1 98.5 75 ALA B N 1
ATOM 3039 C CA . ALA B 1 75 ? 9.078 -4.602 -19.688 1 98.5 75 ALA B CA 1
ATOM 3040 C C . ALA B 1 75 ? 10.227 -4.902 -18.719 1 98.5 75 ALA B C 1
ATOM 3042 O O . ALA B 1 75 ? 11.281 -5.379 -19.141 1 98.5 75 ALA B O 1
ATOM 3043 N N . VAL B 1 76 ? 10.039 -4.539 -17.5 1 98.81 76 VAL B N 1
ATOM 3044 C CA . VAL B 1 76 ? 10.992 -4.867 -16.453 1 98.81 76 VAL B CA 1
ATOM 3045 C C . VAL B 1 76 ? 10.32 -5.766 -15.414 1 98.81 76 VAL B C 1
ATOM 3047 O O . VAL B 1 76 ? 9.305 -5.391 -14.82 1 98.81 76 VAL B O 1
ATOM 3050 N N . VAL B 1 77 ? 10.867 -6.949 -15.227 1 98.88 77 VAL B N 1
ATOM 3051 C CA . VAL B 1 77 ? 10.359 -7.918 -14.258 1 98.88 77 VAL B CA 1
ATOM 3052 C C . VAL B 1 77 ? 11.367 -8.078 -13.117 1 98.88 77 VAL B C 1
ATOM 3054 O O . VAL B 1 77 ? 12.516 -8.453 -13.344 1 98.88 77 VAL B O 1
ATOM 3057 N N . ALA B 1 78 ? 10.922 -7.777 -11.938 1 98.44 78 ALA B N 1
ATOM 3058 C CA . ALA B 1 78 ? 11.766 -8 -10.758 1 98.44 78 ALA B CA 1
ATOM 3059 C C . ALA B 1 78 ? 11.461 -9.344 -10.109 1 98.44 78 ALA B C 1
ATOM 3061 O O . ALA B 1 78 ? 10.602 -9.43 -9.227 1 98.44 78 ALA B O 1
ATOM 3062 N N . ALA B 1 79 ? 12.164 -10.367 -10.477 1 96.94 79 ALA B N 1
ATOM 3063 C CA . ALA B 1 79 ? 12.062 -11.68 -9.859 1 96.94 79 ALA B CA 1
ATOM 3064 C C . ALA B 1 79 ? 13.008 -11.797 -8.664 1 96.94 79 ALA B C 1
ATOM 3066 O O . ALA B 1 79 ? 13.578 -12.859 -8.414 1 96.94 79 ALA B O 1
ATOM 3067 N N . LEU B 1 80 ? 13.367 -10.719 -8.078 1 94.06 80 LEU B N 1
ATOM 3068 C CA . LEU B 1 80 ? 14.156 -10.5 -6.871 1 94.06 80 LEU B CA 1
ATOM 3069 C C . LEU B 1 80 ? 13.672 -9.266 -6.121 1 94.06 80 LEU B C 1
ATOM 3071 O O . LEU B 1 80 ? 12.781 -8.555 -6.594 1 94.06 80 LEU B O 1
ATOM 3075 N N . TRP B 1 81 ? 14.227 -9.117 -5.02 1 94.56 81 TRP B N 1
ATOM 3076 C CA . TRP B 1 81 ? 13.859 -7.938 -4.25 1 94.56 81 TRP B CA 1
ATOM 3077 C C . TRP B 1 81 ? 14.555 -6.691 -4.797 1 94.56 81 TRP B C 1
ATOM 3079 O O . TRP B 1 81 ? 15.773 -6.555 -4.684 1 94.56 81 TRP B O 1
ATOM 3089 N N . ASP B 1 82 ? 13.805 -5.797 -5.398 1 95.81 82 ASP B N 1
ATOM 3090 C CA . ASP B 1 82 ? 14.273 -4.504 -5.887 1 95.81 82 ASP B CA 1
ATOM 3091 C C . ASP B 1 82 ? 14.391 -3.496 -4.746 1 95.81 82 ASP B C 1
ATOM 3093 O O . ASP B 1 82 ? 13.609 -2.549 -4.66 1 95.81 82 ASP B O 1
ATOM 3097 N N . ASP B 1 83 ? 15.391 -3.6 -3.943 1 93.12 83 ASP B N 1
ATOM 3098 C CA . ASP B 1 83 ? 15.492 -3.014 -2.609 1 93.12 83 ASP B CA 1
ATOM 3099 C C . ASP B 1 83 ? 15.594 -1.492 -2.684 1 93.12 83 ASP B C 1
ATOM 3101 O O . ASP B 1 83 ? 15.242 -0.795 -1.729 1 93.12 83 ASP B O 1
ATOM 3105 N N . ARG B 1 84 ? 16.047 -0.897 -3.828 1 96.38 84 ARG B N 1
ATOM 3106 C CA . ARG B 1 84 ? 16.172 0.548 -3.988 1 96.38 84 ARG B CA 1
ATOM 3107 C C . ARG B 1 84 ? 15.164 1.078 -5.008 1 96.38 84 ARG B C 1
ATOM 3109 O O . ARG B 1 84 ? 15.156 2.271 -5.312 1 96.38 84 ARG B O 1
ATOM 3116 N N . LEU B 1 85 ? 14.383 0.196 -5.555 1 97.88 85 LEU B N 1
ATOM 3117 C CA . LEU B 1 85 ? 13.359 0.494 -6.547 1 97.88 85 LEU B CA 1
ATOM 3118 C C . LEU B 1 85 ? 13.984 1.009 -7.84 1 97.88 85 LEU B C 1
ATOM 3120 O O . LEU B 1 85 ? 13.328 1.699 -8.617 1 97.88 85 LEU B O 1
ATOM 3124 N N . ASN B 1 86 ? 15.258 0.693 -8.078 1 98.19 86 ASN B N 1
ATOM 3125 C CA . ASN B 1 86 ? 15.906 1.171 -9.297 1 98.19 86 ASN B CA 1
ATOM 3126 C C . ASN B 1 86 ? 15.344 0.487 -10.539 1 98.19 86 ASN B C 1
ATOM 3128 O O . ASN B 1 86 ? 15.281 1.091 -11.609 1 98.19 86 ASN B O 1
ATOM 3132 N N . GLY B 1 87 ? 14.961 -0.799 -10.414 1 98.25 87 GLY B N 1
ATOM 3133 C CA . GLY B 1 87 ? 14.234 -1.428 -11.508 1 98.25 87 GLY B CA 1
ATOM 3134 C C . GLY B 1 87 ? 12.945 -0.71 -11.859 1 98.25 87 GLY B C 1
ATOM 3135 O O . GLY B 1 87 ? 12.648 -0.487 -13.039 1 98.25 87 GLY B O 1
ATOM 3136 N N . LEU B 1 88 ? 12.172 -0.364 -10.836 1 98.38 88 LEU B N 1
ATOM 3137 C CA . LEU B 1 88 ? 10.93 0.375 -11.039 1 98.38 88 LEU B CA 1
ATOM 3138 C C . LEU B 1 88 ? 11.211 1.739 -11.664 1 98.38 88 LEU B C 1
ATOM 3140 O O . LEU B 1 88 ? 10.531 2.143 -12.609 1 98.38 88 LEU B O 1
ATOM 3144 N N . HIS B 1 89 ? 12.195 2.436 -11.164 1 97.88 89 HIS B N 1
ATOM 3145 C CA . HIS B 1 89 ? 12.555 3.742 -11.703 1 97.88 89 HIS B CA 1
ATOM 3146 C C . HIS B 1 89 ? 12.969 3.639 -13.172 1 97.88 89 HIS B C 1
ATOM 3148 O O . HIS B 1 89 ? 12.594 4.48 -13.992 1 97.88 89 HIS B O 1
ATOM 3154 N N . TYR B 1 90 ? 13.773 2.605 -13.477 1 97.94 90 TYR B N 1
ATOM 3155 C CA . TYR B 1 90 ? 14.18 2.365 -14.852 1 97.94 90 TYR B CA 1
ATOM 3156 C C . TYR B 1 90 ? 12.969 2.18 -15.758 1 97.94 90 TYR B C 1
ATOM 3158 O O . TYR B 1 90 ? 12.898 2.77 -16.844 1 97.94 90 TYR B O 1
ATOM 3166 N N . ALA B 1 91 ? 12.008 1.378 -15.289 1 98.12 91 ALA B N 1
ATOM 3167 C CA . ALA B 1 91 ? 10.773 1.166 -16.047 1 98.12 91 ALA B CA 1
ATOM 3168 C C . ALA B 1 91 ? 10.023 2.479 -16.25 1 98.12 91 ALA B C 1
ATOM 3170 O O . ALA B 1 91 ? 9.578 2.783 -17.359 1 98.12 91 ALA B O 1
ATOM 3171 N N . GLN B 1 92 ? 9.891 3.234 -15.219 1 97.75 92 GLN B N 1
ATOM 3172 C CA . GLN B 1 92 ? 9.172 4.5 -15.289 1 97.75 92 GLN B CA 1
ATOM 3173 C C . GLN B 1 92 ? 9.875 5.484 -16.219 1 97.75 92 GLN B C 1
ATOM 3175 O O . GLN B 1 92 ? 9.219 6.172 -17 1 97.75 92 GLN B O 1
ATOM 3180 N N . ASP B 1 93 ? 11.203 5.566 -16.141 1 96.75 93 ASP B N 1
ATOM 3181 C CA . ASP B 1 93 ? 11.977 6.469 -16.984 1 96.75 93 ASP B CA 1
ATOM 3182 C C . ASP B 1 93 ? 11.773 6.145 -18.453 1 96.75 93 ASP B C 1
ATOM 3184 O O . ASP B 1 93 ? 11.898 7.023 -19.312 1 96.75 93 ASP B O 1
ATOM 3188 N N . HIS B 1 94 ? 11.445 4.93 -18.75 1 96.31 94 HIS B N 1
ATOM 3189 C CA . HIS B 1 94 ? 11.328 4.488 -20.125 1 96.31 94 HIS B CA 1
ATOM 3190 C C . HIS B 1 94 ? 9.883 4.203 -20.5 1 96.31 94 HIS B C 1
ATOM 3192 O O . HIS B 1 94 ? 9.602 3.686 -21.578 1 96.31 94 HIS B O 1
ATOM 3198 N N . GLY B 1 95 ? 8.914 4.465 -19.547 1 96.69 95 GLY B N 1
ATOM 3199 C CA . GLY B 1 95 ? 7.496 4.273 -19.812 1 96.69 95 GLY B CA 1
ATOM 3200 C C . GLY B 1 95 ? 7.121 2.818 -20.031 1 96.69 95 GLY B C 1
ATOM 3201 O O . GLY B 1 95 ? 6.289 2.506 -20.875 1 96.69 95 GLY B O 1
ATOM 3202 N N . LEU B 1 96 ? 7.75 1.903 -19.266 1 97.81 96 LEU B N 1
ATOM 3203 C CA . LEU B 1 96 ? 7.59 0.468 -19.469 1 97.81 96 LEU B CA 1
ATOM 3204 C C . LEU B 1 96 ? 6.766 -0.152 -18.344 1 97.81 96 LEU B C 1
ATOM 3206 O O . LEU B 1 96 ? 6.766 0.349 -17.219 1 97.81 96 LEU B O 1
ATOM 3210 N N . PRO B 1 97 ? 6.125 -1.309 -18.656 1 98.44 97 PRO B N 1
ATOM 3211 C CA . PRO B 1 97 ? 5.527 -2.098 -17.578 1 98.44 97 PRO B CA 1
ATOM 3212 C C . PRO B 1 97 ? 6.566 -2.604 -16.562 1 98.44 97 PRO B C 1
ATOM 3214 O O . PRO B 1 97 ? 7.691 -2.928 -16.953 1 98.44 97 PRO B O 1
ATOM 3217 N N . TYR B 1 98 ? 6.164 -2.625 -15.359 1 98.69 98 TYR B N 1
ATOM 3218 C CA . TYR B 1 98 ? 6.961 -3.16 -14.266 1 98.69 98 TYR B CA 1
ATOM 3219 C C . TYR B 1 98 ? 6.168 -4.18 -13.453 1 98.69 98 TYR B C 1
ATOM 3221 O O . TYR B 1 98 ? 4.973 -3.99 -13.203 1 98.69 98 TYR B O 1
ATOM 3229 N N . LEU B 1 99 ? 6.805 -5.27 -13.086 1 98.75 99 LEU B N 1
ATOM 3230 C CA . LEU B 1 99 ? 6.207 -6.309 -12.258 1 98.75 99 LEU B CA 1
ATOM 3231 C C . LEU B 1 99 ? 7.16 -6.734 -11.141 1 98.75 99 LEU B C 1
ATOM 3233 O O . LEU B 1 99 ? 8.344 -6.957 -11.391 1 98.75 99 LEU B O 1
ATOM 3237 N N . SER B 1 100 ? 6.668 -6.77 -9.898 1 97.81 100 SER B N 1
ATOM 3238 C CA . SER B 1 100 ? 7.488 -7.207 -8.773 1 97.81 100 SER B CA 1
ATOM 3239 C C . SER B 1 100 ? 6.754 -8.227 -7.91 1 97.81 100 SER B C 1
ATOM 3241 O O . SER B 1 100 ? 5.52 -8.266 -7.902 1 97.81 100 SER B O 1
ATOM 3243 N N . ILE B 1 101 ? 7.496 -9.031 -7.086 1 96.44 101 ILE B N 1
ATOM 3244 C CA . ILE B 1 101 ? 6.867 -10.141 -6.375 1 96.44 101 ILE B CA 1
ATOM 3245 C C . ILE B 1 101 ? 7.398 -10.203 -4.945 1 96.44 101 ILE B C 1
ATOM 3247 O O . ILE B 1 101 ? 7.109 -11.156 -4.211 1 96.44 101 ILE B O 1
ATOM 3251 N N . SER B 1 102 ? 8.156 -9.195 -4.434 1 89.81 102 SER B N 1
ATOM 3252 C CA . SER B 1 102 ? 8.945 -9.461 -3.236 1 89.81 102 SER B CA 1
ATOM 3253 C C . SER B 1 102 ? 8.57 -8.516 -2.105 1 89.81 102 SER B C 1
ATOM 3255 O O . SER B 1 102 ? 9.266 -8.438 -1.092 1 89.81 102 SER B O 1
ATOM 3257 N N . SER B 1 103 ? 7.488 -7.828 -2.045 1 87.25 103 SER B N 1
ATOM 3258 C CA . SER B 1 103 ? 7.172 -6.812 -1.043 1 87.25 103 SER B CA 1
ATOM 3259 C C . SER B 1 103 ? 6.234 -7.367 0.026 1 87.25 103 SER B C 1
ATOM 3261 O O . SER B 1 103 ? 6.172 -6.84 1.139 1 87.25 103 SER B O 1
ATOM 3263 N N . GLY B 1 104 ? 5.57 -8.359 -0.252 1 85.19 104 GLY B N 1
ATOM 3264 C CA . GLY B 1 104 ? 4.5 -8.742 0.656 1 85.19 104 GLY B CA 1
ATOM 3265 C C . GLY B 1 104 ? 3.412 -7.695 0.777 1 85.19 104 GLY B C 1
ATOM 3266 O O . GLY B 1 104 ? 3.281 -6.828 -0.089 1 85.19 104 GLY B O 1
ATOM 3267 N N . LEU B 1 105 ? 2.596 -7.848 1.902 1 90.69 105 LEU B N 1
ATOM 3268 C CA . LEU B 1 105 ? 1.502 -6.902 2.109 1 90.69 105 LEU B CA 1
ATOM 3269 C C . LEU B 1 105 ? 2 -5.633 2.793 1 90.69 105 LEU B C 1
ATOM 3271 O O . LEU B 1 105 ? 1.597 -4.527 2.428 1 90.69 105 LEU B O 1
ATOM 3275 N N . VAL B 1 106 ? 2.951 -5.715 3.699 1 93.31 106 VAL B N 1
ATOM 3276 C CA . VAL B 1 106 ? 3.309 -4.613 4.586 1 93.31 106 VAL B CA 1
ATOM 3277 C C . VAL B 1 106 ? 4.402 -3.764 3.939 1 93.31 106 VAL B C 1
ATOM 3279 O O . VAL B 1 106 ? 4.746 -2.693 4.445 1 93.31 106 VAL B O 1
ATOM 3282 N N . GLU B 1 107 ? 4.941 -4.207 2.736 1 94.81 107 GLU B N 1
ATOM 3283 C CA . GLU B 1 107 ? 6.074 -3.504 2.141 1 94.81 107 GLU B CA 1
ATOM 3284 C C . GLU B 1 107 ? 5.719 -2.943 0.768 1 94.81 107 GLU B C 1
ATOM 3286 O O . GLU B 1 107 ? 6.605 -2.6 -0.018 1 94.81 107 GLU B O 1
ATOM 3291 N N . ILE B 1 108 ? 4.465 -2.781 0.521 1 96.62 108 ILE B N 1
ATOM 3292 C CA . ILE B 1 108 ? 4.113 -2.314 -0.816 1 96.62 108 ILE B CA 1
ATOM 3293 C C . ILE B 1 108 ? 4.234 -0.793 -0.879 1 96.62 108 ILE B C 1
ATOM 3295 O O . ILE B 1 108 ? 4.23 -0.208 -1.965 1 96.62 108 ILE B O 1
ATOM 3299 N N . ALA B 1 109 ? 4.348 -0.131 0.241 1 97.44 109 ALA B N 1
ATOM 3300 C CA . ALA B 1 109 ? 4.203 1.321 0.303 1 97.44 109 ALA B CA 1
ATOM 3301 C C . ALA B 1 109 ? 5.227 2.01 -0.599 1 97.44 109 ALA B C 1
ATOM 3303 O O . ALA B 1 109 ? 4.871 2.879 -1.399 1 97.44 109 ALA B O 1
ATOM 3304 N N . PRO B 1 110 ? 6.566 1.626 -0.581 1 97.88 110 PRO B N 1
ATOM 3305 C CA . PRO B 1 110 ? 7.523 2.312 -1.453 1 97.88 110 PRO B CA 1
ATOM 3306 C C . PRO B 1 110 ? 7.156 2.201 -2.932 1 97.88 110 PRO B C 1
ATOM 3308 O O . PRO B 1 110 ? 7.227 3.189 -3.666 1 97.88 110 PRO B O 1
ATOM 3311 N N . GLU B 1 111 ? 6.711 1.056 -3.309 1 97.69 111 GLU B N 1
ATOM 3312 C CA . GLU B 1 111 ? 6.332 0.844 -4.703 1 97.69 111 GLU B CA 1
ATOM 3313 C C . GLU B 1 111 ? 5.074 1.629 -5.055 1 97.69 111 GLU B C 1
ATOM 3315 O O . GLU B 1 111 ? 4.996 2.24 -6.125 1 97.69 111 GLU B O 1
ATOM 3320 N N . VAL B 1 112 ? 4.094 1.624 -4.164 1 97.56 112 VAL B N 1
ATOM 3321 C CA . VAL B 1 112 ? 2.836 2.33 -4.371 1 97.56 112 VAL B CA 1
ATOM 3322 C C . VAL B 1 112 ? 3.09 3.834 -4.441 1 97.56 112 VAL B C 1
ATOM 3324 O O . VAL B 1 112 ? 2.557 4.52 -5.32 1 97.56 112 VAL B O 1
ATOM 3327 N N . VAL B 1 113 ? 3.934 4.348 -3.576 1 98.38 113 VAL B N 1
ATOM 3328 C CA . VAL B 1 113 ? 4.262 5.77 -3.543 1 98.38 113 VAL B CA 1
ATOM 3329 C C . VAL B 1 113 ? 5 6.16 -4.824 1 98.38 113 VAL B C 1
ATOM 3331 O O . VAL B 1 113 ? 4.715 7.203 -5.414 1 98.38 113 VAL B O 1
ATOM 3334 N N . ALA B 1 114 ? 5.941 5.305 -5.273 1 98.25 114 ALA B N 1
ATOM 3335 C CA . ALA B 1 114 ? 6.645 5.559 -6.531 1 98.25 114 ALA B CA 1
ATOM 3336 C C . ALA B 1 114 ? 5.664 5.656 -7.695 1 98.25 114 ALA B C 1
ATOM 3338 O O . ALA B 1 114 ? 5.797 6.539 -8.547 1 98.25 114 ALA B O 1
ATOM 3339 N N . GLY B 1 115 ? 4.723 4.75 -7.711 1 97.81 115 GLY B N 1
ATOM 3340 C CA . GLY B 1 115 ? 3.693 4.789 -8.742 1 97.81 115 GLY B CA 1
ATOM 3341 C C . GLY B 1 115 ? 2.816 6.027 -8.656 1 97.81 115 GLY B C 1
ATOM 3342 O O . GLY B 1 115 ? 2.496 6.633 -9.68 1 97.81 115 GLY B O 1
ATOM 3343 N N . ALA B 1 116 ? 2.449 6.418 -7.461 1 97.38 116 ALA B N 1
ATOM 3344 C CA . ALA B 1 116 ? 1.57 7.562 -7.238 1 97.38 116 ALA B CA 1
ATOM 3345 C C . ALA B 1 116 ? 2.254 8.867 -7.645 1 97.38 116 ALA B C 1
ATOM 3347 O O . ALA B 1 116 ? 1.61 9.773 -8.18 1 97.38 116 ALA B O 1
ATOM 3348 N N . GLN B 1 117 ? 3.551 8.953 -7.414 1 97.56 117 GLN B N 1
ATOM 3349 C CA . GLN B 1 117 ? 4.293 10.172 -7.715 1 97.56 117 GLN B CA 1
ATOM 3350 C C . GLN B 1 117 ? 4.496 10.344 -9.219 1 97.56 117 GLN B C 1
ATOM 3352 O O . GLN B 1 117 ? 4.793 11.438 -9.695 1 97.56 117 GLN B O 1
ATOM 3357 N N . ARG B 1 118 ? 4.344 9.195 -9.977 1 96 118 ARG B N 1
ATOM 3358 C CA . ARG B 1 118 ? 4.445 9.188 -11.438 1 96 118 ARG B CA 1
ATOM 3359 C C . ARG B 1 118 ? 3.338 8.344 -12.055 1 96 118 ARG B C 1
ATOM 3361 O O . ARG B 1 118 ? 3.611 7.434 -12.844 1 96 118 ARG B O 1
ATOM 3368 N N . ALA B 1 119 ? 2.127 8.711 -11.812 1 89.94 119 ALA B N 1
ATOM 3369 C CA . ALA B 1 119 ? 0.957 7.855 -11.984 1 89.94 119 ALA B CA 1
ATOM 3370 C C . ALA B 1 119 ? 0.675 7.609 -13.461 1 89.94 119 ALA B C 1
ATOM 3372 O O . ALA B 1 119 ? -0.023 6.656 -13.82 1 89.94 119 ALA B O 1
ATOM 3373 N N . SER B 1 120 ? 1.236 8.367 -14.359 1 90.69 120 SER B N 1
ATOM 3374 C CA . SER B 1 120 ? 0.892 8.258 -15.773 1 90.69 120 SER B CA 1
ATOM 3375 C C . SER B 1 120 ? 2.021 7.609 -16.562 1 90.69 120 SER B C 1
ATOM 3377 O O . SER B 1 120 ? 1.972 7.559 -17.797 1 90.69 120 SER B O 1
ATOM 3379 N N . THR B 1 121 ? 2.994 7.031 -15.891 1 94 121 THR B N 1
ATOM 3380 C CA . THR B 1 121 ? 4.215 6.656 -16.594 1 94 121 THR B CA 1
ATOM 3381 C C . THR B 1 121 ? 4.211 5.168 -16.922 1 94 121 THR B C 1
ATOM 3383 O O . THR B 1 121 ? 4.609 4.77 -18.031 1 94 121 THR B O 1
ATOM 3386 N N . SER B 1 122 ? 3.832 4.348 -15.969 1 96.62 122 SER B N 1
ATOM 3387 C CA . SER B 1 122 ? 4.023 2.914 -16.156 1 96.62 122 SER B CA 1
ATOM 3388 C C . SER B 1 122 ? 2.904 2.117 -15.492 1 96.62 122 SER B C 1
ATOM 3390 O O . SER B 1 122 ? 2.434 2.475 -14.406 1 96.62 122 SER B O 1
ATOM 3392 N N . PRO B 1 123 ? 2.455 1.066 -16.188 1 97.56 123 PRO B N 1
ATOM 3393 C CA . PRO B 1 123 ? 1.673 0.087 -15.43 1 97.56 123 PRO B CA 1
ATOM 3394 C C . PRO B 1 123 ? 2.529 -0.728 -14.469 1 97.56 123 PRO B C 1
ATOM 3396 O O . PRO B 1 123 ? 3.539 -1.31 -14.867 1 97.56 123 PRO B O 1
ATOM 3399 N N . ILE B 1 124 ? 2.219 -0.7 -13.242 1 98.31 124 ILE B N 1
ATOM 3400 C CA . ILE B 1 124 ? 2.939 -1.415 -12.195 1 98.31 124 ILE B CA 1
ATOM 3401 C C . ILE B 1 124 ? 2.07 -2.549 -11.648 1 98.31 124 ILE B C 1
ATOM 3403 O O . ILE B 1 124 ? 0.988 -2.307 -11.109 1 98.31 124 ILE B O 1
ATOM 3407 N N . LEU B 1 125 ? 2.475 -3.77 -11.844 1 98.38 125 LEU B N 1
ATOM 3408 C CA . LEU B 1 125 ? 1.782 -4.938 -11.312 1 98.38 125 LEU B CA 1
ATOM 3409 C C . LEU B 1 125 ? 2.398 -5.375 -9.984 1 98.38 125 LEU B C 1
ATOM 3411 O O . LEU B 1 125 ? 3.512 -5.906 -9.961 1 98.38 125 LEU B O 1
ATOM 3415 N N . VAL B 1 126 ? 1.657 -5.125 -8.953 1 98.25 126 VAL B N 1
ATOM 3416 C CA . VAL B 1 126 ? 2.049 -5.582 -7.621 1 98.25 126 VAL B CA 1
ATOM 3417 C C . VAL B 1 126 ? 1.602 -7.027 -7.418 1 98.25 126 VAL B C 1
ATOM 3419 O O . VAL B 1 126 ? 0.436 -7.289 -7.109 1 98.25 126 VAL B O 1
ATOM 3422 N N . ALA B 1 127 ? 2.568 -7.914 -7.5 1 98.19 127 ALA B N 1
ATOM 3423 C CA . ALA B 1 127 ? 2.217 -9.328 -7.52 1 98.19 127 ALA B CA 1
ATOM 3424 C C . ALA B 1 127 ? 2.873 -10.07 -6.359 1 98.19 127 ALA B C 1
ATOM 3426 O O . ALA B 1 127 ? 3.262 -11.234 -6.5 1 98.19 127 ALA B O 1
ATOM 3427 N N . SER B 1 128 ? 3.057 -9.367 -5.25 1 96.62 128 SER B N 1
ATOM 3428 C CA . SER B 1 128 ? 3.652 -9.984 -4.066 1 96.62 128 SER B CA 1
ATOM 3429 C C . SER B 1 128 ? 2.646 -10.867 -3.334 1 96.62 128 SER B C 1
ATOM 3431 O O . SER B 1 128 ? 2.654 -10.938 -2.104 1 96.62 128 SER B O 1
ATOM 3433 N N . HIS B 1 129 ? 1.738 -11.43 -4.004 1 98.12 129 HIS B N 1
ATOM 3434 C CA . HIS B 1 129 ? 0.831 -12.477 -3.551 1 98.12 129 HIS B CA 1
ATOM 3435 C C . HIS B 1 129 ? 1.552 -13.812 -3.43 1 98.12 129 HIS B C 1
ATOM 3437 O O . HIS B 1 129 ? 2.684 -13.961 -3.896 1 98.12 129 HIS B O 1
ATOM 3443 N N . PHE B 1 130 ? 0.925 -14.758 -2.74 1 97.56 130 PHE B N 1
ATOM 3444 C CA . PHE B 1 130 ? 1.46 -16.125 -2.717 1 97.56 130 PHE B CA 1
ATOM 3445 C C . PHE B 1 130 ? 1.556 -16.688 -4.125 1 97.56 130 PHE B C 1
ATOM 3447 O O . PHE B 1 130 ? 0.59 -16.625 -4.891 1 97.56 130 PHE B O 1
ATOM 3454 N N . CYS B 1 131 ? 2.777 -17.078 -4.52 1 97.56 131 CYS B N 1
ATOM 3455 C CA . CYS B 1 131 ? 3.088 -17.562 -5.855 1 97.56 131 CYS B CA 1
ATOM 3456 C C . CYS B 1 131 ? 2.703 -16.547 -6.918 1 97.56 131 CYS B C 1
ATOM 3458 O O . CYS B 1 131 ? 2.158 -16.906 -7.965 1 97.56 131 CYS B O 1
ATOM 3460 N N . ALA B 1 132 ? 2.863 -15.281 -6.668 1 98.06 132 ALA B N 1
ATOM 3461 C CA . ALA B 1 132 ? 2.701 -14.172 -7.598 1 98.06 132 ALA B CA 1
ATOM 3462 C C . ALA B 1 132 ? 1.264 -14.086 -8.102 1 98.06 132 ALA B C 1
ATOM 3464 O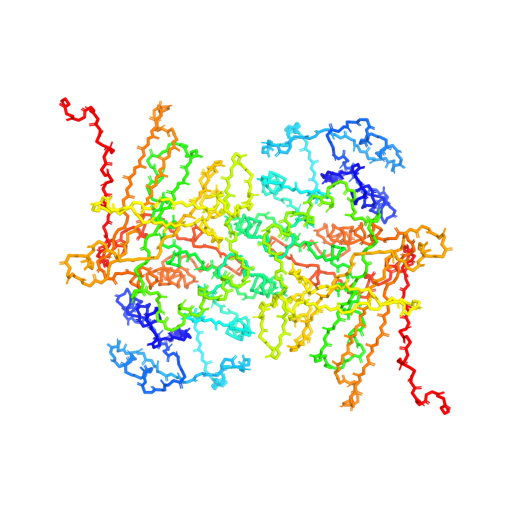 O . ALA B 1 132 ? 1.031 -13.828 -9.289 1 98.06 132 ALA B O 1
ATOM 3465 N N . GLY B 1 133 ? 0.299 -14.406 -7.312 1 98.62 133 GLY B N 1
ATOM 3466 C CA . GLY B 1 133 ? -1.097 -14.18 -7.648 1 98.62 133 GLY B CA 1
ATOM 3467 C C . GLY B 1 133 ? -1.818 -15.438 -8.094 1 98.62 133 GLY B C 1
ATOM 3468 O O . GLY B 1 133 ? -3.045 -15.453 -8.211 1 98.62 133 GLY B O 1
ATOM 3469 N N . VAL B 1 134 ? -1.106 -16.562 -8.234 1 98.81 134 VAL B N 1
ATOM 3470 C CA . VAL B 1 134 ? -1.695 -17.781 -8.766 1 98.81 134 VAL B CA 1
ATOM 3471 C C . VAL B 1 134 ? -2.746 -18.312 -7.797 1 98.81 134 VAL B C 1
ATOM 3473 O O . VAL B 1 134 ? -3.789 -18.828 -8.219 1 98.81 134 VAL B O 1
ATOM 3476 N N . VAL B 1 135 ? -2.52 -18.219 -6.492 1 98.81 135 VAL B N 1
ATOM 3477 C CA . VAL B 1 135 ? -3.447 -18.734 -5.492 1 98.81 135 VAL B CA 1
ATOM 3478 C C . VAL B 1 135 ? -4.742 -17.938 -5.52 1 98.81 135 VAL B C 1
ATOM 3480 O O . VAL B 1 135 ? -5.836 -18.5 -5.441 1 98.81 135 VAL B O 1
ATOM 3483 N N . VAL B 1 136 ? -4.629 -16.625 -5.684 1 98.94 136 VAL B N 1
ATOM 3484 C CA . VAL B 1 136 ? -5.805 -15.773 -5.816 1 98.94 136 VAL B CA 1
ATOM 3485 C C . VAL B 1 136 ? -6.617 -16.203 -7.035 1 98.94 136 VAL B C 1
ATOM 3487 O O . VAL B 1 136 ? -7.836 -16.375 -6.945 1 98.94 136 VAL B O 1
ATOM 3490 N N . LEU B 1 137 ? -5.957 -16.422 -8.141 1 98.88 137 LEU B N 1
ATOM 3491 C CA . LEU B 1 137 ? -6.633 -16.766 -9.391 1 98.88 137 LEU B CA 1
ATOM 3492 C C . LEU B 1 137 ? -7.27 -18.141 -9.305 1 98.88 137 LEU B C 1
ATOM 3494 O O . LEU B 1 137 ? -8.391 -18.344 -9.781 1 98.88 137 LEU B O 1
ATOM 3498 N N . ALA B 1 138 ? -6.559 -19.078 -8.703 1 98.81 138 ALA B N 1
ATOM 3499 C CA . ALA B 1 138 ? -7.117 -20.406 -8.484 1 98.81 138 ALA B CA 1
ATOM 3500 C C . ALA B 1 138 ? -8.367 -20.344 -7.609 1 98.81 138 ALA B C 1
ATOM 3502 O O . ALA B 1 138 ? -9.359 -21.016 -7.883 1 98.81 138 ALA B O 1
ATOM 3503 N N . THR B 1 139 ? -8.336 -19.547 -6.547 1 98.88 139 THR B N 1
ATOM 3504 C CA . THR B 1 139 ? -9.461 -19.391 -5.629 1 98.88 139 THR B CA 1
ATOM 3505 C C . THR B 1 139 ? -10.656 -18.781 -6.344 1 98.88 139 THR B C 1
ATOM 3507 O O . THR B 1 139 ? -11.789 -19.234 -6.172 1 98.88 139 THR B O 1
ATOM 3510 N N . LEU B 1 140 ? -10.398 -17.797 -7.176 1 98.88 140 LEU B N 1
ATOM 3511 C CA . LEU B 1 140 ? -11.469 -17.141 -7.914 1 98.88 140 LEU B CA 1
ATOM 3512 C C . LEU B 1 140 ? -12.094 -18.094 -8.922 1 98.88 140 LEU B C 1
ATOM 3514 O O . LEU B 1 140 ? -13.305 -18.062 -9.156 1 98.88 140 LEU B O 1
ATOM 3518 N N . GLU B 1 141 ? -11.242 -18.922 -9.523 1 98.31 141 GLU B N 1
ATOM 3519 C CA . GLU B 1 141 ? -11.781 -19.938 -10.422 1 98.31 141 GLU B CA 1
ATOM 3520 C C . GLU B 1 141 ? -12.703 -20.891 -9.68 1 98.31 141 GLU B C 1
ATOM 3522 O O . GLU B 1 141 ? -13.781 -21.234 -10.172 1 98.31 141 GLU B O 1
ATOM 3527 N N . THR B 1 142 ? -12.305 -21.297 -8.492 1 97.25 142 THR B N 1
ATOM 3528 C CA . THR B 1 142 ? -13.125 -22.172 -7.66 1 97.25 142 THR B CA 1
ATOM 3529 C C . THR B 1 142 ? -14.414 -21.484 -7.238 1 97.25 142 THR B C 1
ATOM 3531 O O . THR B 1 142 ? -15.469 -22.109 -7.145 1 97.25 142 THR B O 1
ATOM 3534 N N . ALA B 1 143 ? -14.383 -20.188 -7.043 1 98.19 143 ALA B N 1
ATOM 3535 C CA . ALA B 1 143 ? -15.5 -19.375 -6.539 1 98.19 143 ALA B CA 1
ATOM 3536 C C . ALA B 1 143 ? -16.578 -19.219 -7.605 1 98.19 143 ALA B C 1
ATOM 3538 O O . ALA B 1 143 ? -17.703 -18.812 -7.301 1 98.19 143 ALA B O 1
ATOM 3539 N N . ARG B 1 144 ? -16.297 -19.531 -8.844 1 96.44 144 ARG B N 1
ATOM 3540 C CA . ARG B 1 144 ? -17.234 -19.344 -9.945 1 96.44 144 ARG B CA 1
ATOM 3541 C C . ARG B 1 144 ? -18.484 -20.219 -9.75 1 96.44 144 ARG B C 1
ATOM 3543 O O . ARG B 1 144 ? -19.531 -19.922 -10.305 1 96.44 144 ARG B O 1
ATOM 3550 N N . GLU B 1 145 ? -18.359 -21.25 -8.961 1 95.31 145 GLU B N 1
ATOM 3551 C CA . GLU B 1 145 ? -19.469 -22.156 -8.695 1 95.31 145 GLU B CA 1
ATOM 3552 C C . GLU B 1 145 ? -20.484 -21.531 -7.746 1 95.31 145 GLU B C 1
ATOM 3554 O O . GLU B 1 145 ? -21.594 -22.016 -7.605 1 95.31 145 GLU B O 1
ATOM 3559 N N . PHE B 1 146 ? -20.141 -20.469 -7.176 1 98 146 PHE B N 1
ATOM 3560 C CA . PHE B 1 146 ? -20.953 -19.828 -6.145 1 98 146 PHE B CA 1
ATOM 3561 C C . PHE B 1 146 ? -21.719 -18.641 -6.715 1 98 146 PHE B C 1
ATOM 3563 O O . PHE B 1 146 ? -21.219 -17.938 -7.59 1 98 146 PHE B O 1
ATOM 3570 N N . HIS B 1 147 ? -22.922 -18.453 -6.273 1 97.75 147 HIS B N 1
ATOM 3571 C CA . HIS B 1 147 ? -23.625 -17.188 -6.496 1 97.75 147 HIS B CA 1
ATOM 3572 C C . HIS B 1 147 ? -23.062 -16.078 -5.617 1 97.75 147 HIS B C 1
ATOM 3574 O O . HIS B 1 147 ? -22.922 -14.938 -6.062 1 97.75 147 HIS B O 1
ATOM 3580 N N . ARG B 1 148 ? -22.766 -16.422 -4.414 1 98.19 148 ARG B N 1
ATOM 3581 C CA . ARG B 1 148 ? -22.156 -15.531 -3.43 1 98.19 148 ARG B CA 1
ATOM 3582 C C . ARG B 1 148 ? -21.188 -16.281 -2.531 1 98.19 148 ARG B C 1
ATOM 3584 O O . ARG B 1 148 ? -21.469 -17.391 -2.094 1 98.19 148 ARG B O 1
ATOM 3591 N N . VAL B 1 149 ? -20.031 -15.734 -2.275 1 98.81 149 VAL B N 1
ATOM 3592 C CA . VAL B 1 149 ? -19.047 -16.297 -1.361 1 98.81 149 VAL B CA 1
ATOM 3593 C C . VAL B 1 149 ? -19.062 -15.531 -0.044 1 98.81 149 VAL B C 1
ATOM 3595 O O . VAL B 1 149 ? -18.969 -14.297 -0.037 1 98.81 149 VAL B O 1
ATOM 3598 N N . ASP B 1 150 ? -19.172 -16.219 1.073 1 98.75 150 ASP B N 1
ATOM 3599 C CA . ASP B 1 150 ? -19.203 -15.578 2.385 1 98.75 150 ASP B CA 1
ATOM 3600 C C . ASP B 1 150 ? -17.859 -15.719 3.102 1 98.75 150 ASP B C 1
ATOM 3602 O O . ASP B 1 150 ? -17.453 -14.82 3.846 1 98.75 150 ASP B O 1
ATOM 3606 N N . THR B 1 151 ? -17.234 -16.875 2.881 1 98.88 151 THR B N 1
ATOM 3607 C CA . THR B 1 151 ? -16 -17.188 3.602 1 98.88 151 THR B CA 1
ATOM 3608 C C . THR B 1 151 ? -14.969 -17.797 2.662 1 98.88 151 THR B C 1
ATOM 3610 O O . THR B 1 151 ? -15.297 -18.641 1.838 1 98.88 151 THR B O 1
ATOM 3613 N N . VAL B 1 152 ? -13.789 -17.312 2.691 1 98.94 152 VAL B N 1
ATOM 3614 C CA . VAL B 1 152 ? -12.625 -17.875 2.012 1 98.94 152 VAL B CA 1
ATOM 3615 C C . VAL B 1 152 ? -11.531 -18.188 3.029 1 98.94 152 VAL B C 1
ATOM 3617 O O . VAL B 1 152 ? -11.078 -17.297 3.756 1 98.94 152 VAL B O 1
ATOM 3620 N N . ARG B 1 153 ? -11.102 -19.391 3.146 1 98.81 153 ARG B N 1
ATOM 3621 C CA . ARG B 1 153 ? -9.953 -19.797 3.951 1 98.81 153 ARG B CA 1
ATOM 3622 C C . ARG B 1 153 ? -8.906 -20.516 3.096 1 98.81 153 ARG B C 1
ATOM 3624 O O . ARG B 1 153 ? -9.227 -21.469 2.398 1 98.81 153 ARG B O 1
ATOM 3631 N N . ILE B 1 154 ? -7.73 -20 3.111 1 98.81 154 ILE B N 1
ATOM 3632 C CA . ILE B 1 154 ? -6.617 -20.609 2.389 1 98.81 154 ILE B CA 1
ATOM 3633 C C . ILE B 1 154 ? -5.578 -21.125 3.383 1 98.81 154 ILE B C 1
ATOM 3635 O O . ILE B 1 154 ? -5.215 -20.422 4.332 1 98.81 154 ILE B O 1
ATOM 3639 N N . GLY B 1 155 ? -5.152 -22.312 3.277 1 98.5 155 GLY B N 1
ATOM 3640 C CA . GLY B 1 155 ? -4.035 -22.891 4.004 1 98.5 155 GLY B CA 1
ATOM 3641 C C . GLY B 1 155 ? -2.936 -23.406 3.094 1 98.5 155 GLY B C 1
ATOM 3642 O O . GLY B 1 155 ? -3.143 -24.359 2.344 1 98.5 155 GLY B O 1
ATOM 3643 N N . ALA B 1 156 ? -1.796 -22.812 3.162 1 98.12 156 ALA B N 1
ATOM 3644 C CA . ALA B 1 156 ? -0.684 -23.219 2.305 1 98.12 156 ALA B CA 1
ATOM 3645 C C . ALA B 1 156 ? 0.423 -23.891 3.119 1 98.12 156 ALA B C 1
ATOM 3647 O O . ALA B 1 156 ? 0.798 -23.391 4.188 1 98.12 156 ALA B O 1
ATOM 3648 N N . VAL B 1 157 ? 0.868 -24.953 2.658 1 96.5 157 VAL B N 1
ATOM 3649 C CA . VAL B 1 157 ? 2.045 -25.609 3.217 1 96.5 157 VAL B CA 1
ATOM 3650 C C . VAL B 1 157 ? 3.254 -25.359 2.318 1 96.5 157 VAL B C 1
ATOM 3652 O O . VAL B 1 157 ? 3.287 -25.812 1.171 1 96.5 157 VAL B O 1
ATOM 3655 N N . LEU B 1 158 ? 4.172 -24.625 2.801 1 94.25 158 LEU B N 1
ATOM 3656 C CA . LEU B 1 158 ? 5.445 -24.375 2.133 1 94.25 158 LEU B CA 1
ATOM 3657 C C . LEU B 1 158 ? 6.523 -25.312 2.664 1 94.25 158 LEU B C 1
ATOM 3659 O O . LEU B 1 158 ? 6.844 -25.297 3.854 1 94.25 158 LEU B O 1
ATOM 3663 N N . ASP B 1 159 ? 7.027 -26.125 1.783 1 95.44 159 ASP B N 1
ATOM 3664 C CA . ASP B 1 159 ? 8.094 -27.031 2.201 1 95.44 159 ASP B CA 1
ATOM 3665 C C . ASP B 1 159 ? 9.352 -26.25 2.588 1 95.44 159 ASP B C 1
ATOM 3667 O O . ASP B 1 159 ? 9.773 -25.344 1.872 1 95.44 159 ASP B O 1
ATOM 3671 N N . GLU B 1 160 ? 9.977 -26.578 3.639 1 91.38 160 GLU B N 1
ATOM 3672 C CA . GLU B 1 160 ? 11.148 -25.859 4.145 1 91.38 160 GLU B CA 1
ATOM 3673 C C . GLU B 1 160 ? 12.289 -25.891 3.139 1 91.38 160 GLU B C 1
ATOM 3675 O O . GLU B 1 160 ? 13.133 -25 3.123 1 91.38 160 GLU B O 1
ATOM 3680 N N . SER B 1 161 ? 12.281 -26.875 2.254 1 91.25 161 SER B N 1
ATOM 3681 C CA . SER B 1 161 ? 13.344 -27.016 1.264 1 91.25 161 SER B CA 1
ATOM 3682 C C . SER B 1 161 ? 13.008 -26.25 -0.018 1 91.25 161 SER B C 1
ATOM 3684 O O . SER B 1 161 ? 13.812 -26.203 -0.949 1 91.25 161 SER B O 1
ATOM 3686 N N . ASP B 1 162 ? 11.867 -25.625 -0.068 1 91.19 162 ASP B N 1
ATOM 3687 C CA . ASP B 1 162 ? 11.383 -24.953 -1.272 1 91.19 162 ASP B CA 1
ATOM 3688 C C . ASP B 1 162 ? 10.938 -23.516 -0.967 1 91.19 162 ASP B C 1
ATOM 3690 O O . ASP B 1 162 ? 9.875 -23.094 -1.425 1 91.19 162 ASP B O 1
ATOM 3694 N N . THR B 1 163 ? 11.734 -22.797 -0.182 1 80.06 163 THR B N 1
ATOM 3695 C CA . THR B 1 163 ? 11.328 -21.469 0.236 1 80.06 163 THR B CA 1
ATOM 3696 C C . THR B 1 163 ? 11.75 -20.422 -0.793 1 80.06 163 THR B C 1
ATOM 3698 O O . THR B 1 163 ? 11.781 -19.219 -0.497 1 80.06 163 THR B O 1
ATOM 3701 N N . GLY B 1 164 ? 12.172 -20.766 -2.004 1 77.38 164 GLY B N 1
ATOM 3702 C CA . GLY B 1 164 ? 12.523 -19.828 -3.047 1 77.38 164 GLY B CA 1
ATOM 3703 C C . GLY B 1 164 ? 14 -19.469 -3.061 1 77.38 164 GLY B C 1
ATOM 3704 O O . GLY B 1 164 ? 14.375 -18.375 -3.463 1 77.38 164 GLY B O 1
ATOM 3705 N N . GLY B 1 165 ? 14.859 -20.328 -2.535 1 79.25 165 GLY B N 1
ATOM 3706 C CA . GLY B 1 165 ? 16.297 -20.078 -2.486 1 79.25 165 GLY B CA 1
ATOM 3707 C C . GLY B 1 165 ? 16.672 -19.016 -1.47 1 79.25 165 GLY B C 1
ATOM 3708 O O . GLY B 1 165 ? 15.898 -18.703 -0.569 1 79.25 165 GLY B O 1
ATOM 3709 N N . PRO B 1 166 ? 17.875 -18.609 -1.636 1 81.25 166 PRO B N 1
ATOM 3710 C CA . PRO B 1 166 ? 18.359 -17.594 -0.694 1 81.25 166 PRO B CA 1
ATOM 3711 C C . PRO B 1 166 ? 17.531 -16.312 -0.731 1 81.25 166 PRO B C 1
ATOM 3713 O O . PRO B 1 166 ? 17.266 -15.711 0.314 1 81.25 166 PRO B O 1
ATOM 3716 N N . ALA B 1 167 ? 17.094 -15.93 -1.904 1 84.06 167 ALA B N 1
ATOM 3717 C CA . ALA B 1 167 ? 16.281 -14.719 -2.037 1 84.06 167 ALA B CA 1
ATOM 3718 C C . ALA B 1 167 ? 14.922 -14.883 -1.353 1 84.06 167 ALA B C 1
ATOM 3720 O O . ALA B 1 167 ? 14.453 -13.977 -0.668 1 84.06 167 ALA B O 1
ATOM 3721 N N . GLY B 1 168 ? 14.344 -16.016 -1.506 1 86.38 168 GLY B N 1
ATOM 3722 C CA . GLY B 1 168 ? 13.07 -16.297 -0.858 1 86.38 168 GLY B CA 1
ATOM 3723 C C . GLY B 1 168 ? 13.172 -16.359 0.654 1 86.38 168 GLY B C 1
ATOM 3724 O O . GLY B 1 168 ? 12.312 -15.828 1.357 1 86.38 168 GLY B O 1
ATOM 3725 N N . ALA B 1 169 ? 14.219 -16.938 1.121 1 86.62 169 ALA B N 1
ATOM 3726 C CA . ALA B 1 169 ? 14.461 -17.016 2.561 1 86.62 169 ALA B CA 1
ATOM 3727 C C . ALA B 1 169 ? 14.664 -15.617 3.146 1 86.62 169 ALA B C 1
ATOM 3729 O O . ALA B 1 169 ? 14.164 -15.312 4.234 1 86.62 169 ALA B O 1
ATOM 3730 N N . ALA B 1 170 ? 15.359 -14.828 2.387 1 89.12 170 ALA B N 1
ATOM 3731 C CA . ALA B 1 170 ? 15.602 -13.453 2.828 1 89.12 170 ALA B CA 1
ATOM 3732 C C . ALA B 1 170 ? 14.297 -12.656 2.881 1 89.12 170 ALA B C 1
ATOM 3734 O O . ALA B 1 170 ? 14.094 -11.852 3.789 1 89.12 170 ALA B O 1
ATOM 3735 N N . ASP B 1 171 ? 13.43 -12.891 1.931 1 89.88 171 ASP B N 1
ATOM 3736 C CA . ASP B 1 171 ? 12.125 -12.242 1.931 1 89.88 171 ASP B CA 1
ATOM 3737 C C . ASP B 1 171 ? 11.328 -12.609 3.176 1 89.88 171 ASP B C 1
ATOM 3739 O O . ASP B 1 171 ? 10.766 -11.742 3.842 1 89.88 171 ASP B O 1
ATOM 3743 N N . LEU B 1 172 ? 11.375 -13.898 3.477 1 87.75 172 LEU B N 1
ATOM 3744 C CA . LEU B 1 172 ? 10.617 -14.391 4.625 1 87.75 172 LEU B CA 1
ATOM 3745 C C . LEU B 1 172 ? 11.133 -13.773 5.918 1 87.75 172 LEU B C 1
ATOM 3747 O O . LEU B 1 172 ? 10.352 -13.398 6.789 1 87.75 172 LEU B O 1
ATOM 3751 N N . GLU B 1 173 ? 12.414 -13.656 6.016 1 88.88 173 GLU B N 1
ATOM 3752 C CA . GLU B 1 173 ? 13.023 -13.055 7.199 1 88.88 173 GLU B CA 1
ATOM 3753 C C . GLU B 1 173 ? 12.656 -11.57 7.316 1 88.88 173 GLU B C 1
ATOM 3755 O O . GLU B 1 173 ? 12.336 -11.094 8.406 1 88.88 173 GLU B O 1
ATOM 3760 N N . ARG B 1 174 ? 12.664 -10.875 6.215 1 91.12 174 ARG B N 1
ATOM 3761 C CA . ARG B 1 174 ? 12.32 -9.453 6.191 1 91.12 174 ARG B CA 1
ATOM 3762 C C . ARG B 1 174 ? 10.875 -9.234 6.613 1 91.12 174 ARG B C 1
ATOM 3764 O O . ARG B 1 174 ? 10.586 -8.344 7.422 1 91.12 174 ARG B O 1
ATOM 3771 N N . TRP B 1 175 ? 10.039 -10.078 6.133 1 89.06 175 TRP B N 1
ATOM 3772 C CA . TRP B 1 175 ? 8.625 -9.953 6.465 1 89.06 175 TRP B CA 1
ATOM 3773 C C . TRP B 1 175 ? 8.383 -10.258 7.938 1 89.06 175 TRP B C 1
ATOM 3775 O O . TRP B 1 175 ? 7.559 -9.609 8.586 1 89.06 175 TRP B O 1
ATOM 3785 N N . ALA B 1 176 ? 9.141 -11.203 8.461 1 87.12 176 ALA B N 1
ATOM 3786 C CA . ALA B 1 176 ? 9.008 -11.562 9.867 1 87.12 176 ALA B CA 1
ATOM 3787 C C . ALA B 1 176 ? 9.484 -10.438 10.773 1 87.12 176 ALA B C 1
ATOM 3789 O O . ALA B 1 176 ? 8.969 -10.258 11.883 1 87.12 176 ALA B O 1
ATOM 3790 N N . THR B 1 177 ? 10.445 -9.711 10.281 1 88.81 177 THR B N 1
ATOM 3791 C CA . THR B 1 177 ? 10.93 -8.547 11.023 1 88.81 177 THR B CA 1
ATOM 3792 C C . THR B 1 177 ? 9.883 -7.445 11.047 1 88.81 177 THR B C 1
ATOM 3794 O O . THR B 1 177 ? 9.703 -6.766 12.062 1 88.81 177 THR B O 1
ATOM 3797 N N . ALA B 1 178 ? 9.188 -7.391 9.977 1 92.38 178 ALA B N 1
ATOM 3798 C CA . ALA B 1 178 ? 8.148 -6.371 9.867 1 92.38 178 ALA B CA 1
ATOM 3799 C C . ALA B 1 178 ? 6.984 -6.668 10.805 1 92.38 178 ALA B C 1
ATOM 3801 O O . ALA B 1 178 ? 6.531 -5.789 11.547 1 92.38 178 ALA B O 1
ATOM 3802 N N . THR B 1 179 ? 6.559 -7.922 10.812 1 93.12 179 THR B N 1
ATOM 3803 C CA . THR B 1 179 ? 5.418 -8.266 11.648 1 93.12 179 THR B CA 1
ATOM 3804 C C . THR B 1 179 ? 5.246 -9.781 11.742 1 93.12 179 THR B C 1
ATOM 3806 O O . THR B 1 179 ? 5.539 -10.5 10.781 1 93.12 179 THR B O 1
ATOM 3809 N N . THR B 1 180 ? 4.727 -10.172 12.883 1 91.56 180 THR B N 1
ATOM 3810 C CA . THR B 1 180 ? 4.305 -11.555 13.039 1 91.56 180 THR B CA 1
ATOM 3811 C C . THR B 1 180 ? 2.781 -11.664 13.031 1 91.56 180 THR B C 1
ATOM 3813 O O . THR B 1 180 ? 2.229 -12.758 13.156 1 91.56 180 THR B O 1
ATOM 3816 N N . ALA B 1 181 ? 2.146 -10.469 12.828 1 95.62 181 ALA B N 1
ATOM 3817 C CA . ALA B 1 181 ? 0.688 -10.453 12.766 1 95.62 181 ALA B CA 1
ATOM 3818 C C . ALA B 1 181 ? 0.194 -10.797 11.367 1 95.62 181 ALA B C 1
ATOM 3820 O O . ALA B 1 181 ? 0.916 -10.602 10.383 1 95.62 181 ALA B O 1
ATOM 3821 N N . GLY B 1 182 ? -0.99 -11.414 11.32 1 96.81 182 GLY B N 1
ATOM 3822 C CA . GLY B 1 182 ? -1.687 -11.633 10.062 1 96.81 182 GLY B CA 1
ATOM 3823 C C . GLY B 1 182 ? -2.799 -10.625 9.812 1 96.81 182 GLY B C 1
ATOM 3824 O O . GLY B 1 182 ? -3.312 -10.023 10.758 1 96.81 182 GLY B O 1
ATOM 3825 N N . MET B 1 183 ? -3.08 -10.406 8.609 1 97.25 183 MET B N 1
ATOM 3826 C CA . MET B 1 183 ? -4.254 -9.617 8.258 1 97.25 183 MET B CA 1
ATOM 3827 C C . MET B 1 183 ? -5.387 -10.508 7.762 1 97.25 183 MET B C 1
ATOM 3829 O O . MET B 1 183 ? -5.188 -11.328 6.863 1 97.25 183 MET B O 1
ATOM 3833 N N . VAL B 1 184 ? -6.535 -10.359 8.344 1 98.5 184 VAL B N 1
ATOM 3834 C CA . VAL B 1 184 ? -7.715 -11.109 7.938 1 98.5 184 VAL B CA 1
ATOM 3835 C C . VAL B 1 184 ? -8.875 -10.156 7.664 1 98.5 184 VAL B C 1
ATOM 3837 O O . VAL B 1 184 ? -8.789 -8.961 7.98 1 98.5 184 VAL B O 1
ATOM 3840 N N . ARG B 1 185 ? -9.82 -10.578 6.965 1 98.69 185 ARG B N 1
ATOM 3841 C CA . ARG B 1 185 ? -11.125 -9.922 6.965 1 98.69 185 ARG B CA 1
ATOM 3842 C C . ARG B 1 185 ? -12.141 -10.719 7.777 1 98.69 185 ARG B C 1
ATOM 3844 O O . ARG B 1 185 ? -12.336 -11.914 7.543 1 98.69 185 ARG B O 1
ATOM 3851 N N . SER B 1 186 ? -12.711 -10.125 8.734 1 98.38 186 SER B N 1
ATOM 3852 C CA . SER B 1 186 ? -13.727 -10.719 9.602 1 98.38 186 SER B CA 1
ATOM 3853 C C . SER B 1 186 ? -14.977 -9.844 9.664 1 98.38 186 SER B C 1
ATOM 3855 O O . SER B 1 186 ? -14.914 -8.695 10.109 1 98.38 186 SER B O 1
ATOM 3857 N N . ASP B 1 187 ? -16.109 -10.352 9.203 1 97.81 187 ASP B N 1
ATOM 3858 C CA . ASP B 1 187 ? -17.375 -9.625 9.156 1 97.81 187 ASP B CA 1
ATOM 3859 C C . ASP B 1 187 ? -17.219 -8.297 8.422 1 97.81 187 ASP B C 1
ATOM 3861 O O . ASP B 1 187 ? -17.609 -7.25 8.938 1 97.81 187 ASP B O 1
ATOM 3865 N N . GLY B 1 188 ? -16.469 -8.359 7.402 1 97.81 188 GLY B N 1
ATOM 3866 C CA . GLY B 1 188 ? -16.328 -7.227 6.504 1 97.81 188 GLY B CA 1
ATOM 3867 C C . GLY B 1 188 ? -15.227 -6.273 6.922 1 97.81 188 GLY B C 1
ATOM 3868 O O . GLY B 1 188 ? -14.906 -5.332 6.195 1 97.81 188 GLY B O 1
ATOM 3869 N N . VAL B 1 189 ? -14.594 -6.52 8.094 1 97.75 189 VAL B N 1
ATOM 3870 C CA . VAL B 1 189 ? -13.586 -5.609 8.625 1 97.75 189 VAL B CA 1
ATOM 3871 C C . VAL B 1 189 ? -12.195 -6.207 8.422 1 97.75 189 VAL B C 1
ATOM 3873 O O . VAL B 1 189 ? -11.945 -7.359 8.789 1 97.75 189 VAL B O 1
ATOM 3876 N N . PHE B 1 190 ? -11.305 -5.488 7.777 1 96.88 190 PHE B N 1
ATOM 3877 C CA . PHE B 1 190 ? -9.906 -5.887 7.75 1 96.88 190 PHE B CA 1
ATOM 3878 C C . PHE B 1 190 ? -9.242 -5.652 9.102 1 96.88 190 PHE B C 1
ATOM 3880 O O . PHE B 1 190 ? -9.297 -4.543 9.641 1 96.88 190 PHE B O 1
ATOM 3887 N N . ALA B 1 191 ? -8.656 -6.699 9.625 1 95.81 191 ALA B N 1
ATOM 3888 C CA . ALA B 1 191 ? -8.125 -6.602 10.984 1 95.81 191 ALA B CA 1
ATOM 3889 C C . ALA B 1 191 ? -6.828 -7.391 11.117 1 95.81 191 ALA B C 1
ATOM 3891 O O . ALA B 1 191 ? -6.609 -8.367 10.406 1 95.81 191 ALA B O 1
ATOM 3892 N N . TRP B 1 192 ? -6.02 -6.953 12.094 1 96.31 192 TRP B N 1
ATOM 3893 C CA . TRP B 1 192 ? -4.789 -7.66 12.445 1 96.31 192 TRP B CA 1
ATOM 3894 C C . TRP B 1 192 ? -5.055 -8.719 13.516 1 96.31 192 TRP B C 1
ATOM 3896 O O . TRP B 1 192 ? -5.82 -8.484 14.445 1 96.31 192 TRP B O 1
ATOM 3906 N N . VAL B 1 193 ? -4.512 -9.844 13.273 1 97 193 VAL B N 1
ATOM 3907 C CA . VAL B 1 193 ? -4.547 -10.891 14.289 1 97 193 VAL B CA 1
ATOM 3908 C C . VAL B 1 193 ? -3.123 -11.242 14.711 1 97 193 VAL B C 1
ATOM 3910 O O . VAL B 1 193 ? -2.223 -11.328 13.875 1 97 193 VAL B O 1
ATOM 3913 N N . ASP B 1 194 ? -2.889 -11.398 15.992 1 94.94 194 ASP B N 1
ATOM 3914 C CA . ASP B 1 194 ? -1.575 -11.742 16.531 1 94.94 194 ASP B CA 1
ATOM 3915 C C . ASP B 1 194 ? -1.692 -12.75 17.672 1 94.94 194 ASP B C 1
ATOM 3917 O O . ASP B 1 194 ? -2.795 -13.164 18.031 1 94.94 194 ASP B O 1
ATOM 3921 N N . GLY B 1 195 ? -0.576 -13.281 18.172 1 93.5 195 GLY B N 1
ATOM 3922 C CA . GLY B 1 195 ? -0.596 -14.234 19.266 1 93.5 195 GLY B CA 1
ATOM 3923 C C . GLY B 1 195 ? -1.393 -15.484 18.953 1 93.5 195 GLY B C 1
ATOM 3924 O O . GLY B 1 195 ? -1.241 -16.062 17.875 1 93.5 195 GLY B O 1
ATOM 3925 N N . PRO B 1 196 ? -2.238 -15.859 19.828 1 95.38 196 PRO B N 1
ATOM 3926 C CA . PRO B 1 196 ? -3.02 -17.078 19.641 1 95.38 196 PRO B CA 1
ATOM 3927 C C . PRO B 1 196 ? -4.008 -16.984 18.484 1 95.38 196 PRO B C 1
ATOM 3929 O O . PRO B 1 196 ? -4.27 -17.984 17.812 1 95.38 196 PRO B O 1
ATOM 3932 N N . ASP B 1 197 ? -4.48 -15.789 18.234 1 95.81 197 ASP B N 1
ATOM 3933 C CA . ASP B 1 197 ? -5.48 -15.602 17.188 1 95.81 197 ASP B CA 1
ATOM 3934 C C . ASP B 1 197 ? -4.859 -15.773 15.805 1 95.81 197 ASP B C 1
ATOM 3936 O O . ASP B 1 197 ? -5.574 -15.992 14.82 1 95.81 197 ASP B O 1
ATOM 3940 N N . ALA B 1 198 ? -3.539 -15.68 15.766 1 96.62 198 ALA B N 1
ATOM 3941 C CA . ALA B 1 198 ? -2.846 -15.836 14.484 1 96.62 198 ALA B CA 1
ATOM 3942 C C . ALA B 1 198 ? -2.502 -17.297 14.227 1 96.62 198 ALA B C 1
ATOM 3944 O O . ALA B 1 198 ? -2.168 -17.672 13.102 1 96.62 198 ALA B O 1
ATOM 3945 N N . GLN B 1 199 ? -2.516 -18.156 15.266 1 97.38 199 GLN B N 1
ATOM 3946 C CA . GLN B 1 199 ? -2.158 -19.562 15.117 1 97.38 199 GLN B CA 1
ATOM 3947 C C . GLN B 1 199 ? -3.234 -20.312 14.352 1 97.38 199 GLN B C 1
ATOM 3949 O O . GLN B 1 199 ? -4.418 -19.984 14.438 1 97.38 199 GLN B O 1
ATOM 3954 N N . ALA B 1 200 ? -2.775 -21.266 13.578 1 97.62 200 ALA B N 1
ATOM 3955 C CA . ALA B 1 200 ? -3.701 -22.062 12.773 1 97.62 200 ALA B CA 1
ATOM 3956 C C . ALA B 1 200 ? -3.156 -23.469 12.531 1 97.62 200 ALA B C 1
ATOM 3958 O O . ALA B 1 200 ? -1.951 -23.703 12.664 1 97.62 200 ALA B O 1
ATOM 3959 N N . ASP B 1 201 ? -4.074 -24.375 12.281 1 97.5 201 ASP B N 1
ATOM 3960 C CA . ASP B 1 201 ? -3.75 -25.719 11.781 1 97.5 201 ASP B CA 1
ATOM 3961 C C . ASP B 1 201 ? -3.941 -25.797 10.266 1 97.5 201 ASP B C 1
ATOM 3963 O O . ASP B 1 201 ? -5.008 -25.453 9.75 1 97.5 201 ASP B O 1
ATOM 3967 N N . VAL B 1 202 ? -2.924 -26.25 9.594 1 97.94 202 VAL B N 1
ATOM 3968 C CA . VAL B 1 202 ? -2.979 -26.344 8.141 1 97.94 202 VAL B CA 1
ATOM 3969 C C . VAL B 1 202 ? -2.928 -27.812 7.719 1 97.94 202 VAL B C 1
ATOM 3971 O O . VAL B 1 202 ? -1.864 -28.438 7.75 1 97.94 202 VAL B O 1
ATOM 3974 N N . PRO B 1 203 ? -4.02 -28.344 7.285 1 96.44 203 PRO B N 1
ATOM 3975 C CA . PRO B 1 203 ? -4.062 -29.766 6.895 1 96.44 203 PRO B CA 1
ATOM 3976 C C . PRO B 1 203 ? -3.424 -30.016 5.531 1 96.44 203 PRO B C 1
ATOM 3978 O O . PRO B 1 203 ? -3.645 -29.25 4.59 1 96.44 203 PRO B O 1
ATOM 3981 N N . CYS B 1 204 ? -2.713 -31.109 5.48 1 95.69 204 CYS B N 1
ATOM 3982 C CA . CYS B 1 204 ? -2.141 -31.578 4.227 1 95.69 204 CYS B CA 1
ATOM 3983 C C . CYS B 1 204 ? -3.061 -32.594 3.561 1 95.69 204 CYS B C 1
ATOM 3985 O O . CYS B 1 204 ? -4.023 -33.062 4.172 1 95.69 204 CYS B O 1
ATOM 3987 N N . THR B 1 205 ? -2.791 -32.906 2.346 1 93.88 205 THR B N 1
ATOM 3988 C CA . THR B 1 205 ? -3.615 -33.844 1.579 1 93.88 205 THR B CA 1
ATOM 3989 C C . THR B 1 205 ? -3.561 -35.25 2.186 1 93.88 205 THR B C 1
ATOM 3991 O O . THR B 1 205 ? -4.488 -36.031 2.014 1 93.88 205 THR B O 1
ATOM 3994 N N . ASP B 1 206 ? -2.5 -35.562 2.895 1 93.69 206 ASP B N 1
ATOM 3995 C CA . ASP B 1 206 ? -2.352 -36.906 3.459 1 93.69 206 ASP B CA 1
ATOM 3996 C C . ASP B 1 206 ? -2.934 -36.969 4.867 1 93.69 206 ASP B C 1
ATOM 3998 O O . ASP B 1 206 ? -2.758 -37.969 5.57 1 93.69 206 ASP B O 1
ATOM 4002 N N . GLY B 1 207 ? -3.473 -35.875 5.355 1 93 207 GLY B N 1
ATOM 4003 C CA . GLY B 1 207 ? -4.133 -35.875 6.652 1 93 207 GLY B CA 1
ATOM 4004 C C . GLY B 1 207 ? -3.277 -35.281 7.758 1 93 207 GLY B C 1
ATOM 4005 O O . GLY B 1 207 ? -3.783 -34.969 8.828 1 93 207 GLY B O 1
ATOM 4006 N N . VAL B 1 208 ? -1.98 -35.188 7.535 1 96.12 208 VAL B N 1
ATOM 4007 C CA . VAL B 1 208 ? -1.101 -34.562 8.508 1 96.12 208 VAL B CA 1
ATOM 4008 C C . VAL B 1 208 ? -1.479 -33.094 8.664 1 96.12 208 VAL B C 1
ATOM 4010 O O . VAL B 1 208 ? -1.753 -32.406 7.68 1 96.12 208 VAL B O 1
ATOM 4013 N N . VAL B 1 209 ? -1.498 -32.656 9.883 1 97.38 209 VAL B N 1
ATOM 4014 C CA . VAL B 1 209 ? -1.81 -31.25 10.188 1 97.38 209 VAL B CA 1
ATOM 4015 C C . VAL B 1 209 ? -0.555 -30.547 10.688 1 97.38 209 VAL B C 1
ATOM 4017 O O . VAL B 1 209 ? 0.08 -30.984 11.648 1 97.38 209 VAL B O 1
ATOM 4020 N N . LEU B 1 210 ? -0.132 -29.5 10.047 1 97.62 210 LEU B N 1
ATOM 4021 C CA . LEU B 1 210 ? 1.035 -28.719 10.445 1 97.62 210 LEU B CA 1
ATOM 4022 C C . LEU B 1 210 ? 0.618 -27.438 11.164 1 97.62 210 LEU B C 1
ATOM 4024 O O . LEU B 1 210 ? -0.36 -26.797 10.773 1 97.62 210 LEU B O 1
ATOM 4028 N N . PRO B 1 211 ? 1.352 -27.141 12.258 1 97.38 211 PRO B N 1
ATOM 4029 C CA . PRO B 1 211 ? 1.104 -25.828 12.867 1 97.38 211 PRO B CA 1
ATOM 4030 C C . PRO B 1 211 ? 1.501 -24.672 11.953 1 97.38 211 PRO B C 1
ATOM 4032 O O . PRO B 1 211 ? 2.58 -24.688 11.359 1 97.38 211 PRO B O 1
ATOM 4035 N N . GLY B 1 212 ? 0.609 -23.766 11.773 1 97.19 212 GLY B N 1
ATOM 4036 C CA . GLY B 1 212 ? 0.854 -22.594 10.961 1 97.19 212 GLY B CA 1
ATOM 4037 C C . GLY B 1 212 ? 0.354 -21.312 11.609 1 97.19 212 GLY B C 1
ATOM 4038 O O . GLY B 1 212 ? 0.119 -21.266 12.82 1 97.19 212 GLY B O 1
ATOM 4039 N N . ARG B 1 213 ? 0.32 -20.297 10.836 1 97.06 213 ARG B N 1
ATOM 4040 C CA . ARG B 1 213 ? -0.163 -19 11.32 1 97.06 213 ARG B CA 1
ATOM 4041 C C . ARG B 1 213 ? -0.766 -18.188 10.18 1 97.06 213 ARG B C 1
ATOM 4043 O O . ARG B 1 213 ? -0.419 -18.391 9.016 1 97.06 213 ARG B O 1
ATOM 4050 N N . SER B 1 214 ? -1.66 -17.266 10.633 1 97.81 214 SER B N 1
ATOM 4051 C CA . SER B 1 214 ? -2.139 -16.266 9.688 1 97.81 214 SER B CA 1
ATOM 4052 C C . SER B 1 214 ? -1.03 -15.289 9.297 1 97.81 214 SER B C 1
ATOM 4054 O O . SER B 1 214 ? -0.232 -14.883 10.148 1 97.81 214 SER B O 1
ATOM 4056 N N . ILE B 1 215 ? -0.948 -14.977 8.031 1 96.19 215 ILE B N 1
ATOM 4057 C CA . ILE B 1 215 ? 0.127 -14.094 7.59 1 96.19 215 ILE B CA 1
ATOM 4058 C C . ILE B 1 215 ? -0.463 -12.852 6.922 1 96.19 215 ILE B C 1
ATOM 4060 O O . ILE B 1 215 ? -1.614 -12.867 6.48 1 96.19 215 ILE B O 1
ATOM 4064 N N . ALA B 1 216 ? 0.309 -11.797 6.891 1 96.25 216 ALA B N 1
ATOM 4065 C CA . ALA B 1 216 ? -0.035 -10.57 6.172 1 96.25 216 ALA B CA 1
ATOM 4066 C C . ALA B 1 216 ? 0.354 -10.672 4.699 1 96.25 216 ALA B C 1
ATOM 4068 O O . ALA B 1 216 ? 1.503 -10.414 4.336 1 96.25 216 ALA B O 1
ATOM 4069 N N . ILE B 1 217 ? -0.591 -10.969 3.867 1 97.44 217 ILE B N 1
ATOM 4070 C CA . ILE B 1 217 ? -0.323 -11.211 2.453 1 97.44 217 ILE B CA 1
ATOM 4071 C C . ILE B 1 217 ? -1.419 -10.578 1.604 1 97.44 217 ILE B C 1
ATOM 4073 O O . ILE B 1 217 ? -2.561 -10.438 2.051 1 97.44 217 ILE B O 1
ATOM 4077 N N . LEU B 1 218 ? -1.136 -10.211 0.396 1 98.44 218 LEU B N 1
ATOM 4078 C CA . LEU B 1 218 ? -2.039 -9.453 -0.464 1 98.44 218 LEU B CA 1
ATOM 4079 C C . LEU B 1 218 ? -3.232 -10.305 -0.884 1 98.44 218 LEU B C 1
ATOM 4081 O O . LEU B 1 218 ? -4.258 -9.773 -1.316 1 98.44 218 LEU B O 1
ATOM 4085 N N . ASP B 1 219 ? -3.141 -11.617 -0.743 1 98.88 219 ASP B N 1
ATOM 4086 C CA . ASP B 1 219 ? -4.223 -12.516 -1.137 1 98.88 219 ASP B CA 1
ATOM 4087 C C . ASP B 1 219 ? -5.512 -12.188 -0.391 1 98.88 219 ASP B C 1
ATOM 4089 O O . ASP B 1 219 ? -6.605 -12.289 -0.954 1 98.88 219 ASP B O 1
ATOM 4093 N N . VAL B 1 220 ? -5.395 -11.766 0.834 1 98.81 220 VAL B N 1
ATOM 4094 C CA . VAL B 1 220 ? -6.559 -11.539 1.682 1 98.81 220 VAL B CA 1
ATOM 4095 C C . VAL B 1 220 ? -7.367 -10.359 1.147 1 98.81 220 VAL B C 1
ATOM 4097 O O . VAL B 1 220 ? -8.539 -10.508 0.796 1 98.81 220 VAL B O 1
ATOM 4100 N N . PRO B 1 221 ? -6.758 -9.18 0.972 1 98.69 221 PRO B N 1
ATOM 4101 C CA . PRO B 1 221 ? -7.594 -8.117 0.419 1 98.69 221 PRO B CA 1
ATOM 4102 C C . PRO B 1 221 ? -7.996 -8.375 -1.03 1 98.69 221 PRO B C 1
ATOM 4104 O O . PRO B 1 221 ? -9.102 -8 -1.441 1 98.69 221 PRO B O 1
ATOM 4107 N N . SER B 1 222 ? -7.156 -8.992 -1.839 1 98.88 222 SER B N 1
ATOM 4108 C CA . SER B 1 222 ? -7.504 -9.273 -3.227 1 98.88 222 SER B CA 1
ATOM 4109 C C . SER B 1 222 ? -8.727 -10.188 -3.316 1 98.88 222 SER B C 1
ATOM 4111 O O . SER B 1 222 ? -9.664 -9.906 -4.066 1 98.88 222 SER B O 1
ATOM 4113 N N . LEU B 1 223 ? -8.727 -11.25 -2.498 1 98.94 223 LEU B N 1
ATOM 4114 C CA . LEU B 1 223 ? -9.836 -12.188 -2.529 1 98.94 223 LEU B CA 1
ATOM 4115 C C . LEU B 1 223 ? -11.094 -11.562 -1.915 1 98.94 223 LEU B C 1
ATOM 4117 O O . LEU B 1 223 ? -12.195 -11.742 -2.434 1 98.94 223 LEU B O 1
ATOM 4121 N N . ALA B 1 224 ? -10.922 -10.852 -0.814 1 98.81 224 ALA B N 1
ATOM 4122 C CA . ALA B 1 224 ? -12.055 -10.203 -0.154 1 98.81 224 ALA B CA 1
ATOM 4123 C C . ALA B 1 224 ? -12.773 -9.258 -1.108 1 98.81 224 ALA B C 1
ATOM 4125 O O . ALA B 1 224 ? -14 -9.32 -1.249 1 98.81 224 ALA B O 1
ATOM 4126 N N . LEU B 1 225 ? -12.031 -8.484 -1.843 1 98.5 225 LEU B N 1
ATOM 4127 C CA . LEU B 1 225 ? -12.633 -7.43 -2.652 1 98.5 225 LEU B CA 1
ATOM 4128 C C . LEU B 1 225 ? -13.109 -7.977 -3.994 1 98.5 225 LEU B C 1
ATOM 4130 O O . LEU B 1 225 ? -14.078 -7.48 -4.562 1 98.5 225 LEU B O 1
ATOM 4134 N N . ALA B 1 226 ? -12.477 -9.016 -4.484 1 98.56 226 ALA B N 1
ATOM 4135 C CA . ALA B 1 226 ? -12.898 -9.617 -5.746 1 98.56 226 ALA B CA 1
ATOM 4136 C C . ALA B 1 226 ? -14.172 -10.438 -5.562 1 98.56 226 ALA B C 1
ATOM 4138 O O . ALA B 1 226 ? -15.016 -10.492 -6.461 1 98.56 226 ALA B O 1
ATOM 4139 N N . THR B 1 227 ? -14.352 -11.07 -4.363 1 98.62 227 THR B N 1
ATOM 4140 C CA . THR B 1 227 ? -15.484 -11.961 -4.145 1 98.62 227 THR B CA 1
ATOM 4141 C C . THR B 1 227 ? -16.578 -11.25 -3.357 1 98.62 227 THR B C 1
ATOM 4143 O O . THR B 1 227 ? -17.734 -11.68 -3.373 1 98.62 227 THR B O 1
ATOM 4146 N N . GLY B 1 228 ? -16.172 -10.227 -2.617 1 97.75 228 GLY B N 1
ATOM 4147 C CA . GLY B 1 228 ? -17.094 -9.594 -1.685 1 97.75 228 GLY B CA 1
ATOM 4148 C C . GLY B 1 228 ? -17.25 -10.359 -0.383 1 97.75 228 GLY B C 1
ATOM 4149 O O . GLY B 1 228 ? -18.062 -10 0.471 1 97.75 228 GLY B O 1
ATOM 4150 N N . ALA B 1 229 ? -16.469 -11.43 -0.184 1 98.75 229 ALA B N 1
ATOM 4151 C CA . ALA B 1 229 ? -16.578 -12.266 1.007 1 98.75 229 ALA B CA 1
ATOM 4152 C C . ALA B 1 229 ? -16.297 -11.461 2.273 1 98.75 229 ALA B C 1
ATOM 4154 O O . ALA B 1 229 ? -15.344 -10.688 2.322 1 98.75 229 ALA B O 1
ATOM 4155 N N . ALA B 1 230 ? -17.078 -11.656 3.322 1 98.44 230 ALA B N 1
ATOM 4156 C CA . ALA B 1 230 ? -16.953 -10.922 4.578 1 98.44 230 ALA B CA 1
ATOM 4157 C C . ALA B 1 230 ? -15.867 -11.523 5.465 1 98.44 230 ALA B C 1
ATOM 4159 O O . ALA B 1 230 ? -15.367 -10.867 6.379 1 98.44 230 ALA B O 1
ATOM 4160 N N . ASN B 1 231 ? -15.562 -12.797 5.227 1 98.81 231 ASN B N 1
ATOM 4161 C CA . ASN B 1 231 ? -14.562 -13.508 6.016 1 98.81 231 ASN B CA 1
ATOM 4162 C C . ASN B 1 231 ? -13.484 -14.125 5.129 1 98.81 231 ASN B C 1
ATOM 4164 O O . ASN B 1 231 ? -13.766 -15.008 4.32 1 98.81 231 ASN B O 1
ATOM 4168 N N . VAL B 1 232 ? -12.281 -13.664 5.223 1 98.94 232 VAL B N 1
ATOM 4169 C CA . VAL B 1 232 ? -11.164 -14.156 4.426 1 98.94 232 VAL B CA 1
ATOM 4170 C C . VAL B 1 232 ? -9.922 -14.297 5.305 1 98.94 232 VAL B C 1
ATOM 4172 O O . VAL B 1 232 ? -9.594 -13.398 6.082 1 98.94 232 VAL B O 1
ATOM 4175 N N . ARG B 1 233 ? -9.266 -15.375 5.211 1 98.75 233 ARG B N 1
ATOM 4176 C CA . ARG B 1 233 ? -8.062 -15.648 5.996 1 98.75 233 ARG B CA 1
ATOM 4177 C C . ARG B 1 233 ? -7.07 -16.5 5.203 1 98.75 233 ARG B C 1
ATOM 4179 O O . ARG B 1 233 ? -7.469 -17.328 4.383 1 98.75 233 ARG B O 1
ATOM 4186 N N . PHE B 1 234 ? -5.789 -16.266 5.352 1 98.81 234 PHE B N 1
ATOM 4187 C CA . PHE B 1 234 ? -4.695 -17 4.746 1 98.81 234 PHE B CA 1
ATOM 4188 C C . PHE B 1 234 ? -3.711 -17.484 5.805 1 98.81 234 PHE B C 1
ATOM 4190 O O . PHE B 1 234 ? -3.094 -16.672 6.5 1 98.81 234 PHE B O 1
ATOM 4197 N N . ASP B 1 235 ? -3.586 -18.75 5.93 1 98.69 235 ASP B N 1
ATOM 4198 C CA . ASP B 1 235 ? -2.662 -19.375 6.871 1 98.69 235 ASP B CA 1
ATOM 4199 C C . ASP B 1 235 ? -1.531 -20.094 6.141 1 98.69 235 ASP B C 1
ATOM 4201 O O . ASP B 1 235 ? -1.753 -20.703 5.09 1 98.69 235 ASP B O 1
ATOM 4205 N N . MET B 1 236 ? -0.374 -20.016 6.672 1 97.38 236 MET B N 1
ATOM 4206 C CA . MET B 1 236 ? 0.787 -20.672 6.082 1 97.38 236 MET B CA 1
ATOM 4207 C C . MET B 1 236 ? 1.514 -21.516 7.117 1 97.38 236 MET B C 1
ATOM 4209 O O . MET B 1 236 ? 1.667 -21.109 8.266 1 97.38 236 MET B O 1
ATOM 4213 N N . ALA B 1 237 ? 1.836 -22.672 6.785 1 97 237 ALA B N 1
ATOM 4214 C CA . ALA B 1 237 ? 2.723 -23.547 7.543 1 97 237 ALA B CA 1
ATOM 4215 C C . ALA B 1 237 ? 4.008 -23.828 6.773 1 97 237 ALA B C 1
ATOM 4217 O O . ALA B 1 237 ? 3.982 -24 5.551 1 97 237 ALA B O 1
ATOM 4218 N N . VAL B 1 238 ? 5.086 -23.797 7.445 1 94.25 238 VAL B N 1
ATOM 4219 C CA . VAL B 1 238 ? 6.363 -24.234 6.891 1 94.25 238 VAL B CA 1
ATOM 4220 C C . VAL B 1 238 ? 6.75 -25.594 7.477 1 94.25 238 VAL B C 1
ATOM 4222 O O . VAL B 1 238 ? 6.855 -25.734 8.695 1 94.25 238 VAL B O 1
ATOM 4225 N N . GLY B 1 239 ? 6.852 -26.516 6.613 1 94.38 239 GLY B N 1
ATOM 4226 C CA . GLY B 1 239 ? 7.172 -27.875 7.039 1 94.38 239 GLY B CA 1
ATOM 4227 C C . GLY B 1 239 ? 7.277 -28.859 5.887 1 94.38 239 GLY B C 1
ATOM 4228 O O . GLY B 1 239 ? 7.191 -28.469 4.719 1 94.38 239 GLY B O 1
ATOM 4229 N N . GLU B 1 240 ? 7.469 -30.109 6.238 1 95.88 240 GLU B N 1
ATOM 4230 C CA . GLU B 1 240 ? 7.637 -31.156 5.234 1 95.88 240 GLU B CA 1
ATOM 4231 C C . GLU B 1 240 ? 6.344 -31.391 4.465 1 95.88 240 GLU B C 1
ATOM 4233 O O . GLU B 1 240 ? 5.297 -31.641 5.062 1 95.88 240 GLU B O 1
ATOM 4238 N N . SER B 1 241 ? 6.457 -31.297 3.119 1 95.38 241 SER B N 1
ATOM 4239 C CA . SER B 1 241 ? 5.289 -31.516 2.273 1 95.38 241 SER B CA 1
ATOM 4240 C C . SER B 1 241 ? 4.938 -33 2.209 1 95.38 241 SER B C 1
ATOM 4242 O O . SER B 1 241 ? 5.762 -33.844 2.543 1 95.38 241 SER B O 1
ATOM 4244 N N . THR B 1 242 ? 3.752 -33.312 1.745 1 94.06 242 THR B N 1
ATOM 4245 C CA . THR B 1 242 ? 3.258 -34.688 1.618 1 94.06 242 THR B CA 1
ATOM 4246 C C . THR B 1 242 ? 4.168 -35.5 0.708 1 94.06 242 THR B C 1
ATOM 4248 O O . THR B 1 242 ? 4.508 -36.625 1.029 1 94.06 242 THR B O 1
ATOM 4251 N N . ALA B 1 243 ? 4.539 -34.906 -0.411 1 95 243 ALA B N 1
ATOM 4252 C CA . ALA B 1 243 ? 5.387 -35.625 -1.359 1 95 243 ALA B CA 1
ATOM 4253 C C . ALA B 1 243 ? 6.719 -36.031 -0.724 1 95 243 ALA B C 1
ATOM 4255 O O . ALA B 1 243 ? 7.188 -37.156 -0.879 1 95 243 ALA B O 1
ATOM 4256 N N . ARG B 1 244 ? 7.309 -35.062 -0.013 1 95.06 244 ARG B N 1
ATOM 4257 C CA . ARG B 1 244 ? 8.602 -35.312 0.604 1 95.06 244 ARG B CA 1
ATOM 4258 C C . ARG B 1 244 ? 8.492 -36.406 1.673 1 95.06 244 ARG B C 1
ATOM 4260 O O . ARG B 1 244 ? 9.406 -37.219 1.837 1 95.06 244 ARG B O 1
ATOM 4267 N N . ARG B 1 245 ? 7.398 -36.406 2.381 1 95.44 245 ARG B N 1
ATOM 4268 C CA . ARG B 1 245 ? 7.172 -37.469 3.381 1 95.44 245 ARG B CA 1
ATOM 4269 C C . ARG B 1 245 ? 7.121 -38.844 2.734 1 95.44 245 ARG B C 1
ATOM 4271 O O . ARG B 1 245 ? 7.43 -39.844 3.379 1 95.44 245 ARG B O 1
ATOM 4278 N N . ARG B 1 246 ? 6.828 -38.906 1.465 1 95.56 246 ARG B N 1
ATOM 4279 C CA . ARG B 1 246 ? 6.738 -40.156 0.732 1 95.56 246 ARG B CA 1
ATOM 4280 C C . ARG B 1 246 ? 8.039 -40.469 -0.009 1 95.56 246 ARG B C 1
ATOM 4282 O O . ARG B 1 246 ? 8.125 -41.438 -0.755 1 95.56 246 ARG B O 1
ATOM 4289 N N . GLY B 1 247 ? 8.984 -39.594 0.094 1 94.94 247 GLY B N 1
ATOM 4290 C CA . GLY B 1 247 ? 10.281 -39.812 -0.525 1 94.94 247 GLY B CA 1
ATOM 4291 C C . GLY B 1 247 ? 10.438 -39.094 -1.858 1 94.94 247 GLY B C 1
ATOM 4292 O O . GLY B 1 247 ? 11.453 -39.281 -2.539 1 94.94 247 GLY B O 1
ATOM 4293 N N 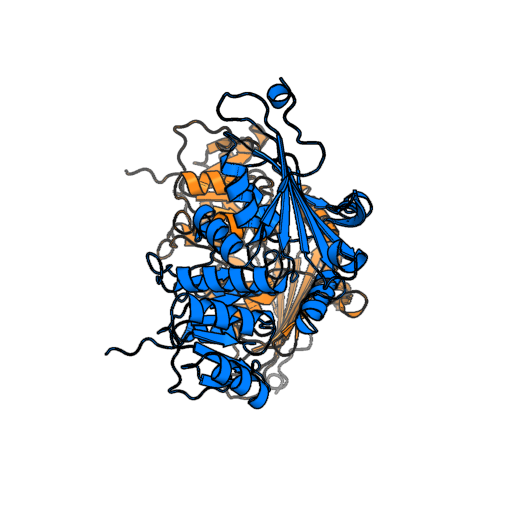. ASP B 1 248 ? 9.43 -38.344 -2.203 1 95.88 248 ASP B N 1
ATOM 4294 C CA . ASP B 1 248 ? 9.469 -37.562 -3.441 1 95.88 248 ASP B CA 1
ATOM 4295 C C . ASP B 1 248 ? 10.039 -36.156 -3.201 1 95.88 248 ASP B C 1
ATOM 4297 O O . ASP B 1 248 ? 10.234 -35.75 -2.055 1 95.88 248 ASP B O 1
ATOM 4301 N N . PRO B 1 249 ? 10.375 -35.5 -4.266 1 94.81 249 PRO B N 1
ATOM 4302 C CA . PRO B 1 249 ? 10.766 -34.094 -4.098 1 94.81 249 PRO B CA 1
ATOM 4303 C C . PRO B 1 249 ? 9.672 -33.25 -3.463 1 94.81 249 PRO B C 1
ATOM 4305 O O . PRO B 1 249 ? 8.5 -33.625 -3.492 1 94.81 249 PRO B O 1
ATOM 4308 N N . ALA B 1 250 ? 10.109 -32.094 -2.957 1 95.56 250 ALA B N 1
ATOM 4309 C CA . ALA B 1 250 ? 9.18 -31.219 -2.273 1 95.56 250 ALA B CA 1
ATOM 4310 C C . ALA B 1 250 ? 8.047 -30.781 -3.203 1 95.56 250 ALA B C 1
ATOM 4312 O O . ALA B 1 250 ? 8.289 -30.469 -4.371 1 95.56 250 ALA B O 1
ATOM 4313 N N . SER B 1 251 ? 6.852 -30.859 -2.754 1 96.25 251 SER B N 1
ATOM 4314 C CA . SER B 1 251 ? 5.66 -30.359 -3.434 1 96.25 251 SER B CA 1
ATOM 4315 C C . SER B 1 251 ? 5.062 -29.156 -2.703 1 96.25 251 SER B C 1
ATOM 4317 O O . SER B 1 251 ? 5.582 -28.734 -1.67 1 96.25 251 SER B O 1
ATOM 4319 N N . ILE B 1 252 ? 4.09 -28.594 -3.279 1 96.88 252 ILE B N 1
ATOM 4320 C CA . ILE B 1 252 ? 3.303 -27.578 -2.594 1 96.88 252 ILE B CA 1
ATOM 4321 C C . ILE B 1 252 ? 1.827 -27.969 -2.615 1 96.88 252 ILE B C 1
ATOM 4323 O O . ILE B 1 252 ? 1.349 -28.562 -3.584 1 96.88 252 ILE B O 1
ATOM 4327 N N . GLU B 1 253 ? 1.204 -27.688 -1.519 1 96.25 253 GLU B N 1
ATOM 4328 C CA . GLU B 1 253 ? -0.232 -27.906 -1.366 1 96.25 253 GLU B CA 1
ATOM 4329 C C . GLU B 1 253 ? -0.913 -26.688 -0.762 1 96.25 253 GLU B C 1
ATOM 4331 O O . GLU B 1 253 ? -0.479 -26.172 0.273 1 96.25 253 GLU B O 1
ATOM 4336 N N . ILE B 1 254 ? -1.917 -26.234 -1.395 1 98.38 254 ILE B N 1
ATOM 4337 C CA . ILE B 1 254 ? -2.705 -25.094 -0.947 1 98.38 254 ILE B CA 1
ATOM 4338 C C . ILE B 1 254 ? -4.172 -25.484 -0.83 1 98.38 254 ILE B C 1
ATOM 4340 O O . ILE B 1 254 ? -4.828 -25.781 -1.836 1 98.38 254 ILE B O 1
ATOM 4344 N N . ARG B 1 255 ? -4.625 -25.469 0.33 1 98.31 255 ARG B N 1
ATOM 4345 C CA . ARG B 1 255 ? -6.031 -25.781 0.548 1 98.31 255 ARG B CA 1
ATOM 4346 C C . ARG B 1 255 ? -6.902 -24.547 0.408 1 98.31 255 ARG B C 1
ATOM 4348 O O . ARG B 1 255 ? -6.582 -23.484 0.967 1 98.31 255 ARG B O 1
ATOM 4355 N N . ILE B 1 256 ? -7.953 -24.609 -0.339 1 98.62 256 ILE B N 1
ATOM 4356 C CA . ILE B 1 256 ? -8.922 -23.547 -0.569 1 98.62 256 ILE B CA 1
ATOM 4357 C C . ILE B 1 256 ? -10.289 -23.984 -0.05 1 98.62 256 ILE B C 1
ATOM 4359 O O . ILE B 1 256 ? -10.891 -24.922 -0.567 1 98.62 256 ILE B O 1
ATOM 4363 N N . ASP B 1 257 ? -10.766 -23.344 0.99 1 98.5 257 ASP B N 1
ATOM 4364 C CA . ASP B 1 257 ? -12.102 -23.578 1.542 1 98.5 257 ASP B CA 1
ATOM 4365 C C . ASP B 1 257 ? -13.023 -22.391 1.278 1 98.5 257 ASP B C 1
ATOM 4367 O O . ASP B 1 257 ? -12.719 -21.266 1.672 1 98.5 257 ASP B O 1
ATOM 4371 N N . LEU B 1 258 ? -14.141 -22.672 0.632 1 98.69 258 LEU B N 1
ATOM 4372 C CA . LEU B 1 258 ? -15.133 -21.641 0.344 1 98.69 258 LEU B CA 1
ATOM 4373 C C . LEU B 1 258 ? -16.484 -22 0.954 1 98.69 258 LEU B C 1
ATOM 4375 O O . LEU B 1 258 ? -16.875 -23.172 0.954 1 98.69 258 LEU B O 1
ATOM 4379 N N . GLU B 1 259 ? -17.156 -21.062 1.5 1 98.69 259 GLU B N 1
ATOM 4380 C CA . GLU B 1 259 ? -18.531 -21.172 1.95 1 98.69 259 GLU B CA 1
ATOM 4381 C C . GLU B 1 259 ? -19.375 -20.016 1.415 1 98.69 259 GLU B C 1
ATOM 4383 O O . GLU B 1 259 ? -18.906 -18.875 1.312 1 98.69 259 GLU B O 1
ATOM 4388 N N . GLY B 1 260 ? -20.578 -20.281 1.062 1 98.56 260 GLY B N 1
ATOM 4389 C CA . GLY B 1 260 ? -21.5 -19.266 0.578 1 98.56 260 GLY B CA 1
ATOM 4390 C C . GLY B 1 260 ? -22.828 -19.844 0.099 1 98.56 260 GLY B C 1
ATOM 4391 O O . GLY B 1 260 ? -23.422 -20.672 0.775 1 98.56 260 GLY B O 1
ATOM 4392 N N . VAL B 1 261 ? -23.266 -19.281 -1.021 1 98.31 261 VAL B N 1
ATOM 4393 C CA . VAL B 1 261 ? -24.547 -19.672 -1.588 1 98.31 261 VAL B CA 1
ATOM 4394 C C . VAL B 1 261 ? -24.375 -20.094 -3.045 1 98.31 261 VAL B C 1
ATOM 4396 O O . VAL B 1 261 ? -23.641 -19.438 -3.801 1 98.31 261 VAL B O 1
ATOM 4399 N N . GLY B 1 262 ? -24.984 -21.25 -3.377 1 97.25 262 GLY B N 1
ATOM 4400 C CA . GLY B 1 262 ? -24.938 -21.719 -4.75 1 97.25 262 GLY B CA 1
ATOM 4401 C C . GLY B 1 262 ? -25.891 -21 -5.668 1 97.25 262 GLY B C 1
ATOM 4402 O O . GLY B 1 262 ? -26.594 -20.078 -5.242 1 97.25 262 GLY B O 1
ATOM 4403 N N . PRO B 1 263 ? -25.891 -21.391 -6.902 1 96 263 PRO B N 1
ATOM 4404 C CA . PRO B 1 263 ? -26.75 -20.734 -7.902 1 96 263 PRO B CA 1
ATOM 4405 C C . PRO B 1 263 ? -28.234 -20.891 -7.598 1 96 263 PRO B C 1
ATOM 4407 O O . PRO B 1 263 ? -29.031 -20.047 -8.008 1 96 263 PRO B O 1
ATOM 4410 N N . THR B 1 264 ? -28.625 -21.891 -6.824 1 95.88 264 THR B N 1
ATOM 4411 C CA . THR B 1 264 ? -30.016 -22.141 -6.5 1 95.88 264 THR B CA 1
ATOM 4412 C C . THR B 1 264 ? -30.422 -21.359 -5.246 1 95.88 264 THR B C 1
ATOM 4414 O O . THR B 1 264 ? -31.594 -21.375 -4.855 1 95.88 264 THR B O 1
ATOM 4417 N N . GLY B 1 265 ? -29.438 -20.781 -4.648 1 95.94 265 GLY B N 1
ATOM 4418 C CA . GLY B 1 265 ? -29.719 -20.062 -3.414 1 95.94 265 GLY B CA 1
ATOM 4419 C C . GLY B 1 265 ? -29.453 -20.891 -2.17 1 95.94 265 GLY B C 1
ATOM 4420 O O . GLY B 1 265 ? -29.469 -20.359 -1.055 1 95.94 265 GLY B O 1
ATOM 4421 N N . ALA B 1 266 ? -29.188 -22.188 -2.326 1 97.31 266 ALA B N 1
ATOM 4422 C CA . ALA B 1 266 ? -28.875 -23.078 -1.207 1 97.31 266 ALA B CA 1
ATOM 4423 C C . ALA B 1 266 ? -27.438 -22.891 -0.739 1 97.31 266 ALA B C 1
ATOM 4425 O O . ALA B 1 266 ? -26.578 -22.5 -1.523 1 97.31 266 ALA B O 1
ATOM 4426 N N . PRO B 1 267 ? -27.281 -23.125 0.56 1 97.75 267 PRO B N 1
ATOM 4427 C CA . PRO B 1 267 ? -25.906 -23.078 1.045 1 97.75 267 PRO B CA 1
ATOM 4428 C C . PRO B 1 267 ? -24.984 -24.016 0.281 1 97.75 267 PRO B C 1
ATOM 4430 O O . PRO B 1 267 ? -25.391 -25.125 -0.085 1 97.75 267 PRO B O 1
ATOM 4433 N N . LEU B 1 268 ? -23.797 -23.594 -0.031 1 97.31 268 LEU B N 1
ATOM 4434 C CA . LEU B 1 268 ? -22.781 -24.359 -0.75 1 97.31 268 LEU B CA 1
ATOM 4435 C C . LEU B 1 268 ? -21.422 -24.234 -0.079 1 97.31 268 LEU B C 1
ATOM 4437 O O . LEU B 1 268 ? -21.062 -23.156 0.406 1 97.31 268 LEU B O 1
ATOM 4441 N N . SER B 1 269 ? -20.719 -25.328 0.066 1 97.38 269 SER B N 1
ATOM 4442 C CA . SER B 1 269 ? -19.344 -25.359 0.517 1 97.38 269 SER B CA 1
ATOM 4443 C C . SER B 1 269 ? -18.453 -26.141 -0.451 1 97.38 269 SER B C 1
ATOM 4445 O O . SER B 1 269 ? -18.906 -27.109 -1.064 1 97.38 269 SER B O 1
ATOM 4447 N N . ALA B 1 270 ? -17.266 -25.672 -0.642 1 96.5 270 ALA B N 1
ATOM 4448 C CA . ALA B 1 270 ? -16.266 -26.344 -1.475 1 96.5 270 ALA B CA 1
ATOM 4449 C C . ALA B 1 270 ? -14.891 -26.312 -0.82 1 96.5 270 ALA B C 1
ATOM 4451 O O . ALA B 1 270 ? -14.492 -25.312 -0.238 1 96.5 270 ALA B O 1
ATOM 4452 N N . SER B 1 271 ? -14.25 -27.469 -0.796 1 96.94 271 SER B N 1
ATOM 4453 C CA . SER B 1 271 ? -12.883 -27.609 -0.315 1 96.94 271 SER B CA 1
ATOM 4454 C C . SER B 1 271 ? -12.008 -28.344 -1.321 1 96.94 271 SER B C 1
ATOM 4456 O O . SER B 1 271 ? -12.281 -29.5 -1.643 1 96.94 271 SER B O 1
ATOM 4458 N N . ARG B 1 272 ? -10.969 -27.656 -1.775 1 96.62 272 ARG B N 1
ATOM 4459 C CA . ARG B 1 272 ? -10.062 -28.25 -2.762 1 96.62 272 ARG B CA 1
ATOM 4460 C C . ARG B 1 272 ? -8.617 -27.891 -2.451 1 96.62 272 ARG B C 1
ATOM 4462 O O . ARG B 1 272 ? -8.344 -26.859 -1.834 1 96.62 272 ARG B O 1
ATOM 4469 N N . TYR B 1 273 ? -7.715 -28.797 -2.816 1 97.56 273 TYR B N 1
ATOM 4470 C CA . TYR B 1 273 ? -6.289 -28.5 -2.783 1 97.56 273 TYR B CA 1
ATOM 4471 C C . TYR B 1 273 ? -5.77 -28.156 -4.172 1 97.56 273 TYR B C 1
ATOM 4473 O O . TYR B 1 273 ? -6.121 -28.812 -5.156 1 97.56 273 TYR B O 1
ATOM 4481 N N . LEU B 1 274 ? -5.051 -27.109 -4.316 1 98.31 274 LEU B N 1
ATOM 4482 C CA . LEU B 1 274 ? -4.145 -26.891 -5.441 1 98.31 274 LEU B CA 1
ATOM 4483 C C . LEU B 1 274 ? -2.77 -27.484 -5.148 1 98.31 274 LEU B C 1
ATOM 4485 O O . LEU B 1 274 ? -2.115 -27.094 -4.18 1 98.31 274 LEU B O 1
ATOM 4489 N N . VAL B 1 275 ? -2.367 -28.406 -5.992 1 97.56 275 VAL B N 1
ATOM 4490 C CA . VAL B 1 275 ? -1.119 -29.125 -5.734 1 97.56 275 VAL B CA 1
ATOM 4491 C C . VAL B 1 275 ? -0.203 -29.016 -6.953 1 97.56 275 VAL B C 1
ATOM 4493 O O . VAL B 1 275 ? -0.663 -29.109 -8.094 1 97.56 275 VAL B O 1
ATOM 4496 N N . HIS B 1 276 ? 0.989 -28.797 -6.727 1 97.94 276 HIS B N 1
ATOM 4497 C CA . HIS B 1 276 ? 2.02 -28.953 -7.746 1 97.94 276 HIS B CA 1
ATOM 4498 C C . HIS B 1 276 ? 3.143 -29.859 -7.254 1 97.94 276 HIS B C 1
ATOM 4500 O O . HIS B 1 276 ? 3.703 -29.625 -6.18 1 97.94 276 HIS B O 1
ATOM 4506 N N . PRO B 1 277 ? 3.539 -30.797 -7.988 1 96.12 277 PRO B N 1
ATOM 4507 C CA . PRO B 1 277 ? 4.5 -31.797 -7.508 1 96.12 277 PRO B CA 1
ATOM 4508 C C . PRO B 1 277 ? 5.926 -31.266 -7.441 1 96.12 277 PRO B C 1
ATOM 4510 O O . PRO B 1 277 ? 6.793 -31.875 -6.812 1 96.12 277 PRO B O 1
ATOM 4513 N N . ALA B 1 278 ? 6.215 -30.188 -8.094 1 95.81 278 ALA B N 1
ATOM 4514 C CA . ALA B 1 278 ? 7.566 -29.641 -8.125 1 95.81 278 ALA B CA 1
ATOM 4515 C C . ALA B 1 278 ? 7.684 -28.406 -7.23 1 95.81 278 ALA B C 1
ATOM 4517 O O . ALA B 1 278 ? 8.578 -27.578 -7.418 1 95.81 278 ALA B O 1
ATOM 4518 N N . GLY B 1 279 ? 6.746 -28.203 -6.293 1 95.69 279 GLY B N 1
ATOM 4519 C CA . GLY B 1 279 ? 6.848 -27.125 -5.32 1 95.69 279 GLY B CA 1
ATOM 4520 C C . GLY B 1 279 ? 6.254 -25.812 -5.812 1 95.69 279 GLY B C 1
ATOM 4521 O O . GLY B 1 279 ? 5.441 -25.812 -6.738 1 95.69 279 GLY B O 1
ATOM 4522 N N . GLN B 1 280 ? 6.613 -24.688 -5.086 1 95.31 280 GLN B N 1
ATOM 4523 C CA . GLN B 1 280 ? 5.984 -23.406 -5.344 1 95.31 280 GLN B CA 1
ATOM 4524 C C . GLN B 1 280 ? 6.59 -22.734 -6.578 1 95.31 280 GLN B C 1
ATOM 4526 O O . GLN B 1 280 ? 5.977 -21.844 -7.168 1 95.31 280 GLN B O 1
ATOM 4531 N N . ARG B 1 281 ? 7.789 -23.141 -7.008 1 94.81 281 ARG B N 1
ATOM 4532 C CA . ARG B 1 281 ? 8.578 -22.438 -8.016 1 94.81 281 ARG B CA 1
ATOM 4533 C C . ARG B 1 281 ? 7.82 -22.359 -9.344 1 94.81 281 ARG B C 1
ATOM 4535 O O . ARG B 1 281 ? 7.695 -21.297 -9.93 1 94.81 281 ARG B O 1
ATOM 4542 N N . PRO B 1 282 ? 7.281 -23.484 -9.836 1 97.31 282 PRO B N 1
ATOM 4543 C CA . PRO B 1 282 ? 6.559 -23.391 -11.109 1 97.31 282 PRO B CA 1
ATOM 4544 C C . PRO B 1 282 ? 5.328 -22.5 -11.023 1 97.31 282 PRO B C 1
ATOM 4546 O O . PRO B 1 282 ? 4.988 -21.812 -12 1 97.31 282 PRO B O 1
ATOM 4549 N N . LEU B 1 283 ? 4.664 -22.5 -9.867 1 98.25 283 LEU B N 1
ATOM 4550 C CA . LEU B 1 283 ? 3.482 -21.656 -9.703 1 98.25 283 LEU B CA 1
ATOM 4551 C C . LEU B 1 283 ? 3.867 -20.172 -9.672 1 98.25 283 LEU B C 1
ATOM 4553 O O . LEU B 1 283 ? 3.176 -19.344 -10.258 1 98.25 283 LEU B O 1
ATOM 4557 N N . THR B 1 284 ? 4.953 -19.844 -9 1 97.69 284 THR B N 1
ATOM 4558 C CA . THR B 1 284 ? 5.445 -18.469 -8.953 1 97.69 284 THR B CA 1
ATOM 4559 C C . THR B 1 284 ? 5.828 -17.984 -10.344 1 97.69 284 THR B C 1
ATOM 4561 O O . THR B 1 284 ? 5.441 -16.891 -10.758 1 97.69 284 THR B O 1
ATOM 4564 N N . ALA B 1 285 ? 6.559 -18.828 -11.086 1 98.31 285 ALA B N 1
ATOM 4565 C CA . ALA B 1 285 ? 6.941 -18.5 -12.461 1 98.31 285 ALA B CA 1
ATOM 4566 C C . ALA B 1 285 ? 5.711 -18.266 -13.336 1 98.31 285 ALA B C 1
ATOM 4568 O O . ALA B 1 285 ? 5.688 -17.359 -14.156 1 98.31 285 ALA B O 1
ATOM 4569 N N . LEU B 1 286 ? 4.742 -19.109 -13.117 1 98.81 286 LEU B N 1
ATOM 4570 C CA . LEU B 1 286 ? 3.51 -18.969 -13.891 1 98.81 286 LEU B CA 1
ATOM 4571 C C . LEU B 1 286 ? 2.842 -17.641 -13.609 1 98.81 286 LEU B C 1
ATOM 4573 O O . LEU B 1 286 ? 2.408 -16.953 -14.539 1 98.81 286 LEU B O 1
ATOM 4577 N N . GLY B 1 287 ? 2.736 -17.25 -12.328 1 98.81 287 GLY B N 1
ATOM 4578 C CA . GLY B 1 287 ? 2.135 -15.977 -11.984 1 98.81 287 GLY B CA 1
ATOM 4579 C C . GLY B 1 287 ? 2.82 -14.797 -12.648 1 98.81 287 GLY B C 1
ATOM 4580 O O . GLY B 1 287 ? 2.154 -13.906 -13.18 1 98.81 287 GLY B O 1
ATOM 4581 N N . ILE B 1 288 ? 4.141 -14.82 -12.664 1 98.81 288 ILE B N 1
ATOM 4582 C CA . ILE B 1 288 ? 4.914 -13.758 -13.289 1 98.81 288 ILE B CA 1
ATOM 4583 C C . ILE B 1 288 ? 4.664 -13.75 -14.797 1 98.81 288 ILE B C 1
ATOM 4585 O O . ILE B 1 288 ? 4.402 -12.695 -15.383 1 98.81 288 ILE B O 1
ATOM 4589 N N . ALA B 1 289 ? 4.684 -14.906 -15.414 1 98.81 289 ALA B N 1
ATOM 4590 C CA . ALA B 1 289 ? 4.52 -15.016 -16.859 1 98.81 289 ALA B CA 1
ATOM 4591 C C . ALA B 1 289 ? 3.146 -14.508 -17.297 1 98.81 289 ALA B C 1
ATOM 4593 O O . ALA B 1 289 ? 3.031 -13.789 -18.281 1 98.81 289 ALA B O 1
ATOM 4594 N N . LEU B 1 290 ? 2.113 -14.875 -16.562 1 98.75 290 LEU B N 1
ATOM 4595 C CA . LEU B 1 290 ? 0.766 -14.406 -16.859 1 98.75 290 LEU B CA 1
ATOM 4596 C C . LEU B 1 290 ? 0.693 -12.883 -16.766 1 98.75 290 LEU B C 1
ATOM 4598 O O . LEU B 1 290 ? 0.066 -12.234 -17.609 1 98.75 290 LEU B O 1
ATOM 4602 N N . GLY B 1 291 ? 1.334 -12.336 -15.727 1 98.5 291 GLY B N 1
ATOM 4603 C CA . GLY B 1 291 ? 1.361 -10.891 -15.562 1 98.5 291 GLY B CA 1
ATOM 4604 C C . GLY B 1 291 ? 2.047 -10.172 -16.703 1 98.5 291 GLY B C 1
ATOM 4605 O O . GLY B 1 291 ? 1.533 -9.18 -17.219 1 98.5 291 GLY B O 1
ATOM 4606 N N . VAL B 1 292 ? 3.184 -10.695 -17.141 1 98.38 292 VAL B N 1
ATOM 4607 C CA . VAL B 1 292 ? 3.943 -10.102 -18.234 1 98.38 292 VAL B CA 1
ATOM 4608 C C . VAL B 1 292 ? 3.135 -10.172 -19.531 1 98.38 292 VAL B C 1
ATOM 4610 O O . VAL B 1 292 ? 3.01 -9.18 -20.25 1 98.38 292 VAL B O 1
ATOM 4613 N N . GLU B 1 293 ? 2.582 -11.344 -19.797 1 97.94 293 GLU B N 1
ATOM 4614 C CA . GLU B 1 293 ? 1.772 -11.547 -20.984 1 97.94 293 GLU B CA 1
ATOM 4615 C C . GLU B 1 293 ? 0.643 -10.531 -21.078 1 97.94 293 GLU B C 1
ATOM 4617 O O . GLU B 1 293 ? 0.417 -9.93 -22.125 1 97.94 293 GLU B O 1
ATOM 4622 N N . ARG B 1 294 ? 0.014 -10.297 -19.953 1 97.62 294 ARG B N 1
ATOM 4623 C CA . ARG B 1 294 ? -1.116 -9.375 -19.922 1 97.62 294 ARG B CA 1
ATOM 4624 C C . ARG B 1 294 ? -0.65 -7.934 -20.062 1 97.62 294 ARG B C 1
ATOM 4626 O O . ARG B 1 294 ? -1.271 -7.141 -20.766 1 97.62 294 ARG B O 1
ATOM 4633 N N . GLN B 1 295 ? 0.4 -7.562 -19.359 1 97.44 295 GLN B N 1
ATOM 4634 C CA . GLN B 1 295 ? 0.875 -6.184 -19.375 1 97.44 295 GLN B CA 1
ATOM 4635 C C . GLN B 1 295 ? 1.326 -5.77 -20.781 1 97.44 295 GLN B C 1
ATOM 4637 O O . GLN B 1 295 ? 1.131 -4.625 -21.188 1 97.44 295 GLN B O 1
ATOM 4642 N N . LEU B 1 296 ? 1.856 -6.727 -21.547 1 96.81 296 LEU B N 1
ATOM 4643 C CA . LEU B 1 296 ? 2.416 -6.418 -22.859 1 96.81 296 LEU B CA 1
ATOM 4644 C C . LEU B 1 296 ? 1.344 -6.5 -23.938 1 96.81 296 LEU B C 1
ATOM 4646 O O . LEU B 1 296 ? 1.605 -6.191 -25.109 1 96.81 296 LEU B O 1
ATOM 4650 N N . GLY B 1 297 ? 0.155 -6.973 -23.547 1 96.38 297 GLY B N 1
ATOM 4651 C CA . GLY B 1 297 ? -0.907 -7.125 -24.531 1 96.38 297 GLY B CA 1
ATOM 4652 C C . GLY B 1 297 ? -0.659 -8.266 -25.516 1 96.38 297 GLY B C 1
ATOM 4653 O O . GLY B 1 297 ? -1.047 -8.18 -26.672 1 96.38 297 GLY B O 1
ATOM 4654 N N . LEU B 1 298 ? 0.091 -9.25 -24.969 1 95.31 298 LEU B N 1
ATOM 4655 C CA . LEU B 1 298 ? 0.33 -10.414 -25.828 1 95.31 298 LEU B CA 1
ATOM 4656 C C . LEU B 1 298 ? -0.93 -11.266 -25.953 1 95.31 298 LEU B C 1
ATOM 4658 O O . LEU B 1 298 ? -1.08 -12.016 -26.922 1 95.31 298 LEU B O 1
ATOM 4662 N N . ARG B 1 299 ? -1.771 -11.172 -24.938 1 89.19 299 ARG B N 1
ATOM 4663 C CA . ARG B 1 299 ? -3.137 -11.688 -24.969 1 89.19 299 ARG B CA 1
ATOM 4664 C C . ARG B 1 299 ? -4.133 -10.617 -24.531 1 89.19 299 ARG B C 1
ATOM 4666 O O . ARG B 1 299 ? -4.258 -10.328 -23.328 1 89.19 299 ARG B O 1
ATOM 4673 N N . GLY B 1 300 ? -4.738 -9.898 -25.5 1 85.62 300 GLY B N 1
ATOM 4674 C CA . GLY B 1 300 ? -5.609 -8.781 -25.172 1 85.62 300 GLY B CA 1
ATOM 4675 C C . GLY B 1 300 ? -4.941 -7.43 -25.359 1 85.62 300 GLY B C 1
ATOM 4676 O O . GLY B 1 300 ? -4.043 -7.281 -26.188 1 85.62 300 GLY B O 1
ATOM 4677 N N . GLU B 1 301 ? -5.387 -6.473 -24.609 1 91.69 301 GLU B N 1
ATOM 4678 C CA . GLU B 1 301 ? -4.875 -5.113 -24.75 1 91.69 301 GLU B CA 1
ATOM 4679 C C . GLU B 1 301 ? -3.82 -4.809 -23.688 1 91.69 301 GLU B C 1
ATOM 4681 O O . GLU B 1 301 ? -3.879 -5.336 -22.578 1 91.69 301 GLU B O 1
ATOM 4686 N N . ALA B 1 302 ? -2.92 -3.904 -24.062 1 92.38 302 ALA B N 1
ATOM 4687 C CA . ALA B 1 302 ? -1.904 -3.457 -23.109 1 92.38 302 ALA B CA 1
ATOM 4688 C C . ALA B 1 302 ? -2.543 -2.762 -21.922 1 92.38 302 ALA B C 1
ATOM 4690 O O . ALA B 1 302 ? -3.574 -2.1 -22.047 1 92.38 302 ALA B O 1
ATOM 4691 N N . VAL B 1 303 ? -1.966 -2.922 -20.812 1 95.56 303 VAL B N 1
ATOM 4692 C CA . VAL B 1 303 ? -2.471 -2.369 -19.562 1 95.56 303 VAL B CA 1
ATOM 4693 C C . VAL B 1 303 ? -2.047 -0.908 -19.438 1 95.56 303 VAL B C 1
ATOM 4695 O O . VAL B 1 303 ? -0.892 -0.565 -19.703 1 95.56 303 VAL B O 1
ATOM 4698 N N . PRO B 1 304 ? -2.916 -0 -19.172 1 94.88 304 PRO B N 1
ATOM 4699 C CA . PRO B 1 304 ? -2.559 1.41 -19 1 94.88 304 PRO B CA 1
ATOM 4700 C C . PRO B 1 304 ? -1.747 1.661 -17.734 1 94.88 304 PRO B C 1
ATOM 4702 O O . PRO B 1 304 ? -1.693 0.803 -16.844 1 94.88 304 PRO B O 1
ATOM 4705 N N . PRO B 1 305 ? -1.106 2.869 -17.641 1 96.06 305 PRO B N 1
ATOM 4706 C CA . PRO B 1 305 ? -0.355 3.205 -16.422 1 96.06 305 PRO B CA 1
ATOM 4707 C C . PRO B 1 305 ? -1.215 3.15 -15.164 1 96.06 305 PRO B C 1
ATOM 4709 O O . PRO B 1 305 ? -2.432 3.338 -15.234 1 96.06 305 PRO B O 1
ATOM 4712 N N . GLY B 1 306 ? -0.537 2.932 -14.008 1 96.25 306 GLY B N 1
ATOM 4713 C CA . GLY B 1 306 ? -1.215 2.807 -12.727 1 96.25 306 GLY B CA 1
ATOM 4714 C C . GLY B 1 306 ? -0.804 1.569 -11.953 1 96.25 306 GLY B C 1
ATOM 4715 O O . GLY B 1 306 ? 0.036 0.793 -12.414 1 96.25 306 GLY B O 1
ATOM 4716 N N . ILE B 1 307 ? -1.356 1.382 -10.812 1 97.44 307 ILE B N 1
ATOM 4717 C CA . ILE B 1 307 ? -1.104 0.222 -9.969 1 97.44 307 ILE B CA 1
ATOM 4718 C C . ILE B 1 307 ? -2.15 -0.855 -10.242 1 97.44 307 ILE B C 1
ATOM 4720 O O . ILE B 1 307 ? -3.35 -0.57 -10.281 1 97.44 307 ILE B O 1
ATOM 4724 N N . HIS B 1 308 ? -1.712 -2.031 -10.438 1 97.81 308 HIS B N 1
ATOM 4725 C CA . HIS B 1 308 ? -2.594 -3.152 -10.75 1 97.81 308 HIS B CA 1
ATOM 4726 C C . HIS B 1 308 ? -2.27 -4.363 -9.883 1 97.81 308 HIS B C 1
ATOM 4728 O O . HIS B 1 308 ? -1.206 -4.422 -9.258 1 97.81 308 HIS B O 1
ATOM 4734 N N . THR B 1 309 ? -3.197 -5.293 -9.781 1 98.31 309 THR B N 1
ATOM 4735 C CA . THR B 1 309 ? -3.033 -6.582 -9.125 1 98.31 309 THR B CA 1
ATOM 4736 C C . THR B 1 309 ? -3.402 -7.727 -10.062 1 98.31 309 THR B C 1
ATOM 4738 O O . THR B 1 309 ? -4.102 -7.516 -11.055 1 98.31 309 THR B O 1
ATOM 4741 N N . PRO B 1 310 ? -2.969 -8.891 -9.828 1 98.56 310 PRO B N 1
ATOM 4742 C CA . PRO B 1 310 ? -3.16 -10 -10.758 1 98.56 310 PRO B CA 1
ATOM 4743 C C . PRO B 1 310 ? -4.629 -10.25 -11.086 1 98.56 310 PRO B C 1
ATOM 4745 O O . PRO B 1 310 ? -4.988 -10.406 -12.258 1 98.56 310 PRO B O 1
ATOM 4748 N N . GLU B 1 311 ? -5.484 -10.18 -10.117 1 98.5 311 GLU B N 1
ATOM 4749 C CA . GLU B 1 311 ? -6.879 -10.555 -10.328 1 98.5 311 GLU B CA 1
ATOM 4750 C C . GLU B 1 311 ? -7.621 -9.477 -11.109 1 98.5 311 GLU B C 1
ATOM 4752 O O . GLU B 1 311 ? -8.688 -9.734 -11.68 1 98.5 311 GLU B O 1
ATOM 4757 N N . ALA B 1 312 ? -7.062 -8.281 -11.133 1 97.25 312 ALA B N 1
ATOM 4758 C CA . ALA B 1 312 ? -7.68 -7.195 -11.898 1 97.25 312 ALA B CA 1
ATOM 4759 C C . ALA B 1 312 ? -7.391 -7.352 -13.391 1 97.25 312 ALA B C 1
ATOM 4761 O O . ALA B 1 312 ? -8.117 -6.809 -14.227 1 97.25 312 ALA B O 1
ATOM 4762 N N . LEU B 1 313 ? -6.367 -8.141 -13.727 1 97.12 313 LEU B N 1
ATOM 4763 C CA . LEU B 1 313 ? -5.902 -8.148 -15.109 1 97.12 313 LEU B CA 1
ATOM 4764 C C . LEU B 1 313 ? -6.105 -9.523 -15.742 1 97.12 313 LEU B C 1
ATOM 4766 O O . LEU B 1 313 ? -6.328 -9.625 -16.953 1 97.12 313 LEU B O 1
ATOM 4770 N N . ILE B 1 314 ? -5.98 -10.562 -14.914 1 98.06 314 ILE B N 1
ATOM 4771 C CA . ILE B 1 314 ? -5.84 -11.898 -15.477 1 98.06 314 ILE B CA 1
ATOM 4772 C C . ILE B 1 314 ? -7.141 -12.672 -15.289 1 98.06 314 ILE B C 1
ATOM 4774 O O . ILE B 1 314 ? -7.695 -12.711 -14.188 1 98.06 314 ILE B O 1
ATOM 4778 N N . ASP B 1 315 ? -7.566 -13.281 -16.328 1 97.75 315 ASP B N 1
ATOM 4779 C CA . ASP B 1 315 ? -8.742 -14.133 -16.266 1 97.75 315 ASP B CA 1
ATOM 4780 C C . ASP B 1 315 ? -8.469 -15.414 -15.484 1 97.75 315 ASP B C 1
ATOM 4782 O O . ASP B 1 315 ? -7.605 -16.203 -15.867 1 97.75 315 ASP B O 1
ATOM 4786 N N . PRO B 1 316 ? -9.227 -15.703 -14.438 1 98.31 316 PRO B N 1
ATOM 4787 C CA . PRO B 1 316 ? -8.984 -16.875 -13.602 1 98.31 316 PRO B CA 1
ATOM 4788 C C . PRO B 1 316 ? -9.102 -18.188 -14.383 1 98.31 316 PRO B C 1
ATOM 4790 O O . PRO B 1 316 ? -8.336 -19.125 -14.141 1 98.31 316 PRO B O 1
ATOM 4793 N N . ALA B 1 317 ? -10.039 -18.266 -15.305 1 98.19 317 ALA B N 1
ATOM 4794 C CA . ALA B 1 317 ? -10.211 -19.484 -16.078 1 98.19 317 ALA B CA 1
ATOM 4795 C C . ALA B 1 317 ? -8.984 -19.766 -16.938 1 98.19 317 ALA B C 1
ATOM 4797 O O . ALA B 1 317 ? -8.531 -20.906 -17.047 1 98.19 317 ALA B O 1
ATOM 4798 N N . TYR B 1 318 ? -8.523 -18.75 -17.578 1 98.25 318 TYR B N 1
ATOM 4799 C CA . TYR B 1 318 ? -7.309 -18.891 -18.375 1 98.25 318 TYR B CA 1
ATOM 4800 C C . TYR B 1 318 ? -6.125 -19.312 -17.516 1 98.25 318 TYR B C 1
ATOM 4802 O O . TYR B 1 318 ? -5.344 -20.188 -17.891 1 98.25 318 TYR B O 1
ATOM 4810 N N . ALA B 1 319 ? -5.965 -18.703 -16.359 1 98.56 319 ALA B N 1
ATOM 4811 C CA . ALA B 1 319 ? -4.895 -19.062 -15.422 1 98.56 319 ALA B CA 1
ATOM 4812 C C . ALA B 1 319 ? -4.984 -20.531 -15.023 1 98.56 319 ALA B C 1
ATOM 4814 O O . ALA B 1 319 ? -3.965 -21.219 -14.938 1 98.56 319 ALA B O 1
ATOM 4815 N N . ALA B 1 320 ? -6.176 -21 -14.766 1 98.19 320 ALA B N 1
ATOM 4816 C CA . ALA B 1 320 ? -6.375 -22.391 -14.367 1 98.19 320 ALA B CA 1
ATOM 4817 C C . ALA B 1 320 ? -5.934 -23.344 -15.469 1 98.19 320 ALA B C 1
ATOM 4819 O O . ALA B 1 320 ? -5.352 -24.391 -15.195 1 98.19 320 ALA B O 1
ATOM 4820 N N . GLU B 1 321 ? -6.262 -22.984 -16.672 1 98.31 321 GLU B N 1
ATOM 4821 C CA . GLU B 1 321 ? -5.805 -23.781 -17.797 1 98.31 321 GLU B CA 1
ATOM 4822 C C . GLU B 1 321 ? -4.281 -23.859 -17.828 1 98.31 321 GLU B C 1
ATOM 4824 O O . GLU B 1 321 ? -3.715 -24.938 -18.047 1 98.31 321 GLU B O 1
ATOM 4829 N N . ARG B 1 322 ? -3.65 -22.75 -17.625 1 98.5 322 ARG B N 1
ATOM 4830 C CA . ARG B 1 322 ? -2.193 -22.688 -17.641 1 98.5 322 ARG B CA 1
ATOM 4831 C C . ARG B 1 322 ? -1.601 -23.469 -16.469 1 98.5 322 ARG B C 1
ATOM 4833 O O . ARG B 1 322 ? -0.528 -24.062 -16.594 1 98.5 322 ARG B O 1
ATOM 4840 N N . MET B 1 323 ? -2.266 -23.453 -15.312 1 98.62 323 MET B N 1
ATOM 4841 C CA . MET B 1 323 ? -1.836 -24.234 -14.156 1 98.62 323 MET B CA 1
ATOM 4842 C C . MET B 1 323 ? -1.81 -25.719 -14.492 1 98.62 323 MET B C 1
ATOM 4844 O O . MET B 1 323 ? -0.839 -26.422 -14.188 1 98.62 323 MET B O 1
ATOM 4848 N N . ALA B 1 324 ? -2.846 -26.156 -15.156 1 98.19 324 ALA B N 1
ATOM 4849 C CA . ALA B 1 324 ? -2.934 -27.562 -15.539 1 98.19 324 ALA B CA 1
ATOM 4850 C C . ALA B 1 324 ? -1.812 -27.938 -16.5 1 98.19 324 ALA B C 1
ATOM 4852 O O . ALA B 1 324 ? -1.235 -29.016 -16.406 1 98.19 324 ALA B O 1
ATOM 4853 N N . GLU B 1 325 ? -1.515 -27.047 -17.359 1 98.12 325 GLU B N 1
ATOM 4854 C CA . GLU B 1 325 ? -0.491 -27.281 -18.359 1 98.12 325 GLU B CA 1
ATOM 4855 C C . GLU B 1 325 ? 0.878 -27.5 -17.734 1 98.12 325 GLU B C 1
ATOM 4857 O O . GLU B 1 325 ? 1.709 -28.234 -18.266 1 98.12 325 GLU B O 1
ATOM 4862 N N . ILE B 1 326 ? 1.074 -26.891 -16.594 1 97.94 326 ILE B N 1
ATOM 4863 C CA . ILE B 1 326 ? 2.4 -27 -15.992 1 97.94 326 ILE B CA 1
ATOM 4864 C C . ILE B 1 326 ? 2.391 -28.078 -14.922 1 97.94 326 ILE B C 1
ATOM 4866 O O . ILE B 1 326 ? 3.346 -28.219 -14.148 1 97.94 326 ILE B O 1
ATOM 4870 N N . GLY B 1 327 ? 1.303 -28.734 -14.797 1 97.75 327 GLY B N 1
ATOM 4871 C CA . GLY B 1 327 ? 1.3 -29.922 -13.953 1 97.75 327 GLY B CA 1
ATOM 4872 C C . GLY B 1 327 ? 0.583 -29.719 -12.633 1 97.75 327 GLY B C 1
ATOM 4873 O O . GLY B 1 327 ? 0.551 -30.625 -11.789 1 97.75 327 GLY B O 1
ATOM 4874 N N . ALA B 1 328 ? -0.002 -28.562 -12.438 1 98.31 328 ALA B N 1
ATOM 4875 C CA . ALA B 1 328 ? -0.799 -28.344 -11.234 1 98.31 328 ALA B CA 1
ATOM 4876 C C . ALA B 1 328 ? -2.125 -29.094 -11.312 1 98.31 328 ALA B C 1
ATOM 4878 O O . ALA B 1 328 ? -2.686 -29.266 -12.398 1 98.31 328 ALA B O 1
ATOM 4879 N N . THR B 1 329 ? -2.6 -29.547 -10.203 1 97.25 329 THR B N 1
ATOM 4880 C CA . THR B 1 329 ? -3.873 -30.25 -10.156 1 97.25 329 THR B CA 1
ATOM 4881 C C . THR B 1 329 ? -4.738 -29.734 -9.008 1 97.25 329 THR B C 1
ATOM 4883 O O . THR B 1 329 ? -4.219 -29.25 -8 1 97.25 329 THR B O 1
ATOM 4886 N N . PHE B 1 330 ? -5.988 -29.734 -9.219 1 95.69 330 PHE B N 1
ATOM 4887 C CA . PHE B 1 330 ? -6.969 -29.516 -8.164 1 95.69 330 PHE B CA 1
ATOM 4888 C C . PHE B 1 330 ? -7.496 -30.844 -7.633 1 95.69 330 PHE B C 1
ATOM 4890 O O . PHE B 1 330 ? -7.938 -31.688 -8.406 1 95.69 330 PHE B O 1
ATOM 4897 N N . VAL B 1 331 ? -7.352 -30.984 -6.348 1 93.88 331 VAL B N 1
ATOM 4898 C CA . VAL B 1 331 ? -7.801 -32.219 -5.703 1 93.88 331 VAL B CA 1
ATOM 4899 C C . VAL B 1 331 ? -8.867 -31.891 -4.652 1 93.88 331 VAL B C 1
ATOM 4901 O O . VAL B 1 331 ? -8.688 -30.969 -3.852 1 93.88 331 VAL B O 1
ATOM 4904 N N . ASP B 1 332 ? -9.977 -32.625 -4.68 1 92.31 332 ASP B N 1
ATOM 4905 C CA . ASP B 1 332 ? -11 -32.406 -3.668 1 92.31 332 ASP B CA 1
ATOM 4906 C C . ASP B 1 332 ? -10.5 -32.781 -2.281 1 92.31 332 ASP B C 1
ATOM 4908 O O . ASP B 1 332 ? -9.797 -33.781 -2.131 1 92.31 332 ASP B O 1
ATOM 4912 N N . ALA B 1 333 ? -10.727 -31.984 -1.343 1 88.25 333 ALA B N 1
ATOM 4913 C CA . ALA B 1 333 ? -10.352 -32.312 0.03 1 88.25 333 ALA B CA 1
ATOM 4914 C C . ALA B 1 333 ? -11.25 -33.406 0.599 1 88.25 333 ALA B C 1
ATOM 4916 O O . ALA B 1 333 ? -12.438 -33.469 0.252 1 88.25 333 ALA B O 1
ATOM 4917 N N . PRO B 1 334 ? -10.57 -34.25 1.501 1 72.94 334 PRO B N 1
ATOM 4918 C CA . PRO B 1 334 ? -11.406 -35.281 2.107 1 72.94 334 PRO B CA 1
ATOM 4919 C C . PRO B 1 334 ? -12.555 -34.719 2.93 1 72.94 334 PRO B C 1
ATOM 4921 O O . PRO B 1 334 ? -12.406 -33.688 3.588 1 72.94 334 PRO B O 1
ATOM 4924 N N . GLY B 1 335 ? -13.922 -35.156 2.811 1 62.53 335 GLY B N 1
ATOM 4925 C CA . GLY B 1 335 ? -15.141 -34.75 3.496 1 62.53 335 GLY B CA 1
ATOM 4926 C C . GLY B 1 335 ? -16.094 -33.969 2.607 1 62.53 335 GLY B C 1
ATOM 4927 O O . GLY B 1 335 ? -17.234 -33.719 2.998 1 62.53 335 GLY B O 1
ATOM 4928 N N . ASP B 1 336 ? -15.516 -33.281 1.661 1 56.69 336 ASP B N 1
ATOM 4929 C CA . ASP B 1 336 ? -16.422 -32.594 0.736 1 56.69 336 ASP B CA 1
ATOM 4930 C C . ASP B 1 336 ? -17.203 -33.625 -0.103 1 56.69 336 ASP B C 1
ATOM 4932 O O . ASP B 1 336 ? -16.984 -33.719 -1.31 1 56.69 336 ASP B O 1
ATOM 4936 N N . THR B 1 337 ? -17.406 -34.875 0.276 1 43.62 337 THR B N 1
ATOM 4937 C CA . THR B 1 337 ? -18.25 -35.812 -0.443 1 43.62 337 THR B CA 1
ATOM 4938 C C . THR B 1 337 ? -19.688 -35.281 -0.52 1 43.62 337 THR B C 1
ATOM 4940 O O . THR B 1 337 ? -20.266 -34.906 0.495 1 43.62 337 THR B O 1
ATOM 4943 N N . ASP B 1 338 ? -20.062 -34.906 -1.646 1 44.75 338 ASP B N 1
ATOM 4944 C CA . ASP B 1 338 ? -21.469 -34.719 -1.966 1 44.75 338 ASP B CA 1
ATOM 4945 C C . ASP B 1 338 ? -22.312 -35.844 -1.372 1 44.75 338 ASP B C 1
ATOM 4947 O O . ASP B 1 338 ? -22.125 -37.031 -1.701 1 44.75 338 ASP B O 1
ATOM 4951 N N . PRO B 1 339 ? -23.031 -35.688 -0.306 1 38.78 339 PRO B N 1
ATOM 4952 C CA . PRO B 1 339 ? -23.969 -36.75 0.053 1 38.78 339 PRO B CA 1
ATOM 4953 C C . PRO B 1 339 ? -24.906 -37.125 -1.098 1 38.78 339 PRO B C 1
ATOM 4955 O O . PRO B 1 339 ? -25.578 -38.156 -1.044 1 38.78 339 PRO B O 1
ATOM 4958 N N . ALA B 1 340 ? -25.344 -36.219 -1.911 1 42.84 340 ALA B N 1
ATOM 4959 C CA . ALA B 1 340 ? -26.359 -36.594 -2.889 1 42.84 340 ALA B CA 1
ATOM 4960 C C . ALA B 1 340 ? -25.781 -37.531 -3.947 1 42.84 340 ALA B C 1
ATOM 4962 O O . ALA B 1 340 ? -26.5 -37.969 -4.867 1 42.84 340 ALA B O 1
ATOM 4963 N N . ALA B 1 341 ? -24.422 -37.531 -4.039 1 33.97 341 ALA B N 1
ATOM 4964 C CA . ALA B 1 341 ? -23.969 -38.406 -5.094 1 33.97 341 ALA B CA 1
ATOM 4965 C C . ALA B 1 341 ? -24.016 -39.875 -4.637 1 33.97 341 ALA B C 1
ATOM 4967 O O . ALA B 1 341 ? -23.734 -40.781 -5.418 1 33.97 341 ALA B O 1
ATOM 4968 N N . SER B 1 342 ? -23.891 -40.094 -3.359 1 29.72 342 SER B N 1
ATOM 4969 C CA . SER B 1 342 ? -24.047 -41.5 -3.029 1 29.72 342 SER B CA 1
ATOM 4970 C C . SER B 1 342 ? -25.5 -41.938 -3.074 1 29.72 342 SER B C 1
ATOM 4972 O O . SER B 1 342 ? -25.844 -43.062 -2.77 1 29.72 342 SER B O 1
ATOM 4974 N N . ARG B 1 343 ? -26.344 -41.031 -3.398 1 24.75 343 ARG B N 1
ATOM 4975 C CA . ARG B 1 343 ? -27.547 -41.781 -3.752 1 24.75 343 ARG B CA 1
ATOM 4976 C C . ARG B 1 343 ? -27.562 -42.125 -5.234 1 24.75 343 ARG B C 1
ATOM 4978 O O . ARG B 1 343 ? -27.125 -41.344 -6.074 1 24.75 343 ARG B O 1
#

Solvent-accessible surface area (backbone atoms only — not comparable to full-atom values): 33694 Å² total; per-residue (Å²): 124,89,74,74,50,21,39,33,26,39,31,15,56,39,72,44,19,38,45,18,51,49,50,43,38,72,78,34,73,82,59,35,36,31,22,20,21,86,48,50,67,56,6,37,53,52,16,62,74,64,54,77,36,41,52,40,55,49,36,70,90,32,61,67,29,69,53,61,88,82,63,69,56,52,28,35,33,32,51,43,73,59,58,56,41,20,63,55,49,40,17,41,76,67,52,20,36,29,37,40,48,62,41,41,31,61,48,38,49,54,59,51,46,54,40,21,63,44,41,80,37,24,24,34,36,59,22,24,23,64,39,29,29,42,57,50,29,48,50,51,45,64,49,66,68,38,65,43,45,41,33,40,41,35,29,34,44,40,16,71,91,52,51,60,58,71,66,31,47,50,44,52,52,52,49,51,62,43,30,78,27,10,41,30,30,54,83,44,28,66,42,73,27,46,74,76,74,14,50,41,78,30,67,44,96,82,67,54,66,39,73,24,28,30,40,49,42,42,45,32,46,49,46,26,68,74,57,62,23,27,27,23,40,40,32,44,18,73,39,86,24,70,39,35,77,72,73,42,62,52,17,26,44,32,34,42,36,40,33,35,24,24,80,86,65,45,80,39,73,50,43,33,27,45,33,25,67,74,22,49,49,62,47,26,7,46,21,50,33,54,50,51,38,34,48,67,25,74,64,67,64,59,55,65,49,29,61,34,36,50,75,57,73,49,58,30,64,62,50,48,53,52,39,45,73,74,57,35,44,80,40,76,39,94,82,67,65,64,70,74,68,77,99,123,89,73,73,49,20,38,34,26,39,31,16,54,39,70,45,19,38,45,19,50,51,50,43,37,71,78,35,74,81,59,36,36,30,21,20,21,84,48,51,67,57,8,36,53,51,17,62,74,64,54,76,37,39,53,39,55,49,36,68,91,32,60,66,29,71,52,61,89,81,62,68,58,53,29,35,34,32,53,42,73,61,58,56,40,18,62,53,49,41,17,41,77,67,53,20,36,29,36,41,47,62,42,41,32,61,47,38,49,55,60,51,46,55,42,22,62,44,39,80,38,24,24,33,37,59,21,24,23,64,40,26,29,41,58,50,28,48,50,53,44,63,46,66,68,37,66,42,46,42,33,41,41,34,29,34,43,41,16,72,90,52,50,59,58,72,66,31,47,49,45,52,52,51,49,51,61,43,29,76,27,9,42,29,30,54,83,44,27,66,42,73,29,45,74,76,74,14,50,40,79,32,65,43,96,81,66,55,68,38,73,25,27,30,40,49,44,40,46,33,48,48,46,25,68,73,57,62,25,26,26,22,40,40,31,43,19,73,39,85,24,68,40,35,75,72,73,42,62,50,18,25,44,32,34,43,36,41,32,35,24,23,80,86,65,46,80,38,74,48,40,34,27,46,34,26,68,74,20,51,49,62,46,26,8,46,22,49,33,54,50,51,37,35,49,68,25,76,64,68,63,59,54,66,49,30,60,35,34,50,76,58,74,48,58,29,64,62,51,48,53,54,38,45,72,74,57,34,44,80,40,75,37,93,81,65,64,64,71,73,68,75,97

Secondary structure (DSSP, 8-state):
---PPPEEEETTTSHHHHHHHHHHHHH-TT--EEEEES-HHHHHHHHHHHSSEEEEE--TTSTTTT--TT---SEEEESS--TT-HHHHHHHHTT--EEE---TTTT-HHHHHHHHHTTTT-EEEE--SGGGGHHHHHHHHHHTT-SEEEEEEEEEEE-GGGS-HHHHHHHHHHHHHH-SPEEEEETTEEEEE-GGGGEEEEE-TTS-EEEEEE---THHHHHHHHH--SEEEEEEEES--HHHHTTSPP-EEEEEEEEEE-TTSSEEEEEEEEEETT-SHHHHHHHHHHHHHHHTTSSSPPPPSEEE-HHHHS-HHHHHHHHHHTT-EEEEPTT---GGG--/---PPPEEEETTTSHHHHHHHHHHHHH-TT--EEEEES-HHHHHHHHHHHSSEEEEE--TTSTTTT--TT---SEEEESS--TT-HHHHHHHHTT--EEE---TTTT-HHHHHHHHHTTTT-EEEE--SGGGGHHHHHHHHHHTT-SEEEEEEEEEEE-GGGS-HHHHHHHHHHHHHH-SPEEEEETTEEEEE-GGGGEEEEE-TTS-EEEEEE---THHHHHHHHH--SEEEEEEEES--HHHHTTSPP-EEEEEEEEEE-TTSSEEEEEEEEEETT-SHHHHHHHHHHHHHHHTTSSSPPPPSEEE-HHHHS-HHHHHHHHHHTT-EEEEPTT---TTS--

Nearest PDB structures (foldseek):
  4n54-assembly1_C  TM=4.792E-01  e=1.062E-08  Lacticaseibacillus casei BL23
  5tej-assembly1_B  TM=5.172E-01  e=1.042E-07  Vibrio vulnificus CMCP6
  2qys-assembly2_B  TM=5.604E-01  e=2.200E-04  Ocimum basilicum
  3c3x-assembly2_B  TM=5.660E-01  e=5.555E-04  Ocimum basilicum
  2r2g-assembly1_A  TM=5.400E-01  e=2.341E-04  Ocimum basilicum

pLDDT: mean 94.13, std 10.75, range [24.75, 98.94]

Radius of gyration: 25.75 Å; Cα contacts (8 Å, |Δi|>4): 1712; chains: 2; bounding box: 62×80×70 Å

Sequence (686 aa):
MDQSEPVLILGGSGQAGSGTAALLRQWHPELPLTIAGRDIDRAQRVADELGGATAVTIDLRRSDLGLPAEHRCSAVVAALWDDRLNGLHYAQDHGLPYLSISSGLVEIAPEVVAGAQRASTSPILVASHFCAGVVVLATLETAREFHRVDTVRIGAVLDESDTGGPAGAADLERWATATTAGMVRSDGVFAWVDGPDAQADVPCTDGVVLPGRSIAILDVPSLALATGAANVRFDMAVGESTARRRGDPASIEIRIDLEGVGPTGAPLSASRYLVHPAGQRPLTALGIALGVERQLGLRGEAVPPGIHTPEALIDPAYAAERMAEIGATFVDAPGDTDPAASRMDQSEPVLILGGSGQAGSGTAALLRQWHPELPLTIAGRDIDRAQRVADELGGATAVTIDLRRSDLGLPAEHRCSAVVAALWDDRLNGLHYAQDHGLPYLSISSGLVEIAPEVVAGAQRASTSPILVASHFCAGVVVLATLETAREFHRVDTVRIGAVLDESDTGGPAGAADLERWATATTAGMVRSDGVFAWVDGPDAQADVPCTDGVVLPGRSIAILDVPSLALATGAANVRFDMAVGESTARRRGDPASIEIRIDLEGVGPTGAPLSASRYLVHPAGQRPLTALGIALGVERQLGLRGEAVPPGIHTPEALIDPAYAAERMAEIGATFVDAPGDTDPAASR